Protein AF-A0A2W0BUC2-F1 (afdb_monomer_lite)

Secondary structure (DSSP, 8-state):
---EEEEEEE-S-HHHHHHHHHHHHHHSTTEEEEEEEE--GGGS-HHHHHHHTT--HHHHHHHHHS-HHHHHHHHHHHHHHHHHHHHHHTS-TTTT------HHHHHHHHHHHT-EEEE-SS-HHHHHHHHHHHH--SEEEEES----S-GGGSSSEEEEEEEEPPTTS-EEEEEEEEE-TT--PEEEEEEEEEEPPTT--HHHHHHHHHHHHHHHHHHHHHHHTTS-HHHHHHHHHHHHHHHHHHHHHHHHTSPPGGG--SS----S-HHHHHHHHHHHTSHHHHHHHHHHHHHTBPPEEEEEE-EE-SS--TTEE-HHHHHHHHHHHHHHSEE--HHHHHHHHHHT-B-S-EEEEEE-TTBGGGGTHHHHHHHHHT---EEEE-HHHHHHT---HHHHTTT--S-PBPPHHHHHHHHHTTPEEEE--SS---TTT-GGGHHHHHHHHHHHHHHHHSS---EEE-SS-SGGG--HHHHHHHHHH-SEEEE-S---B---TT----EEE-EEP-SSHHHHHHHHTTHHHHHHHHHHHHSPPP---S--TT----PPPP-------PPPP----

Structure (mmCIF, N/CA/C/O backbone):
data_AF-A0A2W0BUC2-F1
#
_entry.id   AF-A0A2W0BUC2-F1
#
loop_
_atom_site.group_PDB
_atom_site.id
_atom_site.type_symbol
_atom_site.label_atom_id
_atom_site.label_alt_id
_atom_site.label_comp_id
_atom_site.label_asym_id
_atom_site.label_entity_id
_atom_site.label_seq_id
_atom_site.pdbx_PDB_ins_code
_atom_site.Cartn_x
_atom_site.Cartn_y
_atom_site.Cartn_z
_atom_site.occupancy
_atom_site.B_iso_or_equiv
_atom_site.auth_seq_id
_atom_site.auth_comp_id
_atom_site.auth_asym_id
_atom_site.auth_atom_id
_atom_site.pdbx_PDB_model_num
ATOM 1 N N . MET A 1 1 ? -28.113 -18.182 14.075 1.00 63.25 1 MET A N 1
ATOM 2 C CA . MET A 1 1 ? -27.524 -17.528 15.265 1.00 63.25 1 MET A CA 1
ATOM 3 C C . MET A 1 1 ? -27.691 -16.026 15.109 1.00 63.25 1 MET A C 1
ATOM 5 O O . MET A 1 1 ? -27.584 -15.550 13.983 1.00 63.25 1 MET A O 1
ATOM 9 N N . LYS A 1 2 ? -28.033 -15.304 16.182 1.00 81.19 2 LYS A N 1
ATOM 10 C CA . LYS A 1 2 ? -28.128 -13.835 16.157 1.00 81.19 2 LYS A CA 1
ATOM 11 C C . LYS A 1 2 ? -26.718 -13.264 15.912 1.00 81.19 2 LYS A C 1
ATOM 13 O O . LYS A 1 2 ? -25.788 -13.782 16.527 1.00 81.19 2 LYS A O 1
ATOM 18 N N . PRO A 1 3 ? -26.535 -12.283 15.011 1.00 86.50 3 PRO A N 1
ATOM 19 C CA . PRO A 1 3 ? -25.219 -11.692 14.781 1.00 86.50 3 PRO A CA 1
ATOM 20 C C . PRO A 1 3 ? -24.749 -10.927 16.022 1.00 86.50 3 PRO A C 1
ATOM 22 O O . PRO A 1 3 ? -25.569 -10.296 16.688 1.00 86.50 3 PRO A O 1
ATOM 25 N N . PHE A 1 4 ? -23.444 -10.965 16.292 1.00 91.38 4 PHE A N 1
ATOM 26 C CA . PHE A 1 4 ? -22.796 -10.193 17.350 1.00 91.38 4 PHE A CA 1
ATOM 27 C C . PHE A 1 4 ? -22.732 -8.720 16.928 1.00 91.38 4 PHE A C 1
ATOM 29 O O . PHE A 1 4 ? -22.082 -8.376 15.935 1.00 91.38 4 PHE A O 1
ATOM 36 N N . GLN A 1 5 ? -23.476 -7.864 17.624 1.00 93.38 5 GLN A N 1
ATOM 37 C CA . GLN A 1 5 ? -23.718 -6.479 17.240 1.00 93.38 5 GLN A CA 1
ATOM 38 C C . GLN A 1 5 ? -22.691 -5.530 17.850 1.00 93.38 5 GLN A C 1
ATOM 40 O O . GLN A 1 5 ? -22.577 -5.421 19.069 1.00 93.38 5 GLN A O 1
ATOM 45 N N . ILE A 1 6 ? -21.996 -4.786 16.992 1.00 95.00 6 ILE A N 1
ATOM 46 C CA . ILE A 1 6 ? -20.966 -3.826 17.389 1.00 95.00 6 ILE A CA 1
ATOM 47 C C . ILE A 1 6 ? -21.430 -2.399 17.108 1.00 95.00 6 ILE A C 1
ATOM 49 O O . ILE A 1 6 ? -21.881 -2.089 16.003 1.00 95.00 6 ILE A O 1
ATOM 53 N N . LEU A 1 7 ? -21.256 -1.513 18.086 1.00 95.25 7 LEU A N 1
ATOM 54 C CA . LEU A 1 7 ? -21.370 -0.068 17.910 1.00 95.25 7 LEU A CA 1
ATOM 55 C C . LEU A 1 7 ? -19.976 0.566 17.908 1.00 95.25 7 LEU A C 1
ATOM 57 O O . LEU A 1 7 ? -19.200 0.366 18.841 1.00 95.25 7 LEU A O 1
ATOM 61 N N . LEU A 1 8 ? -19.675 1.381 16.897 1.00 94.81 8 LEU A N 1
ATOM 62 C CA . LEU A 1 8 ? -18.434 2.160 16.865 1.00 94.81 8 LEU A CA 1
ATOM 63 C C . LEU A 1 8 ? -18.676 3.580 17.375 1.00 94.81 8 LEU A C 1
ATOM 65 O O . LEU A 1 8 ? -19.535 4.288 16.849 1.00 94.81 8 LEU A O 1
ATOM 69 N N . LEU A 1 9 ? -17.886 4.018 18.352 1.00 93.38 9 LEU A N 1
ATOM 70 C CA . LEU A 1 9 ? -17.804 5.412 18.779 1.00 93.38 9 LEU A CA 1
ATOM 71 C C . LEU A 1 9 ? -16.492 5.989 18.248 1.00 93.38 9 LEU A C 1
ATOM 73 O O . LEU A 1 9 ? -15.419 5.555 18.657 1.00 93.38 9 LEU A O 1
ATOM 77 N N . SER A 1 10 ? -16.563 6.932 17.311 1.00 92.12 10 SER A N 1
ATOM 78 C CA . SER A 1 10 ? -15.391 7.406 16.575 1.00 92.12 10 SER A CA 1
ATOM 79 C C . SER A 1 10 ? -15.047 8.871 16.838 1.00 92.12 10 SER A C 1
ATOM 81 O O . SER A 1 10 ? -15.779 9.783 16.439 1.00 92.12 10 SER A O 1
ATOM 83 N N . GLY A 1 11 ? -13.880 9.064 17.455 1.00 90.44 11 GLY A N 1
ATOM 84 C CA . GLY A 1 11 ? -13.104 10.304 17.532 1.00 90.44 11 GLY A CA 1
ATOM 85 C C . GLY A 1 11 ? -11.943 10.327 16.528 1.00 90.44 11 GLY A C 1
ATOM 86 O O . GLY A 1 11 ? -10.906 10.940 16.780 1.00 90.44 11 GLY A O 1
ATOM 87 N N . VAL A 1 12 ? -12.078 9.634 15.389 1.00 91.44 12 VAL A N 1
ATOM 88 C CA . VAL A 1 12 ? -11.089 9.617 14.294 1.00 91.44 12 VAL A CA 1
ATOM 89 C C . VAL A 1 12 ? -11.722 10.023 12.963 1.00 91.44 12 VAL A C 1
ATOM 91 O O . VAL A 1 12 ? -12.934 10.223 12.868 1.00 91.44 12 VAL A O 1
ATOM 94 N N . ARG A 1 13 ? -10.911 10.185 11.908 1.00 91.94 13 ARG A N 1
ATOM 95 C CA . ARG A 1 13 ? -11.411 10.579 10.578 1.00 91.94 13 ARG A CA 1
ATOM 96 C C . ARG A 1 13 ? -12.435 9.566 10.013 1.00 91.94 13 ARG A C 1
ATOM 98 O O . ARG A 1 13 ? -12.219 8.360 10.156 1.00 91.94 13 ARG A O 1
ATOM 105 N N . PRO A 1 14 ? -13.491 10.014 9.296 1.00 90.94 14 PRO A N 1
ATOM 106 C CA . PRO A 1 14 ? -14.531 9.131 8.753 1.00 90.94 14 PRO A CA 1
ATOM 107 C C . PRO A 1 14 ? -14.020 7.986 7.869 1.00 90.94 14 PRO A C 1
ATOM 109 O O . PRO A 1 14 ? -14.604 6.903 7.889 1.00 90.94 14 PRO A O 1
ATOM 112 N N . SER A 1 15 ? -12.936 8.204 7.111 1.00 89.38 15 SER A N 1
ATOM 113 C CA . SER A 1 15 ? -12.320 7.170 6.265 1.00 89.38 15 SER A CA 1
ATOM 114 C C . SER A 1 15 ? -11.850 5.972 7.086 1.00 89.38 15 SER A C 1
ATOM 116 O O . SER A 1 15 ? -12.172 4.836 6.748 1.00 89.38 15 SER A O 1
ATOM 118 N N . ARG A 1 16 ? -11.164 6.219 8.206 1.00 92.88 16 ARG A N 1
ATOM 119 C CA . ARG A 1 16 ? -10.701 5.169 9.115 1.00 92.88 16 ARG A CA 1
ATOM 120 C C . ARG A 1 16 ? -11.865 4.447 9.780 1.00 92.88 16 ARG A C 1
ATOM 122 O O . ARG A 1 16 ? -11.894 3.222 9.755 1.00 92.88 16 ARG A O 1
ATOM 129 N N . THR A 1 17 ? -12.853 5.186 10.294 1.00 93.88 17 THR A N 1
ATOM 130 C CA . THR A 1 17 ? -14.059 4.597 10.902 1.00 93.88 17 THR A CA 1
ATOM 131 C C . THR A 1 17 ? -14.737 3.607 9.956 1.00 93.88 17 THR A C 1
ATOM 133 O O . THR A 1 17 ? -15.067 2.490 10.349 1.00 93.88 17 THR A O 1
ATOM 136 N N . HIS A 1 18 ? -14.910 4.003 8.692 1.00 91.81 18 HIS A N 1
ATOM 137 C CA . HIS A 1 18 ? -15.494 3.145 7.667 1.00 91.81 18 HIS A CA 1
ATOM 138 C C . HIS A 1 18 ? -14.653 1.894 7.402 1.00 91.81 18 HIS A C 1
ATOM 140 O O . HIS A 1 18 ? -15.202 0.797 7.335 1.00 91.81 18 HIS A O 1
ATOM 146 N N . ARG A 1 19 ? -13.328 2.042 7.266 1.00 91.56 19 ARG A N 1
ATOM 147 C CA . ARG A 1 19 ? -12.439 0.902 7.016 1.00 91.56 19 ARG A CA 1
ATOM 148 C C . ARG A 1 19 ? -12.485 -0.110 8.152 1.00 91.56 19 ARG A C 1
ATOM 150 O O . ARG A 1 19 ? -12.686 -1.284 7.874 1.00 91.56 19 ARG A O 1
ATOM 157 N N . VAL A 1 20 ? -12.376 0.333 9.405 1.00 94.38 20 VAL A N 1
ATOM 158 C CA . VAL A 1 20 ? -12.465 -0.561 10.572 1.00 94.38 20 VAL A CA 1
ATOM 159 C C . VAL A 1 20 ? -13.809 -1.289 10.598 1.00 94.38 20 VAL A C 1
ATOM 161 O O . VAL A 1 20 ? -13.837 -2.507 10.757 1.00 94.38 20 VAL A O 1
ATOM 164 N N . ALA A 1 21 ? -14.916 -0.574 10.364 1.00 94.31 21 ALA A N 1
ATOM 165 C CA . ALA A 1 21 ? -16.245 -1.179 10.292 1.00 94.31 21 ALA A CA 1
ATOM 166 C C . ALA A 1 21 ? -16.329 -2.266 9.208 1.00 94.31 21 ALA A C 1
ATOM 168 O O . ALA A 1 21 ? -16.798 -3.373 9.473 1.00 94.31 21 ALA A O 1
ATOM 169 N N . ASN A 1 22 ? -15.850 -1.969 7.997 1.00 92.31 22 ASN A N 1
ATOM 170 C CA . ASN A 1 22 ? -15.851 -2.921 6.889 1.00 92.31 22 ASN A CA 1
ATOM 171 C C . ASN A 1 22 ? -14.983 -4.140 7.187 1.00 92.31 22 ASN A C 1
ATOM 173 O O . ASN A 1 22 ? -15.438 -5.260 6.974 1.00 92.31 22 ASN A O 1
ATOM 177 N N . ARG A 1 23 ? -13.767 -3.931 7.703 1.00 93.25 23 ARG A N 1
ATOM 178 C CA . ARG A 1 23 ? -12.845 -5.013 8.060 1.00 93.25 23 ARG A CA 1
ATOM 179 C C . ARG A 1 23 ? -13.463 -5.937 9.102 1.00 93.25 23 ARG A C 1
ATOM 181 O O . ARG A 1 23 ? -13.494 -7.142 8.890 1.00 93.25 23 ARG A O 1
ATOM 188 N N . MET A 1 24 ? -14.071 -5.394 10.159 1.00 93.88 24 MET A N 1
ATOM 189 C CA . MET A 1 24 ? -14.787 -6.204 11.153 1.00 93.88 24 MET A CA 1
ATOM 190 C C . MET A 1 24 ? -15.906 -7.047 10.524 1.00 93.88 24 MET A C 1
ATOM 192 O O . MET A 1 24 ? -16.028 -8.223 10.845 1.00 93.88 24 MET A O 1
ATOM 196 N N . MET A 1 25 ? -16.705 -6.482 9.613 1.00 92.56 25 MET A N 1
ATOM 197 C CA . MET A 1 25 ? -17.805 -7.214 8.965 1.00 92.56 25 MET A CA 1
ATOM 198 C C . MET A 1 25 ? -17.338 -8.242 7.920 1.00 92.56 25 MET A C 1
ATOM 200 O O . MET A 1 25 ? -18.038 -9.224 7.686 1.00 92.56 25 MET A O 1
ATOM 204 N N . GLN A 1 26 ? -16.198 -8.013 7.263 1.00 91.69 26 GLN A N 1
ATOM 205 C CA . GLN A 1 26 ? -15.677 -8.883 6.201 1.00 91.69 26 GLN A CA 1
ATOM 206 C C . GLN A 1 26 ? -14.769 -9.992 6.740 1.00 91.69 26 GLN A C 1
ATOM 208 O O . GLN A 1 26 ? -14.834 -11.125 6.266 1.00 91.69 26 GLN A O 1
ATOM 213 N N . GLU A 1 27 ? -13.928 -9.674 7.723 1.00 92.50 27 GLU A N 1
ATOM 214 C CA . GLU A 1 27 ? -12.906 -10.582 8.250 1.00 92.50 27 GLU A CA 1
ATOM 215 C C . GLU A 1 27 ? -13.418 -11.406 9.440 1.00 92.50 27 GLU A C 1
ATOM 217 O O . GLU A 1 27 ? -12.954 -12.529 9.649 1.00 92.50 27 GLU A O 1
ATOM 222 N N . VAL A 1 28 ? -14.398 -10.902 10.204 1.00 93.69 28 VAL A N 1
ATOM 223 C CA . VAL A 1 28 ? -14.930 -11.598 11.386 1.00 93.69 28 VAL A CA 1
ATOM 224 C C . VAL A 1 28 ? -16.293 -12.219 11.097 1.00 93.69 28 VAL A C 1
ATOM 226 O O . VAL A 1 28 ? -17.288 -11.541 10.841 1.00 93.69 28 VAL A O 1
ATOM 229 N N . ARG A 1 29 ? -16.372 -13.550 11.189 1.00 90.94 29 ARG A N 1
ATOM 230 C CA . ARG A 1 29 ? -17.624 -14.285 10.960 1.00 90.94 29 ARG A CA 1
ATOM 231 C C . ARG A 1 29 ? -18.652 -13.986 12.050 1.00 90.94 29 ARG A C 1
ATOM 233 O O . ARG A 1 29 ? -18.352 -14.054 13.234 1.00 90.94 29 ARG A O 1
ATOM 240 N N . GLY A 1 30 ? -19.896 -13.739 11.640 1.00 90.69 30 GLY A N 1
ATOM 241 C CA . GLY A 1 30 ? -21.027 -13.570 12.559 1.00 90.69 30 GLY A CA 1
ATOM 242 C C . GLY A 1 30 ? -21.105 -12.204 13.246 1.00 90.69 30 GLY A C 1
ATOM 243 O O . GLY A 1 30 ? -22.006 -12.004 14.058 1.00 90.69 30 GLY A O 1
ATOM 244 N N . VAL A 1 31 ? -20.218 -11.266 12.908 1.00 93.38 31 VAL A N 1
ATOM 245 C CA . VAL A 1 31 ? -20.239 -9.888 13.409 1.00 93.38 31 VAL A CA 1
ATOM 246 C C . VAL A 1 31 ? -21.055 -8.988 12.486 1.00 93.38 31 VAL A C 1
ATOM 248 O O . VAL A 1 31 ? -21.004 -9.106 11.262 1.00 93.38 31 VAL A O 1
ATOM 251 N N . LYS A 1 32 ? -21.797 -8.052 13.079 1.00 94.12 32 LYS A N 1
ATOM 252 C CA . LYS A 1 32 ? -22.472 -6.967 12.369 1.00 94.12 32 LYS A CA 1
ATOM 253 C C . LYS A 1 32 ? -22.207 -5.651 13.088 1.00 94.12 32 LYS A C 1
ATOM 255 O O . LYS A 1 32 ? -22.493 -5.530 14.274 1.00 94.12 32 LYS A O 1
ATOM 260 N N . VAL A 1 33 ? -21.746 -4.633 12.366 1.00 94.88 33 VAL A N 1
ATOM 261 C CA . VAL A 1 33 ? -21.765 -3.263 12.895 1.00 94.88 33 VAL A CA 1
ATOM 262 C C . VAL A 1 33 ? -23.214 -2.773 12.841 1.00 94.88 33 VAL A C 1
ATOM 264 O O . VAL A 1 33 ? -23.806 -2.726 11.766 1.00 94.88 33 VAL A O 1
ATOM 267 N N . CYS A 1 34 ? -23.828 -2.486 13.989 1.00 94.12 34 CYS A N 1
ATOM 268 C CA . CYS A 1 34 ? -25.226 -2.042 14.068 1.00 94.12 34 CYS A CA 1
ATOM 269 C C . CYS A 1 34 ? -25.358 -0.516 14.006 1.00 94.12 34 CYS A C 1
ATOM 271 O O . CYS A 1 34 ? -26.370 -0.006 13.520 1.00 94.12 34 CYS A O 1
ATOM 273 N N . GLY A 1 35 ? -24.319 0.215 14.417 1.00 94.38 35 GLY A N 1
ATOM 274 C CA . GLY A 1 35 ? -24.289 1.663 14.305 1.00 94.38 35 GLY A CA 1
ATOM 275 C C . GLY A 1 35 ? -22.891 2.266 14.367 1.00 94.38 35 GLY A C 1
ATOM 276 O O . GLY A 1 35 ? -21.924 1.620 14.776 1.00 94.38 35 GLY A O 1
ATOM 277 N N . ILE A 1 36 ? -22.804 3.536 13.975 1.00 94.62 36 ILE A N 1
ATOM 278 C CA . ILE A 1 36 ? -21.601 4.361 14.079 1.00 94.62 36 ILE A CA 1
ATOM 279 C C . ILE A 1 36 ? -21.980 5.734 14.633 1.00 94.62 36 ILE A C 1
ATOM 281 O O . ILE A 1 36 ? -22.843 6.423 14.086 1.00 94.62 36 ILE A O 1
ATOM 285 N N . VAL A 1 37 ? -21.285 6.148 15.688 1.00 92.19 37 VAL A N 1
ATOM 286 C CA . VAL A 1 37 ? -21.271 7.520 16.194 1.00 92.19 37 VAL A CA 1
ATOM 287 C C . VAL A 1 37 ? -19.990 8.188 15.709 1.00 92.19 37 VAL A C 1
ATOM 289 O O . VAL A 1 37 ? -18.902 7.672 15.949 1.00 92.19 37 VAL A O 1
ATOM 292 N N . GLN A 1 38 ? -20.099 9.328 15.030 1.00 91.69 38 GLN A N 1
ATOM 293 C CA . GLN A 1 38 ? -18.946 10.014 14.438 1.00 91.69 38 GLN A CA 1
ATOM 294 C C . GLN A 1 38 ? -18.851 11.462 14.918 1.00 91.69 38 GLN A C 1
ATOM 296 O O . GLN A 1 38 ? -19.784 12.252 14.739 1.00 91.69 38 GLN A O 1
ATOM 301 N N . GLN A 1 39 ? -17.691 11.820 15.469 1.00 89.25 39 GLN A N 1
ATOM 302 C CA . GLN A 1 39 ? -17.363 13.199 15.815 1.00 89.25 39 GLN A CA 1
ATOM 303 C C . GLN A 1 39 ? -17.121 14.050 14.552 1.00 89.25 39 GLN A C 1
ATOM 305 O O . GLN A 1 39 ? -16.543 13.548 13.577 1.00 89.25 39 GLN A O 1
ATOM 310 N N . PRO A 1 40 ? -17.519 15.337 14.544 1.00 87.12 40 PRO A N 1
ATOM 311 C CA . PRO A 1 40 ? -17.194 16.265 13.465 1.00 87.12 40 PRO A CA 1
ATOM 312 C C . PRO A 1 40 ? -15.685 16.386 13.231 1.00 87.12 40 PRO A C 1
ATOM 314 O O . PRO A 1 40 ? -14.924 16.558 14.180 1.00 87.12 40 PRO A O 1
ATOM 317 N N . VAL A 1 41 ? -15.259 16.398 11.959 1.00 86.44 41 VAL A N 1
ATOM 318 C CA . VAL A 1 41 ? -13.833 16.481 11.574 1.00 86.44 41 VAL A CA 1
ATOM 319 C C . VAL A 1 41 ? -13.128 17.677 12.221 1.00 86.44 41 VAL A C 1
ATOM 321 O O . VAL A 1 41 ? -12.003 17.546 12.681 1.00 86.44 41 VAL A O 1
ATOM 324 N N . LEU A 1 42 ? -13.806 18.822 12.329 1.00 85.69 42 LEU A N 1
ATOM 325 C CA . LEU A 1 42 ? -13.254 20.046 12.924 1.00 85.69 42 LEU A CA 1
ATOM 326 C C . LEU A 1 42 ? -12.916 19.924 14.420 1.00 85.69 42 LEU A C 1
ATOM 328 O O . LEU A 1 42 ? -12.153 20.740 14.929 1.00 85.69 42 LEU A O 1
ATOM 332 N N . LEU A 1 43 ? -13.484 18.933 15.114 1.00 86.69 43 LEU A N 1
ATOM 333 C CA . LEU A 1 43 ? -13.240 18.670 16.534 1.00 86.69 43 LEU A CA 1
ATOM 334 C C . LEU A 1 43 ? -12.224 17.540 16.766 1.00 86.69 43 LEU A C 1
ATOM 336 O O . LEU A 1 43 ? -11.882 17.266 17.912 1.00 86.69 43 LEU A O 1
ATOM 340 N N . LEU A 1 44 ? -11.740 16.891 15.701 1.00 87.81 44 LEU A N 1
ATOM 341 C CA . LEU A 1 44 ? -10.730 15.835 15.795 1.00 87.81 44 LEU A CA 1
ATOM 342 C C . LEU A 1 44 ? -9.344 16.413 16.135 1.00 87.81 44 LEU A C 1
ATOM 344 O O . LEU A 1 44 ? -9.090 17.593 15.878 1.00 87.81 44 LEU A O 1
ATOM 348 N N . PRO A 1 45 ? -8.391 15.600 16.621 1.00 87.38 45 PRO A N 1
ATOM 349 C CA . PRO A 1 45 ? -6.995 16.019 16.753 1.00 87.38 45 PRO A CA 1
ATOM 350 C C . PRO A 1 45 ? -6.410 16.542 15.431 1.00 87.38 45 PRO A C 1
ATOM 352 O O . PRO A 1 45 ? -6.732 16.031 14.359 1.00 87.38 45 PRO A O 1
ATOM 355 N N . VAL A 1 46 ? -5.502 17.525 15.492 1.00 85.50 46 VAL A N 1
ATOM 356 C CA . VAL A 1 46 ? -4.948 18.211 14.301 1.00 85.50 46 VAL A CA 1
ATOM 357 C C . VAL A 1 46 ? -4.391 17.233 13.264 1.00 85.50 46 VAL A C 1
ATOM 359 O O . VAL A 1 46 ? -4.656 17.396 12.077 1.00 85.50 46 VAL A O 1
ATOM 362 N N . VAL A 1 47 ? -3.676 16.189 13.691 1.00 88.12 47 VAL A N 1
ATOM 363 C CA . VAL A 1 47 ? -3.128 15.170 12.779 1.00 88.12 47 VAL A CA 1
ATOM 364 C C . VAL A 1 47 ? -4.243 14.412 12.050 1.00 88.12 47 VAL A C 1
ATOM 366 O O . VAL A 1 47 ? -4.158 14.203 10.843 1.00 88.12 47 VAL A O 1
ATOM 369 N N . GLN A 1 48 ? -5.338 14.076 12.738 1.00 89.44 48 GLN A N 1
ATOM 370 C CA . GLN A 1 48 ? -6.506 13.438 12.122 1.00 89.44 48 GLN A CA 1
ATOM 371 C C . GLN A 1 48 ? -7.212 14.381 11.135 1.00 89.44 48 GLN A C 1
ATOM 373 O O . GLN A 1 48 ? -7.674 13.925 10.090 1.00 89.44 48 GLN A O 1
ATOM 378 N N . GLN A 1 49 ? -7.239 15.692 11.411 1.00 87.56 49 GLN A N 1
ATOM 379 C CA . GLN A 1 49 ? -7.730 16.698 10.457 1.00 87.56 49 GLN A CA 1
ATOM 380 C C . GLN A 1 49 ? -6.834 16.792 9.213 1.00 87.56 49 GLN A C 1
ATOM 382 O O . GLN A 1 49 ? -7.341 16.853 8.095 1.00 87.56 49 GLN A O 1
ATOM 387 N N . CYS A 1 50 ? -5.510 16.761 9.394 1.00 85.69 50 CYS A N 1
ATOM 388 C CA . CYS A 1 50 ? -4.529 16.775 8.305 1.00 85.69 50 CYS A CA 1
ATOM 389 C C . CYS A 1 50 ? -4.686 15.552 7.395 1.00 85.69 50 CYS A C 1
ATOM 391 O O . CYS A 1 50 ? -4.773 15.697 6.175 1.00 85.69 50 CYS A O 1
ATOM 393 N N . LEU A 1 51 ? -4.798 14.363 7.998 1.00 87.88 51 LEU A N 1
ATOM 394 C CA . LEU A 1 51 ? -5.041 13.106 7.293 1.00 87.88 51 LEU A CA 1
ATOM 395 C C . LEU A 1 51 ? -6.375 13.119 6.544 1.00 87.88 51 LEU A C 1
ATOM 397 O O . LEU A 1 51 ? -6.422 12.711 5.387 1.00 87.88 51 LEU A O 1
ATOM 401 N N . ALA A 1 52 ? -7.442 13.623 7.173 1.00 84.62 52 ALA A N 1
ATOM 402 C CA . ALA A 1 52 ? -8.751 13.747 6.535 1.00 84.62 52 ALA A CA 1
ATOM 403 C C . ALA A 1 52 ? -8.721 14.676 5.310 1.00 84.62 52 ALA A C 1
ATOM 405 O O . ALA A 1 52 ? -9.381 14.372 4.324 1.00 84.62 52 ALA A O 1
ATOM 406 N N . ALA A 1 53 ? -7.941 15.762 5.372 1.00 77.19 53 ALA A N 1
ATOM 407 C CA . ALA A 1 53 ? -7.826 16.769 4.314 1.00 77.19 53 ALA A CA 1
ATOM 408 C C . ALA A 1 53 ? -6.724 16.483 3.271 1.00 77.19 53 ALA A C 1
ATOM 410 O O . ALA A 1 53 ? -6.484 17.306 2.382 1.00 77.19 53 ALA A O 1
ATOM 411 N N . GLY A 1 54 ? -5.947 15.403 3.431 1.00 74.19 54 GLY A N 1
ATOM 412 C CA . GLY A 1 54 ? -4.795 15.127 2.567 1.00 74.19 54 GLY A CA 1
ATOM 413 C C . GLY A 1 54 ? -3.702 16.211 2.603 1.00 74.19 54 GLY A C 1
ATOM 414 O O . GLY A 1 54 ? -3.025 16.437 1.597 1.00 74.19 54 GLY A O 1
ATOM 415 N N . LEU A 1 55 ? -3.548 16.937 3.722 1.00 66.75 55 LEU A N 1
ATOM 416 C CA . LEU A 1 55 ? -2.583 18.040 3.879 1.00 66.75 55 LEU A CA 1
ATOM 417 C C . LEU A 1 55 ? -1.464 17.698 4.866 1.00 66.75 55 LEU A C 1
ATOM 419 O O . LEU A 1 55 ? -1.712 17.045 5.872 1.00 66.75 55 LEU A O 1
ATOM 423 N N . SER A 1 56 ? -0.251 18.212 4.627 1.00 60.22 56 SER A N 1
ATOM 424 C CA . SER A 1 56 ? 0.814 18.162 5.639 1.00 60.22 56 SER A CA 1
ATOM 425 C C . SER A 1 56 ? 0.471 19.049 6.835 1.00 60.22 56 SER A C 1
ATOM 427 O O . SER A 1 56 ? -0.235 20.058 6.704 1.00 60.22 56 SER A O 1
ATOM 429 N N . GLU A 1 57 ? 1.042 18.732 7.994 1.00 57.69 57 GLU A N 1
ATOM 430 C CA . GLU A 1 57 ? 0.808 19.486 9.226 1.00 57.69 57 GLU A CA 1
ATOM 431 C C . GLU A 1 57 ? 1.291 20.942 9.118 1.00 57.69 57 GLU A C 1
ATOM 433 O O . GLU A 1 57 ? 0.614 21.866 9.573 1.00 57.69 57 GLU A O 1
ATOM 438 N N . HIS A 1 58 ? 2.425 21.182 8.448 1.00 55.34 58 HIS A N 1
ATOM 439 C CA . HIS A 1 58 ? 2.933 22.534 8.205 1.00 55.34 58 HIS A CA 1
ATOM 440 C C . HIS A 1 58 ? 1.987 23.341 7.302 1.00 55.34 58 HIS A C 1
ATOM 442 O O . HIS A 1 58 ? 1.682 24.499 7.597 1.00 55.34 58 HIS A O 1
ATOM 448 N N . THR A 1 59 ? 1.479 22.742 6.218 1.00 56.91 59 THR A N 1
ATOM 449 C CA . THR A 1 59 ? 0.497 23.394 5.339 1.00 56.91 59 THR A CA 1
ATOM 450 C C . THR A 1 59 ? -0.808 23.666 6.084 1.00 56.91 59 THR A C 1
ATOM 452 O O . THR A 1 59 ? -1.392 24.739 5.921 1.00 56.91 59 THR A O 1
ATOM 455 N N . PHE A 1 60 ? -1.233 22.749 6.952 1.00 57.22 60 PHE A N 1
ATOM 456 C CA . PHE A 1 60 ? -2.436 22.901 7.759 1.00 57.22 60 PHE A CA 1
ATOM 457 C C . PHE A 1 60 ? -2.298 24.022 8.803 1.00 57.22 60 PHE A C 1
ATOM 459 O O . PHE A 1 60 ? -3.092 24.965 8.794 1.00 57.22 60 PHE A O 1
ATOM 466 N N . LYS A 1 61 ? -1.241 24.009 9.627 1.00 57.78 61 LYS A N 1
ATOM 467 C CA . LYS A 1 61 ? -0.958 25.051 10.635 1.00 57.78 61 LYS A CA 1
ATOM 468 C C . LYS A 1 61 ? -0.723 26.427 10.000 1.00 57.78 61 LYS A C 1
ATOM 470 O O . LYS A 1 61 ? -1.255 27.427 10.481 1.00 57.78 61 LYS A O 1
ATOM 475 N N . SER A 1 62 ? -0.003 26.497 8.877 1.00 56.53 62 SER A N 1
ATOM 476 C CA . SER A 1 62 ? 0.173 27.743 8.113 1.00 56.53 62 SER A CA 1
ATOM 477 C C . SER A 1 62 ? -1.162 28.281 7.578 1.00 56.53 62 SER A C 1
ATOM 479 O O . SER A 1 62 ? -1.423 29.487 7.630 1.00 56.53 62 SER A O 1
ATOM 481 N N . SER A 1 63 ? -2.066 27.396 7.139 1.00 54.12 63 SER A N 1
ATOM 482 C CA . SER A 1 63 ? -3.417 27.788 6.727 1.00 54.12 63 SER A CA 1
ATOM 483 C C . SER A 1 63 ? -4.276 28.290 7.893 1.00 54.12 63 SER A C 1
ATOM 485 O O . SER A 1 63 ? -5.087 29.182 7.684 1.00 54.12 63 SER A O 1
ATOM 487 N N . GLN A 1 64 ? -4.075 27.803 9.122 1.00 56.91 64 GLN A N 1
ATOM 488 C CA . GLN A 1 64 ? -4.811 28.271 10.304 1.00 56.91 64 GLN A CA 1
ATOM 489 C C . GLN A 1 64 ? -4.254 29.562 10.918 1.00 56.91 64 GLN A C 1
ATOM 491 O O . GLN A 1 64 ? -5.022 30.310 11.521 1.00 56.91 64 GLN A O 1
ATOM 496 N N . ASN A 1 65 ? -2.965 29.861 10.728 1.00 55.50 65 ASN A N 1
ATOM 497 C CA . ASN A 1 65 ? -2.298 31.036 11.308 1.00 55.50 65 ASN A CA 1
ATOM 498 C C . ASN A 1 65 ? -2.086 32.198 10.321 1.00 55.50 65 ASN A C 1
ATOM 500 O O . ASN A 1 65 ? -1.642 33.275 10.711 1.00 55.50 65 ASN A O 1
ATOM 504 N N . SER A 1 66 ? -2.387 32.019 9.034 1.00 56.78 66 SER A N 1
ATOM 505 C CA . SER A 1 66 ? -2.243 33.085 8.035 1.00 56.78 66 SER A CA 1
ATOM 506 C C . SER A 1 66 ? -3.414 34.070 8.071 1.00 56.78 66 SER A C 1
ATOM 508 O O . SER A 1 66 ? -4.538 33.706 8.425 1.00 56.78 66 SER A O 1
ATOM 510 N N . SER A 1 67 ? -3.177 35.328 7.681 1.00 69.25 67 SER A N 1
ATOM 511 C CA . SER A 1 67 ? -4.261 36.299 7.481 1.00 69.25 67 SER A CA 1
ATOM 512 C C . SER A 1 67 ? -5.260 35.784 6.435 1.00 69.25 67 SER A C 1
ATOM 514 O O . SER A 1 67 ? -4.875 35.044 5.524 1.00 69.25 67 SER A O 1
ATOM 516 N N . GLN A 1 68 ? -6.535 36.182 6.532 1.00 65.50 68 GLN A N 1
ATOM 517 C CA . GLN A 1 68 ? -7.580 35.762 5.580 1.00 65.50 68 GLN A CA 1
ATOM 518 C C . GLN A 1 68 ? -7.153 35.978 4.116 1.00 65.50 68 GLN A C 1
ATOM 520 O O . GLN A 1 68 ? -7.367 35.110 3.272 1.00 65.50 68 GLN A O 1
ATOM 525 N N . MET A 1 69 ? -6.452 37.081 3.832 1.00 67.88 69 MET A N 1
ATOM 526 C CA . MET A 1 69 ? -5.922 37.389 2.502 1.00 67.88 69 MET A CA 1
ATOM 527 C C . MET A 1 69 ? -4.856 36.388 2.029 1.00 67.88 69 MET A C 1
ATOM 529 O O . MET A 1 69 ? -4.918 35.920 0.895 1.00 67.88 69 MET A O 1
ATOM 533 N N . ARG A 1 70 ? -3.903 35.999 2.890 1.00 69.88 70 ARG A N 1
ATOM 534 C CA . ARG A 1 70 ? -2.883 34.993 2.541 1.00 69.88 70 ARG A CA 1
ATOM 535 C C . ARG A 1 70 ? -3.494 33.607 2.333 1.00 69.88 70 ARG A C 1
ATOM 537 O O . ARG A 1 70 ? -3.087 32.919 1.401 1.00 69.88 70 ARG A O 1
ATOM 544 N N . ARG A 1 71 ? -4.496 33.218 3.134 1.00 67.44 71 ARG A N 1
ATOM 545 C CA . ARG A 1 71 ? -5.256 31.971 2.910 1.00 67.44 71 ARG A CA 1
ATOM 546 C C . ARG A 1 71 ? -5.945 31.988 1.556 1.00 67.44 71 ARG A C 1
ATOM 548 O O . ARG A 1 71 ? -5.815 31.027 0.809 1.00 67.44 71 ARG A O 1
ATOM 555 N N . CYS A 1 72 ? -6.629 33.086 1.233 1.00 71.94 72 CYS A N 1
ATOM 556 C CA . CYS A 1 72 ? -7.321 33.245 -0.041 1.00 71.94 72 CYS A CA 1
ATOM 557 C C . CYS A 1 72 ? -6.346 33.128 -1.223 1.00 71.94 72 CYS A C 1
ATOM 559 O O . CYS A 1 72 ? -6.564 32.314 -2.115 1.00 71.94 72 CYS A O 1
ATOM 561 N N . LEU A 1 73 ? -5.212 33.837 -1.180 1.00 76.06 73 LEU A N 1
ATOM 562 C CA . LEU A 1 73 ? -4.168 33.744 -2.208 1.00 76.06 73 LEU A CA 1
ATOM 563 C C . LEU A 1 73 ? -3.595 32.328 -2.339 1.00 76.06 73 LEU A C 1
ATOM 565 O O . LEU A 1 73 ? -3.414 31.840 -3.450 1.00 76.06 73 LEU A O 1
ATOM 569 N N . HIS A 1 74 ? -3.338 31.644 -1.224 1.00 72.88 74 HIS A N 1
ATOM 570 C CA . HIS A 1 74 ? -2.821 30.278 -1.245 1.00 72.88 74 HIS A CA 1
ATOM 571 C C . HIS A 1 74 ? -3.845 29.277 -1.805 1.00 72.88 74 HIS A C 1
ATOM 573 O O . HIS A 1 74 ? -3.483 28.374 -2.557 1.00 72.88 74 HIS A O 1
ATOM 579 N N . LEU A 1 75 ? -5.130 29.439 -1.476 1.00 75.19 75 LEU A N 1
ATOM 580 C CA . LEU A 1 75 ? -6.216 28.631 -2.037 1.00 75.19 75 LEU A CA 1
ATOM 581 C C . LEU A 1 75 ? -6.375 28.879 -3.540 1.00 75.19 75 LEU A C 1
ATOM 583 O O . LEU A 1 75 ? -6.462 27.915 -4.297 1.00 75.19 75 LEU A O 1
ATOM 587 N N . LEU A 1 76 ? -6.334 30.141 -3.976 1.00 77.94 76 LEU A N 1
ATOM 588 C CA . LEU A 1 76 ? -6.357 30.513 -5.393 1.00 77.94 76 LEU A CA 1
ATOM 589 C C . LEU A 1 76 ? -5.157 29.934 -6.145 1.00 77.94 76 LEU A C 1
ATOM 591 O O . LEU A 1 76 ? -5.330 29.368 -7.220 1.00 77.94 76 LEU A O 1
ATOM 595 N N . PHE A 1 77 ? -3.956 30.008 -5.569 1.00 80.19 77 PHE A N 1
ATOM 596 C CA . PHE A 1 77 ? -2.756 29.423 -6.163 1.00 80.19 77 PHE A CA 1
ATOM 597 C C . PHE A 1 77 ? -2.857 27.898 -6.271 1.00 80.19 77 PHE A C 1
ATOM 599 O O . PHE A 1 77 ? -2.580 27.340 -7.329 1.00 80.19 77 PHE A O 1
ATOM 606 N N . ARG A 1 78 ? -3.311 27.206 -5.216 1.00 75.94 78 ARG A N 1
ATOM 607 C CA . ARG A 1 78 ? -3.543 25.751 -5.262 1.00 75.94 78 ARG A CA 1
ATOM 608 C C . ARG A 1 78 ? -4.582 25.378 -6.310 1.00 75.94 78 ARG A C 1
ATOM 610 O O . ARG A 1 78 ? -4.372 24.418 -7.045 1.00 75.94 78 ARG A O 1
ATOM 617 N N . TRP A 1 79 ? -5.678 26.128 -6.380 1.00 81.12 79 TRP A N 1
ATOM 618 C CA . TRP A 1 79 ? -6.716 25.938 -7.387 1.00 81.12 79 TRP A CA 1
ATOM 619 C C . TRP A 1 79 ? -6.154 26.122 -8.801 1.00 81.12 79 TRP A C 1
ATOM 621 O O . TRP A 1 79 ? -6.343 25.251 -9.648 1.00 81.12 79 TRP A O 1
ATOM 631 N N . PHE A 1 80 ? -5.384 27.189 -9.027 1.00 83.38 80 PHE A N 1
ATOM 632 C CA . PHE A 1 80 ? -4.732 27.470 -10.303 1.00 83.38 80 PHE A CA 1
ATOM 633 C C . PHE A 1 80 ? -3.749 26.363 -10.701 1.00 83.38 80 PHE A C 1
ATOM 635 O O . PHE A 1 80 ? -3.843 25.834 -11.805 1.00 83.38 80 PHE A O 1
ATOM 642 N N . MET A 1 81 ? -2.849 25.959 -9.799 1.00 81.62 81 MET A N 1
ATOM 643 C CA . MET A 1 81 ? -1.884 24.882 -10.053 1.00 81.62 81 MET A CA 1
ATOM 644 C C . MET A 1 81 ? -2.582 23.559 -10.353 1.00 81.62 81 MET A C 1
ATOM 646 O O . MET A 1 81 ? -2.197 22.842 -11.273 1.00 81.62 81 MET A O 1
ATOM 650 N N . HIS A 1 82 ? -3.640 23.248 -9.608 1.00 80.31 82 HIS A N 1
ATOM 651 C CA . HIS A 1 82 ? -4.427 22.051 -9.842 1.00 80.31 82 HIS A CA 1
ATOM 652 C C . HIS A 1 82 ? -5.094 22.074 -11.224 1.00 80.31 82 HIS A C 1
ATOM 654 O O . HIS A 1 82 ? -5.010 21.091 -11.957 1.00 80.31 82 HIS A O 1
ATOM 660 N N . TYR A 1 83 ? -5.701 23.200 -11.606 1.00 83.88 83 TYR A N 1
ATOM 661 C CA . TYR A 1 83 ? -6.305 23.379 -12.925 1.00 83.88 83 TYR A CA 1
ATOM 662 C C . TYR A 1 83 ? -5.269 23.295 -14.057 1.00 83.88 83 TYR A C 1
ATOM 664 O O . TYR A 1 83 ? -5.505 22.624 -15.062 1.00 83.88 83 TYR A O 1
ATOM 672 N N . MET A 1 84 ? -4.097 23.910 -13.876 1.00 86.25 84 MET A N 1
ATOM 673 C CA . MET A 1 84 ? -2.983 23.833 -14.824 1.00 86.25 84 MET A CA 1
ATOM 674 C C . MET A 1 84 ? -2.504 22.402 -15.040 1.00 86.25 84 MET A C 1
ATOM 676 O O . MET A 1 84 ? -2.348 21.992 -16.188 1.00 86.25 84 MET A O 1
ATOM 680 N N . LEU A 1 85 ? -2.337 21.617 -13.974 1.00 87.44 85 LEU A N 1
ATOM 681 C CA . LEU A 1 85 ? -1.952 20.210 -14.097 1.00 87.44 85 LEU A CA 1
ATOM 682 C C . LEU A 1 85 ? -2.983 19.407 -14.893 1.00 87.44 85 LEU A C 1
ATOM 684 O O . LEU A 1 85 ? -2.603 18.674 -15.797 1.00 87.44 85 LEU A O 1
ATOM 688 N N . TRP A 1 86 ? -4.281 19.591 -14.643 1.00 86.25 86 TRP A N 1
ATOM 689 C CA . TRP A 1 86 ? -5.325 18.928 -15.434 1.00 86.25 86 TRP A CA 1
ATOM 690 C C . TRP A 1 86 ? -5.300 19.316 -16.911 1.00 86.25 86 TRP A C 1
ATOM 692 O O . TRP A 1 86 ? -5.431 18.455 -17.786 1.00 86.25 86 TRP A O 1
ATOM 702 N N . TRP A 1 87 ? -5.095 20.603 -17.191 1.00 88.75 87 TRP A N 1
ATOM 703 C CA . TRP A 1 87 ? -4.964 21.098 -18.554 1.00 88.75 87 TRP A CA 1
ATOM 704 C C . TRP A 1 87 ? -3.753 20.478 -19.260 1.00 88.75 87 TRP A C 1
ATOM 706 O O . TRP A 1 87 ? -3.904 19.917 -20.345 1.00 88.75 87 TRP A O 1
ATOM 716 N N . VAL A 1 88 ? -2.579 20.483 -18.620 1.00 90.19 88 VAL A N 1
ATOM 717 C CA . VAL A 1 88 ? -1.367 19.843 -19.153 1.00 90.19 88 VAL A CA 1
ATOM 718 C C . VAL A 1 88 ? -1.583 18.348 -19.341 1.00 90.19 88 VAL A C 1
ATOM 720 O O . VAL A 1 88 ? -1.204 17.789 -20.367 1.00 90.19 88 VAL A O 1
ATOM 723 N N . HIS A 1 89 ? -2.234 17.686 -18.387 1.00 90.38 89 HIS A N 1
ATOM 724 C CA . HIS A 1 89 ? -2.560 16.266 -18.455 1.00 90.38 89 HIS A CA 1
ATOM 725 C C . HIS A 1 89 ? -3.546 15.942 -19.554 1.00 90.38 89 HIS A C 1
ATOM 727 O O . HIS A 1 89 ? -3.695 14.765 -19.841 1.00 90.38 89 HIS A O 1
ATOM 733 N N . GLY A 1 90 ? -4.219 16.923 -20.161 1.00 88.00 90 GLY A N 1
ATOM 734 C CA . GLY A 1 90 ? -5.262 16.708 -21.155 1.00 88.00 90 GLY A CA 1
ATOM 735 C C . GLY A 1 90 ? -6.494 15.998 -20.593 1.00 88.00 90 GLY A C 1
ATOM 736 O O . GLY A 1 90 ? -7.315 15.524 -21.372 1.00 88.00 90 GLY A O 1
ATOM 737 N N . ALA A 1 91 ? -6.660 15.906 -19.270 1.00 82.31 91 ALA A N 1
ATOM 738 C CA . ALA A 1 91 ? -7.741 15.185 -18.596 1.00 82.31 91 ALA A CA 1
ATOM 739 C C . ALA A 1 91 ? -8.686 16.173 -17.873 1.00 82.31 91 ALA A C 1
ATOM 741 O O . ALA A 1 91 ? -8.256 17.258 -17.491 1.00 82.31 91 ALA A O 1
ATOM 742 N N . PRO A 1 92 ? -9.995 15.881 -17.737 1.00 73.19 92 PRO A N 1
ATOM 743 C CA . PRO A 1 92 ? -10.920 16.818 -17.110 1.00 73.19 92 PRO A CA 1
ATOM 744 C C . PRO A 1 92 ? -10.730 16.802 -15.593 1.00 73.19 92 PRO A C 1
ATOM 746 O O . PRO A 1 92 ? -10.565 15.730 -15.015 1.00 73.19 92 PRO A O 1
ATOM 749 N N . SER A 1 93 ? -10.841 17.967 -14.948 1.00 69.38 93 SER A N 1
ATOM 750 C CA . SER A 1 93 ? -10.559 18.118 -13.513 1.00 69.38 93 SER A CA 1
ATOM 751 C C . SER A 1 93 ? -11.390 17.238 -12.584 1.00 69.38 93 SER A C 1
ATOM 753 O O . SER A 1 93 ? -10.970 16.941 -11.472 1.00 69.38 93 SER A O 1
ATOM 755 N N . SER A 1 94 ? -12.555 16.799 -13.053 1.00 64.81 94 SER A N 1
ATOM 756 C CA . SER A 1 94 ? -13.475 15.940 -12.316 1.00 64.81 94 SER A CA 1
ATOM 757 C C . SER A 1 94 ? -13.179 14.438 -12.445 1.00 64.81 94 SER A C 1
ATOM 759 O O . SER A 1 94 ? -13.874 13.633 -11.835 1.00 64.81 94 SER A O 1
ATOM 761 N N . TRP A 1 95 ? -12.212 14.017 -13.273 1.00 70.12 95 TRP A N 1
ATOM 762 C CA . TRP A 1 95 ? -12.044 12.595 -13.616 1.00 70.12 95 TRP A CA 1
ATOM 763 C C . TRP A 1 95 ? -11.634 11.729 -12.423 1.00 70.12 95 TRP A C 1
ATOM 765 O O . TRP A 1 95 ? -12.215 10.672 -12.195 1.00 70.12 95 TRP A O 1
ATOM 775 N N . ASN A 1 96 ? -10.656 12.205 -11.654 1.00 65.56 96 ASN A N 1
ATOM 776 C CA . ASN A 1 96 ? -10.191 11.563 -10.424 1.00 65.56 96 ASN A CA 1
ATOM 777 C C . ASN A 1 96 ? -10.729 12.277 -9.185 1.00 65.56 96 ASN A C 1
ATOM 779 O O . ASN A 1 96 ? -10.176 12.131 -8.098 1.00 65.56 96 ASN A O 1
ATOM 783 N N . ASP A 1 97 ? -11.823 13.024 -9.336 1.00 55.72 97 ASP A N 1
ATOM 784 C CA . ASP A 1 97 ? -12.509 13.716 -8.247 1.00 55.72 97 ASP A CA 1
ATOM 785 C C . ASP A 1 97 ? -13.324 12.705 -7.425 1.00 55.72 97 ASP A C 1
ATOM 787 O O . ASP A 1 97 ? -14.523 12.842 -7.173 1.00 55.72 97 ASP A O 1
ATOM 791 N N . LYS A 1 98 ? -12.644 11.629 -7.003 1.00 55.44 98 LYS A N 1
ATOM 792 C CA . LYS A 1 98 ? -13.018 10.887 -5.812 1.00 55.44 98 LYS A CA 1
ATOM 793 C C . LYS A 1 98 ? -12.892 11.902 -4.687 1.00 55.44 98 LYS A C 1
ATOM 795 O O . LYS A 1 98 ? -11.801 12.079 -4.147 1.00 55.44 98 LYS A O 1
ATOM 800 N N . LYS A 1 99 ? -14.004 12.586 -4.393 1.00 52.81 99 LYS A N 1
ATOM 801 C CA . LYS A 1 99 ? -14.145 13.417 -3.197 1.00 52.81 99 LYS A CA 1
ATOM 802 C C . LYS A 1 99 ? -13.513 12.666 -2.033 1.00 52.81 99 LYS A C 1
ATOM 804 O O . LYS A 1 99 ? -13.656 11.438 -1.951 1.00 52.81 99 LYS A O 1
ATOM 809 N N . GLU A 1 100 ? -12.800 13.393 -1.178 1.00 61.78 100 GLU A N 1
ATOM 810 C CA . GLU A 1 100 ? -12.304 12.839 0.078 1.00 61.78 100 GLU A CA 1
ATOM 811 C C . GLU A 1 100 ? -13.439 12.051 0.739 1.00 61.78 100 GLU A C 1
ATOM 813 O O . GLU A 1 100 ? -14.622 12.382 0.575 1.00 61.78 100 GLU A O 1
ATOM 818 N N . PHE A 1 101 ? -13.112 10.929 1.386 1.00 68.56 101 PHE A N 1
ATOM 819 C CA . PHE A 1 101 ? -14.140 10.127 2.039 1.00 68.56 101 PHE A CA 1
ATOM 820 C C . PHE A 1 101 ? -14.663 10.914 3.242 1.00 68.56 101 PHE A C 1
ATOM 822 O O . PHE A 1 101 ? -14.153 10.853 4.358 1.00 68.56 101 PHE A O 1
ATOM 829 N N . GLU A 1 102 ? -15.663 11.730 2.954 1.00 74.62 102 GLU A N 1
ATOM 830 C CA . GLU A 1 102 ? -16.277 12.660 3.875 1.00 74.62 102 GLU A CA 1
ATOM 831 C C . GLU A 1 102 ? -17.414 11.972 4.631 1.00 74.62 102 GLU A C 1
ATOM 833 O O . GLU A 1 102 ? -17.861 10.870 4.299 1.00 74.62 102 GLU A O 1
ATOM 838 N N . ARG A 1 103 ? -17.973 12.685 5.609 1.00 74.81 103 ARG A N 1
ATOM 839 C CA . ARG A 1 103 ? -19.186 12.295 6.340 1.00 74.81 103 ARG A CA 1
ATOM 840 C C . ARG A 1 103 ? -20.285 11.745 5.426 1.00 74.81 103 ARG A C 1
ATOM 842 O O . ARG A 1 103 ? -20.880 10.715 5.722 1.00 74.81 103 ARG A O 1
ATOM 849 N N . ALA A 1 104 ? -20.569 12.425 4.316 1.00 77.75 104 ALA A N 1
ATOM 850 C CA . ALA A 1 104 ? -21.612 11.991 3.392 1.00 77.75 104 ALA A CA 1
ATOM 851 C C . ALA A 1 104 ? -21.295 10.622 2.762 1.00 77.75 104 ALA A C 1
ATOM 853 O O . ALA A 1 104 ? -22.213 9.865 2.462 1.00 77.75 104 ALA A O 1
ATOM 854 N N . GLY A 1 105 ? -20.010 10.297 2.580 1.00 79.19 105 GLY A N 1
ATOM 855 C CA . GLY A 1 105 ? -19.552 8.961 2.201 1.00 79.19 105 GLY A CA 1
ATOM 856 C C . GLY A 1 105 ? -19.884 7.931 3.273 1.00 79.19 105 GLY A C 1
ATOM 857 O O . GLY A 1 105 ? -20.565 6.958 2.972 1.00 79.19 105 GLY A O 1
ATOM 858 N N . LEU A 1 106 ? -19.513 8.200 4.528 1.00 82.12 106 LEU A N 1
ATOM 859 C CA . LEU A 1 106 ? -19.786 7.306 5.658 1.00 82.12 106 LEU A CA 1
ATOM 860 C C . LEU A 1 106 ? -21.287 7.021 5.849 1.00 82.12 106 LEU A C 1
ATOM 862 O O . LEU A 1 106 ? -21.661 5.879 6.101 1.00 82.12 106 LEU A O 1
ATOM 866 N N . ILE A 1 107 ? -22.144 8.035 5.681 1.00 82.25 107 ILE A N 1
ATOM 867 C CA . ILE A 1 107 ? -23.609 7.888 5.752 1.00 82.25 107 ILE A CA 1
ATOM 868 C C . ILE A 1 107 ? -24.129 7.014 4.608 1.00 82.25 107 ILE A C 1
ATOM 870 O O . ILE A 1 107 ? -24.914 6.099 4.847 1.00 82.25 107 ILE A O 1
ATOM 874 N N . ARG A 1 108 ? -23.689 7.272 3.367 1.00 84.44 108 ARG A N 1
ATOM 875 C CA . ARG A 1 108 ? -24.098 6.469 2.202 1.00 84.44 108 ARG A CA 1
ATOM 876 C C . ARG A 1 108 ? -23.683 5.010 2.353 1.00 84.44 108 ARG A C 1
ATOM 878 O O . ARG A 1 108 ? -24.473 4.122 2.052 1.00 84.44 108 ARG A O 1
ATOM 885 N N . GLU A 1 109 ? -22.468 4.763 2.831 1.00 82.44 109 GLU A N 1
ATOM 886 C CA . GLU A 1 109 ? -21.989 3.404 3.082 1.00 82.44 109 GLU A CA 1
ATOM 887 C C . GLU A 1 109 ? -22.721 2.736 4.252 1.00 82.44 109 GLU A C 1
ATOM 889 O O . GLU A 1 109 ? -22.998 1.540 4.190 1.00 82.44 109 GLU A O 1
ATOM 894 N N . GLY A 1 110 ? -23.143 3.506 5.259 1.00 79.88 110 GLY A N 1
ATOM 895 C CA . GLY A 1 110 ? -24.004 3.009 6.334 1.00 79.88 110 GLY A CA 1
ATOM 896 C C . GLY A 1 110 ? -25.371 2.567 5.863 1.00 79.88 110 GLY A C 1
ATOM 897 O O . GLY A 1 110 ? -25.817 1.476 6.206 1.00 79.88 110 GLY A O 1
ATOM 898 N N . GLN A 1 111 ? -25.992 3.349 4.982 1.00 83.12 111 GLN A N 1
ATOM 899 C CA . GLN A 1 111 ? -27.252 2.968 4.346 1.00 83.12 111 GLN A CA 1
ATOM 900 C C . GLN A 1 111 ? -27.107 1.697 3.498 1.00 83.12 111 GLN A C 1
ATOM 902 O O . GLN A 1 111 ? -28.000 0.856 3.512 1.00 83.12 111 GLN A O 1
ATOM 907 N N . ARG A 1 112 ? -25.979 1.532 2.793 1.00 85.19 112 ARG A N 1
ATOM 908 C CA . ARG A 1 112 ? -25.686 0.327 1.995 1.00 85.19 112 ARG A CA 1
ATOM 909 C C . ARG A 1 112 ? -25.421 -0.906 2.858 1.00 85.19 112 ARG A C 1
ATOM 911 O O . ARG A 1 112 ? -25.890 -1.987 2.525 1.00 85.19 112 ARG A O 1
ATOM 918 N N . SER A 1 113 ? -24.683 -0.734 3.950 1.00 83.94 113 SER A N 1
ATOM 919 C CA . SER A 1 113 ? -24.252 -1.823 4.838 1.00 83.94 113 SER A CA 1
ATOM 920 C C . SER A 1 113 ? -25.272 -2.141 5.941 1.00 83.94 113 SER A C 1
ATOM 922 O O . SER A 1 113 ? -25.140 -3.140 6.644 1.00 83.94 113 SER A O 1
ATOM 924 N N . GLY A 1 114 ? -26.304 -1.306 6.098 1.00 82.94 114 GLY A N 1
ATOM 925 C CA . GLY A 1 114 ? -27.398 -1.509 7.046 1.00 82.94 114 GLY A CA 1
ATOM 926 C C . GLY A 1 114 ? -27.067 -1.159 8.500 1.00 82.94 114 GLY A C 1
ATOM 927 O O . GLY A 1 114 ? -27.688 -1.738 9.397 1.00 82.94 114 GLY A O 1
ATOM 928 N N . TYR A 1 115 ? -26.112 -0.250 8.739 1.00 88.12 115 TYR A N 1
ATOM 929 C CA . TYR A 1 115 ? -25.821 0.301 10.069 1.00 88.12 115 TYR A CA 1
ATOM 930 C C . TYR A 1 115 ? -26.394 1.710 10.233 1.00 88.12 115 TYR A C 1
ATOM 932 O O . TYR A 1 115 ? -26.396 2.517 9.300 1.00 88.12 115 TYR A O 1
ATOM 940 N N . GLN A 1 116 ? -26.877 2.016 11.436 1.00 90.38 116 GLN A N 1
ATOM 941 C CA . GLN A 1 116 ? -27.391 3.342 11.767 1.00 90.38 116 GLN A CA 1
ATOM 942 C C . GLN A 1 116 ? -26.249 4.347 11.981 1.00 90.38 116 GLN A C 1
ATOM 944 O O . GLN A 1 116 ? -25.145 3.982 12.384 1.00 90.38 116 GLN A O 1
ATOM 949 N N . PHE A 1 117 ? -26.499 5.633 11.739 1.00 90.00 117 PHE A N 1
ATOM 950 C CA . PHE A 1 117 ? -25.483 6.676 11.882 1.00 90.00 117 PHE A CA 1
ATOM 951 C C . PHE A 1 117 ? -25.973 7.806 12.783 1.00 90.00 117 PHE A C 1
ATOM 953 O O . PHE A 1 117 ? -27.030 8.385 12.530 1.00 90.00 117 PHE A O 1
ATOM 960 N N . LEU A 1 118 ? -25.160 8.170 13.774 1.00 88.00 118 LEU A N 1
ATOM 961 C CA . LEU A 1 118 ? -25.393 9.321 14.637 1.00 88.00 118 LEU A CA 1
ATOM 962 C C . LEU A 1 118 ? -24.235 10.314 14.519 1.00 88.00 118 LEU A C 1
ATOM 964 O O . LEU A 1 118 ? -23.072 9.981 14.751 1.00 88.00 118 LEU A O 1
ATOM 968 N N . GLN A 1 119 ? -24.574 11.568 14.226 1.00 81.62 119 GLN A N 1
ATOM 969 C CA . GLN A 1 119 ? -23.650 12.685 14.383 1.00 81.62 119 GLN A CA 1
ATOM 970 C C . GLN A 1 119 ? -23.912 13.402 15.701 1.00 81.62 119 GLN A C 1
ATOM 972 O O . GLN A 1 119 ? -25.060 13.671 16.059 1.00 81.62 119 GLN A O 1
ATOM 977 N N . VAL A 1 120 ? -22.831 13.758 16.386 1.00 77.06 120 VAL A N 1
ATOM 978 C CA . VAL A 1 120 ? -22.887 14.429 17.676 1.00 77.06 120 VAL A CA 1
ATOM 979 C C . VAL A 1 120 ? -22.160 15.768 17.587 1.00 77.06 120 VAL A C 1
ATOM 981 O O . VAL A 1 120 ? -20.935 15.824 17.593 1.00 77.06 120 VAL A O 1
ATOM 984 N N . ASP A 1 121 ? -22.936 16.848 17.480 1.00 69.00 121 ASP A N 1
ATOM 985 C CA . ASP A 1 121 ? -22.426 18.229 17.413 1.00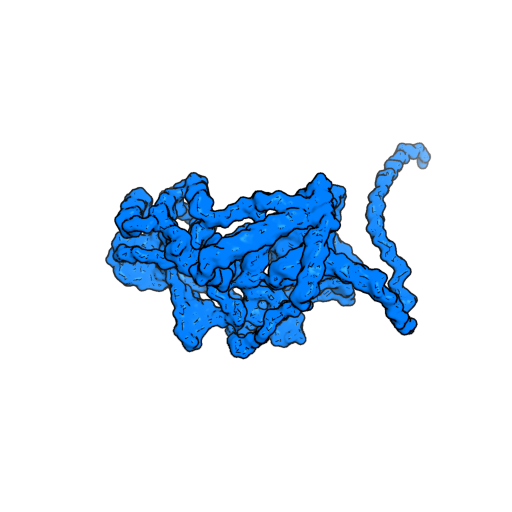 69.00 121 ASP A CA 1
ATOM 986 C C . ASP A 1 121 ? -22.455 18.930 18.788 1.00 69.00 121 ASP A C 1
ATOM 988 O O . ASP A 1 121 ? -21.628 19.791 19.075 1.00 69.00 121 ASP A O 1
ATOM 992 N N . SER A 1 122 ? -23.401 18.533 19.650 1.00 64.25 122 SER A N 1
ATOM 993 C CA . SER A 1 122 ? -23.630 19.022 21.019 1.00 64.25 122 SER A CA 1
ATOM 994 C C . SER A 1 122 ? -24.413 17.978 21.8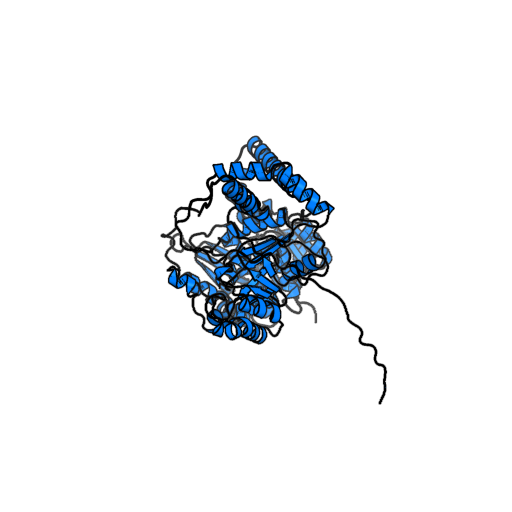35 1.00 64.25 122 SER A C 1
ATOM 996 O O . SER A 1 122 ? -25.075 17.117 21.242 1.00 64.25 122 SER A O 1
ATOM 998 N N . ASP A 1 123 ? -24.360 18.059 23.171 1.00 68.31 123 ASP A N 1
ATOM 999 C CA . ASP A 1 123 ? -25.008 17.128 24.120 1.00 68.31 123 ASP A CA 1
ATOM 1000 C C . ASP A 1 123 ? -24.618 15.658 23.909 1.00 68.31 123 ASP A C 1
ATOM 1002 O O . ASP A 1 123 ? -25.465 14.782 23.704 1.00 68.31 123 ASP A O 1
ATOM 1006 N N . TYR A 1 124 ? -23.302 15.408 23.950 1.00 73.88 124 TYR A N 1
ATOM 1007 C CA . TYR A 1 124 ? -22.688 14.117 23.630 1.00 73.88 124 TYR A CA 1
ATOM 1008 C C . TYR A 1 124 ? -23.322 12.941 24.373 1.00 73.88 124 TYR A C 1
ATOM 1010 O O . TYR A 1 124 ? -23.805 12.000 23.744 1.00 73.88 124 TYR A O 1
ATOM 1018 N N . ASP A 1 125 ? -23.374 13.014 25.700 1.00 76.56 125 ASP A N 1
ATOM 1019 C CA . ASP A 1 125 ? -23.751 11.861 26.513 1.00 76.56 125 ASP A CA 1
ATOM 1020 C C . ASP A 1 125 ? -25.215 11.448 26.316 1.00 76.56 125 ASP A C 1
ATOM 1022 O O . ASP A 1 125 ? -25.506 10.261 26.193 1.00 76.56 125 ASP A O 1
ATOM 1026 N N . LEU A 1 126 ? -26.155 12.400 26.246 1.00 82.19 126 LEU A N 1
ATOM 1027 C CA . LEU A 1 126 ? -27.584 12.074 26.168 1.00 82.19 126 LEU A CA 1
ATOM 1028 C C . LEU A 1 126 ? -27.949 11.429 24.825 1.00 82.19 126 LEU A C 1
ATOM 1030 O O . LEU A 1 126 ? -28.647 10.414 24.797 1.00 82.19 126 LEU A O 1
ATOM 1034 N N . LYS A 1 127 ? -27.463 11.993 23.711 1.00 85.50 127 LYS A N 1
ATOM 1035 C CA . LYS A 1 127 ? -27.740 11.462 22.366 1.00 85.50 127 LYS A CA 1
ATOM 1036 C C . LYS A 1 127 ? -27.137 10.074 22.184 1.00 85.50 127 LYS A C 1
ATOM 1038 O O . LYS A 1 127 ? -27.819 9.180 21.691 1.00 85.50 127 LYS A O 1
ATOM 1043 N N . ILE A 1 128 ? -25.896 9.882 22.632 1.00 86.00 128 ILE A N 1
ATOM 1044 C CA . ILE A 1 128 ? -25.215 8.587 22.550 1.00 86.00 128 ILE A CA 1
ATOM 1045 C C . ILE A 1 128 ? -25.922 7.555 23.433 1.00 86.00 128 ILE A C 1
ATOM 1047 O O . ILE A 1 128 ? -26.184 6.450 22.969 1.00 86.00 128 ILE A O 1
ATOM 1051 N N . ARG A 1 129 ? -26.322 7.909 24.664 1.00 84.88 129 ARG A N 1
ATOM 1052 C CA . ARG A 1 129 ? -27.068 7.003 25.559 1.00 84.88 129 ARG A CA 1
ATOM 1053 C C . ARG A 1 129 ? -28.430 6.600 24.995 1.00 84.88 129 ARG A C 1
ATOM 1055 O O . ARG A 1 129 ? -28.811 5.441 25.124 1.00 84.88 129 ARG A O 1
ATOM 1062 N N . ASN A 1 130 ? -29.153 7.512 24.348 1.00 87.06 130 ASN A N 1
ATOM 1063 C CA . ASN A 1 130 ? -30.415 7.168 23.687 1.00 87.06 130 ASN A CA 1
ATOM 1064 C C . ASN A 1 130 ? -30.192 6.224 22.498 1.00 87.06 130 ASN A C 1
ATOM 1066 O O . ASN A 1 130 ? -30.891 5.223 22.378 1.00 87.06 130 ASN A O 1
ATOM 1070 N N . PHE A 1 131 ? -29.172 6.492 21.684 1.00 89.94 131 PHE A N 1
ATOM 1071 C CA . PHE A 1 131 ? -28.812 5.651 20.543 1.00 89.94 131 PHE A CA 1
ATOM 1072 C C . PHE A 1 131 ? -28.350 4.249 20.965 1.00 89.94 131 PHE A C 1
ATOM 1074 O O . PHE A 1 131 ? -28.719 3.251 20.354 1.00 89.94 131 PHE A O 1
ATOM 1081 N N . LEU A 1 132 ? -27.603 4.157 22.067 1.00 87.44 132 LEU A N 1
ATOM 1082 C CA . LEU A 1 132 ? -27.209 2.895 22.691 1.00 87.44 132 LEU A CA 1
ATOM 1083 C C . LEU A 1 132 ? -28.412 2.058 23.128 1.00 87.44 132 LEU A C 1
ATOM 1085 O O . LEU A 1 132 ? -28.443 0.859 22.863 1.00 87.44 132 LEU A O 1
ATOM 1089 N N . ARG A 1 133 ? -29.402 2.684 23.777 1.00 87.00 133 ARG A N 1
ATOM 1090 C CA . ARG A 1 133 ? -30.638 2.004 24.196 1.00 87.00 133 ARG A CA 1
ATOM 1091 C C . ARG A 1 133 ? -31.449 1.505 23.004 1.00 87.00 133 ARG A C 1
ATOM 1093 O O . ARG A 1 133 ? -32.039 0.437 23.094 1.00 87.00 133 ARG A O 1
ATOM 1100 N N . GLU A 1 134 ? -31.475 2.268 21.913 1.00 90.38 134 GLU A N 1
ATOM 1101 C CA . GLU A 1 134 ? -32.178 1.888 20.686 1.00 90.38 134 GLU A CA 1
ATOM 1102 C C . GLU A 1 134 ? -31.521 0.683 20.000 1.00 90.38 134 GLU A C 1
ATOM 1104 O O . GLU A 1 134 ? -32.204 -0.269 19.625 1.00 90.38 134 GLU A O 1
ATOM 1109 N N . LEU A 1 135 ? -30.195 0.709 19.846 1.00 91.38 135 LEU A N 1
ATOM 1110 C CA . LEU A 1 135 ? -29.461 -0.324 19.114 1.00 91.38 135 LEU A CA 1
ATOM 1111 C C . LEU A 1 135 ? -29.190 -1.589 19.932 1.00 91.38 135 LEU A C 1
ATOM 1113 O O . LEU A 1 135 ? -29.071 -2.667 19.348 1.00 91.38 135 LEU A O 1
ATOM 1117 N N . ASN A 1 136 ? -29.068 -1.451 21.256 1.00 89.88 136 ASN A N 1
ATOM 1118 C CA . ASN A 1 136 ? -28.721 -2.518 22.196 1.00 89.88 136 ASN A CA 1
ATOM 1119 C C . ASN A 1 136 ? -27.534 -3.389 21.706 1.00 89.88 136 ASN A C 1
ATOM 1121 O O . ASN A 1 136 ? -27.727 -4.576 21.410 1.00 89.88 136 ASN A O 1
ATOM 1125 N N . PRO A 1 137 ? -26.333 -2.795 21.520 1.00 92.50 137 PRO A N 1
ATOM 1126 C CA . PRO A 1 137 ? -25.164 -3.508 21.004 1.00 92.50 137 PRO A CA 1
ATOM 1127 C C . PRO A 1 137 ? -24.592 -4.494 22.031 1.00 92.50 137 PRO A C 1
ATOM 1129 O O . PRO A 1 137 ? -24.659 -4.254 23.234 1.00 92.50 137 PRO A O 1
ATOM 1132 N N . ASP A 1 138 ? -23.967 -5.565 21.539 1.00 91.06 138 ASP A N 1
ATOM 1133 C CA . ASP A 1 138 ? -23.258 -6.550 22.365 1.00 91.06 138 ASP A CA 1
ATOM 1134 C C . ASP A 1 138 ? -21.850 -6.049 22.759 1.00 91.06 138 ASP A C 1
ATOM 1136 O O . ASP A 1 138 ? -21.336 -6.395 23.820 1.00 91.06 138 ASP A O 1
ATOM 1140 N N . LEU A 1 139 ? -21.234 -5.207 21.916 1.00 91.94 139 LEU A N 1
ATOM 1141 C CA . LEU A 1 139 ? -19.910 -4.611 22.125 1.00 91.94 139 LEU A CA 1
ATOM 1142 C C . LEU A 1 139 ? -19.865 -3.167 21.610 1.00 91.94 139 LEU A C 1
ATOM 1144 O O . LEU A 1 139 ? -20.368 -2.851 20.530 1.00 91.94 139 LEU A O 1
ATOM 1148 N N . ILE A 1 140 ? -19.177 -2.303 22.348 1.00 93.38 140 ILE A N 1
ATOM 1149 C CA . ILE A 1 140 ? -18.826 -0.948 21.929 1.00 93.38 140 ILE A CA 1
ATOM 1150 C C . ILE A 1 140 ? -17.325 -0.878 21.672 1.00 93.38 140 ILE A C 1
ATOM 1152 O O . ILE A 1 140 ? -16.528 -1.301 22.504 1.00 93.38 140 ILE A O 1
ATOM 1156 N N . VAL A 1 141 ? -16.922 -0.293 20.547 1.00 94.06 141 VAL A N 1
ATOM 1157 C CA . VAL A 1 141 ? -15.512 0.002 20.261 1.00 94.06 141 VAL A CA 1
ATOM 1158 C C . VAL A 1 141 ? -15.326 1.510 20.177 1.00 94.06 141 VAL A C 1
ATOM 1160 O O . VAL A 1 141 ? -15.924 2.172 19.328 1.00 94.06 141 VAL A O 1
ATOM 1163 N N . LEU A 1 142 ? -14.481 2.048 21.053 1.00 92.75 142 LEU A N 1
ATOM 1164 C CA . LEU A 1 142 ? -14.079 3.449 21.063 1.00 92.75 142 LEU A CA 1
ATOM 1165 C C . LEU A 1 142 ? -12.784 3.626 20.258 1.00 92.75 142 LEU A C 1
ATOM 1167 O O . LEU A 1 142 ? -11.711 3.172 20.666 1.00 92.75 142 LEU A O 1
ATOM 1171 N N . LEU A 1 143 ? -12.909 4.291 19.107 1.00 91.06 143 LEU A N 1
ATOM 1172 C CA . LEU A 1 143 ? -11.813 4.632 18.203 1.00 91.06 143 LEU A CA 1
ATOM 1173 C C . LEU A 1 143 ? -11.351 6.068 18.460 1.00 91.06 143 LEU A C 1
ATOM 1175 O O . LEU A 1 143 ? -12.065 7.018 18.136 1.00 91.06 143 LEU A O 1
ATOM 1179 N N . GLY A 1 144 ? -10.137 6.221 18.990 1.00 86.06 144 GLY A N 1
ATOM 1180 C CA . GLY A 1 144 ? -9.598 7.521 19.391 1.00 86.06 144 GLY A CA 1
ATOM 1181 C C . GLY A 1 144 ? -10.243 8.049 20.672 1.00 86.06 144 GLY A C 1
ATOM 1182 O O . GLY A 1 144 ? -10.891 7.309 21.412 1.00 86.06 144 GLY A O 1
ATOM 1183 N N . ASP A 1 145 ? -10.067 9.340 20.932 1.00 81.19 145 ASP A N 1
ATOM 1184 C CA . ASP A 1 145 ? -10.581 9.972 22.143 1.00 81.19 145 ASP A CA 1
ATOM 1185 C C . ASP A 1 145 ? -11.931 10.647 21.882 1.00 81.19 145 ASP A C 1
ATOM 1187 O O . ASP A 1 145 ? -12.075 11.462 20.970 1.00 81.19 145 ASP A O 1
ATOM 1191 N N . LEU A 1 146 ? -12.921 10.337 22.721 1.00 79.00 146 LEU A N 1
ATOM 1192 C CA . LEU A 1 146 ? -14.199 11.043 22.779 1.00 79.00 146 LEU A CA 1
ATOM 1193 C C . LEU A 1 146 ? -14.445 11.545 24.206 1.00 79.00 146 LEU A C 1
ATOM 1195 O O . LEU A 1 146 ? -14.171 10.812 25.159 1.00 79.00 146 LEU A O 1
ATOM 1199 N N . PRO A 1 147 ? -14.998 12.760 24.383 1.00 75.81 147 PRO A N 1
ATOM 1200 C CA . PRO A 1 147 ? -15.282 13.331 25.696 1.00 75.81 147 PRO A CA 1
ATOM 1201 C C . PRO A 1 147 ? -16.567 12.726 26.292 1.00 75.81 147 PRO A C 1
ATOM 1203 O O . PRO A 1 147 ? -17.560 13.424 26.486 1.00 75.81 147 PRO A O 1
ATOM 1206 N N . LEU A 1 148 ? -16.565 11.415 26.535 1.00 74.56 148 LEU A N 1
ATOM 1207 C CA . LEU A 1 148 ? -17.678 10.689 27.149 1.00 74.56 148 LEU A CA 1
ATOM 1208 C C . LEU A 1 148 ? -17.566 10.741 28.671 1.00 74.56 148 LEU A C 1
ATOM 1210 O O . LEU A 1 148 ? -16.500 10.471 29.229 1.00 74.56 148 LEU A O 1
ATOM 1214 N N . LYS A 1 149 ? -18.675 11.048 29.347 1.00 73.31 149 LYS A N 1
ATOM 1215 C CA . LYS A 1 149 ? -18.757 10.936 30.807 1.00 73.31 149 LYS A CA 1
ATOM 1216 C C . LYS A 1 149 ? -19.257 9.553 31.201 1.00 73.31 149 LYS A C 1
ATOM 1218 O O . LYS A 1 149 ? -20.222 9.056 30.618 1.00 73.31 149 LYS A O 1
ATOM 1223 N N . ASP A 1 150 ? -18.654 9.007 32.257 1.00 71.06 150 ASP A N 1
ATOM 1224 C CA . ASP A 1 150 ? -19.104 7.782 32.928 1.00 71.06 150 ASP A CA 1
ATOM 1225 C C . ASP A 1 150 ? -19.156 6.565 31.979 1.00 71.06 150 ASP A C 1
ATOM 1227 O O . ASP A 1 150 ? -20.221 6.097 31.564 1.00 71.06 150 ASP A O 1
ATOM 1231 N N . LEU A 1 151 ? -17.957 6.104 31.594 1.00 70.25 151 LEU A N 1
ATOM 1232 C CA . LEU A 1 151 ? -17.738 4.957 30.704 1.00 70.25 151 LEU A CA 1
ATOM 1233 C C . LEU A 1 151 ? -18.205 3.631 31.323 1.00 70.25 151 LEU A C 1
ATOM 1235 O O . LEU A 1 151 ? -18.589 2.737 30.577 1.00 70.25 151 LEU A O 1
ATOM 1239 N N . ALA A 1 152 ? -18.213 3.509 32.654 1.00 63.22 152 ALA A N 1
ATOM 1240 C CA . ALA A 1 152 ? -18.630 2.293 33.356 1.00 63.22 152 ALA A CA 1
ATOM 1241 C C . ALA A 1 152 ? -20.130 1.997 33.215 1.00 63.22 152 ALA A C 1
ATOM 1243 O O . ALA A 1 152 ? -20.554 0.845 33.293 1.00 63.22 152 ALA A O 1
ATOM 1244 N N . ALA A 1 153 ? -20.941 3.024 32.943 1.00 68.12 153 ALA A N 1
ATOM 1245 C CA . ALA A 1 153 ? -22.363 2.876 32.646 1.00 68.12 153 ALA A CA 1
ATOM 1246 C C . ALA A 1 153 ? -22.653 2.391 31.211 1.00 68.12 153 ALA A C 1
ATOM 1248 O O . ALA A 1 153 ? -23.823 2.264 30.833 1.00 68.12 153 ALA A O 1
ATOM 1249 N N . LEU A 1 154 ? -21.624 2.179 30.386 1.00 72.38 154 LEU A N 1
ATOM 1250 C CA . LEU A 1 154 ? -21.774 1.629 29.045 1.00 72.38 154 LEU A CA 1
ATOM 1251 C C . LEU A 1 154 ? -21.796 0.085 29.087 1.00 72.38 154 LEU A C 1
ATOM 1253 O O . LEU A 1 154 ? -21.289 -0.533 30.028 1.00 72.38 154 LEU A O 1
ATOM 1257 N N . PRO A 1 155 ? -22.403 -0.566 28.077 1.00 72.38 155 PRO A N 1
ATOM 1258 C CA . PRO A 1 155 ? -22.150 -1.973 27.782 1.00 72.38 155 PRO A CA 1
ATOM 1259 C C . PRO A 1 155 ? -20.651 -2.260 27.615 1.00 72.38 155 PRO A C 1
ATOM 1261 O O . PRO A 1 155 ? -19.832 -1.343 27.568 1.00 72.38 155 PRO A O 1
ATOM 1264 N N . LEU A 1 156 ? -20.314 -3.539 27.463 1.00 83.12 156 LEU A N 1
ATOM 1265 C CA . LEU A 1 156 ? -18.952 -4.019 27.226 1.00 83.12 156 LEU A CA 1
ATOM 1266 C C . LEU A 1 156 ? -18.213 -3.139 26.199 1.00 83.12 156 LEU A C 1
ATOM 1268 O O . LEU A 1 156 ? -18.676 -2.960 25.068 1.00 83.12 156 LEU A O 1
ATOM 1272 N N . LEU A 1 157 ? -17.081 -2.567 26.617 1.00 87.00 157 LEU A N 1
ATOM 1273 C CA . LEU A 1 157 ? -16.367 -1.516 25.894 1.00 87.00 157 LEU A CA 1
ATOM 1274 C C . LEU A 1 157 ? -14.913 -1.918 25.642 1.00 87.00 157 LEU A C 1
ATOM 1276 O O . LEU A 1 157 ? -14.173 -2.244 26.566 1.00 87.00 157 LEU A O 1
ATOM 1280 N N . ILE A 1 158 ? -14.482 -1.801 24.388 1.00 89.38 158 ILE A N 1
ATOM 1281 C CA . ILE A 1 158 ? -13.070 -1.793 24.014 1.00 89.38 158 ILE A CA 1
ATOM 1282 C C . ILE A 1 158 ? -12.639 -0.353 23.791 1.00 89.38 158 ILE A C 1
ATOM 1284 O O . ILE A 1 158 ? -13.220 0.365 22.973 1.00 89.38 158 ILE A O 1
ATOM 1288 N N . ARG A 1 159 ? -11.580 0.054 24.481 1.00 88.31 159 ARG A N 1
ATOM 1289 C CA . ARG A 1 159 ? -10.978 1.374 24.339 1.00 88.31 159 ARG A CA 1
ATOM 1290 C C . ARG A 1 159 ? -9.586 1.254 23.747 1.00 88.31 159 ARG A C 1
ATOM 1292 O O . ARG A 1 159 ? -8.731 0.561 24.291 1.00 88.31 159 ARG A O 1
ATOM 1299 N N . VAL A 1 160 ? -9.350 1.993 22.669 1.00 87.62 160 VAL A N 1
ATOM 1300 C CA . VAL A 1 160 ? -8.017 2.167 22.093 1.00 87.62 160 VAL A CA 1
ATOM 1301 C C . VAL A 1 160 ? -7.455 3.499 22.554 1.00 87.62 160 VAL A C 1
ATOM 1303 O O . VAL A 1 160 ? -8.045 4.542 22.290 1.00 87.62 160 VAL A O 1
ATOM 1306 N N . SER A 1 161 ? -6.306 3.476 23.225 1.00 84.00 161 SER A N 1
ATOM 1307 C CA . SER A 1 161 ? -5.608 4.692 23.636 1.00 84.00 161 SER A CA 1
ATOM 1308 C C . SER A 1 161 ? -4.195 4.735 23.073 1.00 84.00 161 SER A C 1
ATOM 1310 O O . SER A 1 161 ? -3.493 3.724 23.033 1.00 84.00 161 SER A O 1
ATOM 1312 N N . GLN A 1 162 ? -3.792 5.921 22.628 1.00 85.31 162 GLN A N 1
ATOM 1313 C CA . GLN A 1 162 ? -2.440 6.210 22.168 1.00 85.31 162 GLN A CA 1
ATOM 1314 C C . GLN A 1 162 ? -1.836 7.270 23.088 1.00 85.31 162 GLN A C 1
ATOM 1316 O O . GLN A 1 162 ? -2.481 8.273 23.392 1.00 85.31 162 GLN A O 1
ATOM 1321 N N . ARG A 1 163 ? -0.613 7.041 23.566 1.00 82.75 163 ARG A N 1
ATOM 1322 C CA . ARG A 1 163 ? 0.122 7.989 24.410 1.00 82.75 163 ARG A CA 1
ATOM 1323 C C . ARG A 1 163 ? 1.543 8.127 23.894 1.00 82.75 163 ARG A C 1
ATOM 1325 O O . ARG A 1 163 ? 2.202 7.125 23.626 1.00 82.75 163 ARG A O 1
ATOM 1332 N N . GLU A 1 164 ? 2.015 9.359 23.774 1.00 76.69 164 GLU A N 1
ATOM 1333 C CA . GLU A 1 164 ? 3.434 9.607 23.534 1.00 76.69 164 GLU A CA 1
ATOM 1334 C C . GLU A 1 164 ? 4.237 9.219 24.782 1.00 76.69 164 GLU A C 1
ATOM 1336 O O . GLU A 1 164 ? 3.817 9.469 25.917 1.00 76.69 164 GLU A O 1
ATOM 1341 N N . GLY A 1 165 ? 5.377 8.566 24.562 1.00 66.75 165 GLY A N 1
ATOM 1342 C CA . GLY A 1 165 ? 6.329 8.218 25.604 1.00 66.75 165 GLY A CA 1
ATOM 1343 C C . GLY A 1 165 ? 6.941 9.457 26.260 1.00 66.75 165 GLY A C 1
ATOM 1344 O O . GLY A 1 165 ? 6.752 10.600 25.838 1.00 66.75 165 GLY A O 1
ATOM 1345 N N . THR A 1 166 ? 7.690 9.241 27.339 1.00 64.75 166 THR A N 1
ATOM 1346 C CA . THR A 1 166 ? 8.375 10.346 28.025 1.00 64.75 166 THR A CA 1
ATOM 1347 C C . THR A 1 166 ? 9.431 10.989 27.120 1.00 64.75 166 THR A C 1
ATOM 1349 O O . THR A 1 166 ? 9.935 10.366 26.194 1.00 64.75 166 THR A O 1
ATOM 1352 N N . THR A 1 167 ? 9.880 12.208 27.430 1.00 60.59 167 THR A N 1
ATOM 1353 C CA . THR A 1 167 ? 10.959 12.871 26.665 1.00 60.59 167 THR A CA 1
ATOM 1354 C C . THR A 1 167 ? 12.258 12.054 26.575 1.00 60.59 167 THR A C 1
ATOM 1356 O O . THR A 1 167 ? 13.049 12.269 25.656 1.00 60.59 167 THR A O 1
ATOM 1359 N N . LYS A 1 168 ? 12.481 11.112 27.505 1.00 58.56 168 LYS A N 1
ATOM 1360 C CA . LYS A 1 168 ? 13.609 10.165 27.498 1.00 58.56 168 LYS A CA 1
ATOM 1361 C C . LYS A 1 168 ? 13.356 8.939 26.616 1.00 58.56 168 LYS A C 1
ATOM 1363 O O . LYS A 1 168 ? 14.292 8.408 26.030 1.00 58.56 168 LYS A O 1
ATOM 1368 N N . GLU A 1 169 ? 12.105 8.510 26.509 1.00 60.78 169 GLU A N 1
ATOM 1369 C CA . GLU A 1 169 ? 11.665 7.373 25.711 1.00 60.78 169 GLU A CA 1
ATOM 1370 C C . GLU A 1 169 ? 10.942 7.880 24.459 1.00 60.78 169 GLU A C 1
ATOM 1372 O O . GLU A 1 169 ? 9.728 8.068 24.461 1.00 60.78 169 GLU A O 1
ATOM 1377 N N . LYS A 1 170 ? 11.688 8.107 23.371 1.00 81.81 170 LYS A N 1
ATOM 1378 C CA . LYS A 1 170 ? 11.113 8.506 22.076 1.00 81.81 170 LYS A CA 1
ATOM 1379 C C . LYS A 1 170 ? 10.347 7.338 21.441 1.00 81.81 170 LYS A C 1
ATOM 1381 O O . LYS A 1 170 ? 10.838 6.698 20.515 1.00 81.81 170 LYS A O 1
ATOM 1386 N N . ASN A 1 171 ? 9.163 7.041 21.957 1.00 87.38 171 ASN A N 1
ATOM 1387 C CA . ASN A 1 171 ? 8.242 6.037 21.440 1.00 87.38 171 ASN A CA 1
ATOM 1388 C C . ASN A 1 171 ? 6.793 6.533 21.533 1.00 87.38 171 ASN A C 1
ATOM 1390 O O . ASN A 1 171 ? 6.500 7.511 22.218 1.00 87.38 171 ASN A O 1
ATOM 1394 N N . VAL A 1 172 ? 5.892 5.850 20.834 1.00 89.81 172 VAL A N 1
ATOM 1395 C CA . VAL A 1 172 ? 4.446 5.998 21.001 1.00 89.81 172 VAL A CA 1
ATOM 1396 C C . VAL A 1 172 ? 3.880 4.659 21.446 1.00 89.81 172 VAL A C 1
ATOM 1398 O O . VAL A 1 172 ? 4.157 3.620 20.845 1.00 89.81 172 VAL A O 1
ATOM 1401 N N . GLN A 1 173 ? 3.094 4.677 22.518 1.00 92.12 173 GLN A N 1
ATOM 1402 C CA . GLN A 1 173 ? 2.476 3.493 23.089 1.00 92.12 173 GLN A CA 1
ATOM 1403 C C . GLN A 1 173 ? 1.001 3.412 22.698 1.00 92.12 173 GLN A C 1
ATOM 1405 O O . GLN A 1 173 ? 0.238 4.359 22.883 1.00 92.12 173 GLN A O 1
ATOM 1410 N N . LEU A 1 174 ? 0.606 2.247 22.201 1.00 93.44 174 LEU A N 1
ATOM 1411 C CA . LEU A 1 174 ? -0.768 1.808 22.016 1.00 93.44 174 LEU A CA 1
ATOM 1412 C C . LEU A 1 174 ? -1.159 0.914 23.190 1.00 93.44 174 LEU A C 1
ATOM 1414 O O . LEU A 1 174 ? -0.433 -0.026 23.517 1.00 93.44 174 LEU A O 1
ATOM 1418 N N . ALA A 1 175 ? -2.318 1.161 23.786 1.00 92.12 175 ALA A N 1
ATOM 1419 C CA . ALA A 1 175 ? -2.940 0.247 24.735 1.00 92.12 175 ALA A CA 1
ATOM 1420 C C . ALA A 1 175 ? -4.394 0.008 24.329 1.00 92.12 175 ALA A C 1
ATOM 1422 O O . ALA A 1 175 ? -5.131 0.966 24.069 1.00 92.12 175 ALA A O 1
ATOM 1423 N N . ILE A 1 176 ? -4.786 -1.267 24.269 1.00 93.50 176 ILE A N 1
ATOM 1424 C CA . ILE A 1 176 ? -6.169 -1.675 24.040 1.00 93.50 176 ILE A CA 1
ATOM 1425 C C . ILE A 1 176 ? -6.694 -2.336 25.304 1.00 93.50 176 ILE A C 1
ATOM 1427 O O . ILE A 1 176 ? -6.171 -3.346 25.782 1.00 93.50 176 ILE A O 1
ATOM 1431 N N . GLU A 1 177 ? -7.736 -1.723 25.835 1.00 90.56 177 GLU A N 1
ATOM 1432 C CA . GLU A 1 177 ? -8.314 -2.008 27.133 1.00 90.56 177 GLU A CA 1
ATOM 1433 C C . GLU A 1 177 ? -9.747 -2.514 26.984 1.00 90.56 177 GLU A C 1
ATOM 1435 O O . GLU A 1 177 ? -10.488 -2.070 26.106 1.00 90.56 177 GLU A O 1
ATOM 1440 N N . TYR A 1 178 ? -10.119 -3.432 27.865 1.00 86.56 178 TYR A N 1
ATOM 1441 C CA . TYR A 1 178 ? -11.436 -4.036 27.983 1.00 86.56 178 TYR A CA 1
ATOM 1442 C C . TYR A 1 178 ? -12.097 -3.565 29.274 1.00 86.56 178 TYR A C 1
ATOM 1444 O O . TYR A 1 178 ? -11.515 -3.705 30.350 1.00 86.56 178 TYR A O 1
ATOM 1452 N N . LEU A 1 179 ? -13.297 -3.001 29.168 1.00 86.38 179 LEU A N 1
ATOM 1453 C CA . LEU A 1 179 ? -14.092 -2.547 30.302 1.00 86.38 179 LEU A CA 1
ATOM 1454 C C . LEU A 1 179 ? -15.409 -3.327 30.331 1.00 86.38 179 LEU A C 1
ATOM 1456 O O . LEU A 1 179 ? -16.187 -3.296 29.371 1.00 86.38 179 LEU A O 1
ATOM 1460 N N . GLU A 1 180 ? -15.650 -4.025 31.439 1.00 79.75 180 GLU A N 1
ATOM 1461 C CA . GLU A 1 180 ? -16.917 -4.712 31.688 1.00 79.75 180 GLU A CA 1
ATOM 1462 C C . GLU A 1 180 ? -17.997 -3.734 32.139 1.00 79.75 180 GLU A C 1
ATOM 1464 O O . GLU A 1 180 ? -17.726 -2.735 32.807 1.00 79.75 180 GLU A O 1
ATOM 1469 N N . SER A 1 181 ? -19.245 -4.045 31.793 1.00 73.69 181 SER A N 1
ATOM 1470 C CA . SER A 1 181 ? -20.377 -3.207 32.176 1.00 73.69 181 SER A CA 1
ATOM 1471 C C . SER A 1 181 ? -20.513 -3.143 33.700 1.00 73.69 181 SER A C 1
ATOM 1473 O O . SER A 1 181 ? -20.553 -4.176 34.367 1.00 73.69 181 SER A O 1
ATOM 1475 N N . GLY A 1 182 ? -20.588 -1.929 34.251 1.00 68.00 182 GLY A N 1
ATOM 1476 C CA . GLY A 1 182 ? -20.709 -1.698 35.692 1.00 68.00 182 GLY A CA 1
ATOM 1477 C C . GLY A 1 182 ? -19.400 -1.794 36.485 1.00 68.00 182 GLY A C 1
ATOM 1478 O O . GLY A 1 182 ? -19.449 -1.695 37.710 1.00 68.00 182 GLY A O 1
ATOM 1479 N N . SER A 1 183 ? -18.248 -1.960 35.824 1.00 69.44 183 SER A N 1
ATOM 1480 C CA . SER A 1 183 ? -16.925 -1.931 36.457 1.00 69.44 183 SER A CA 1
ATOM 1481 C C . SER A 1 183 ? -16.135 -0.694 36.026 1.00 69.44 183 SER A C 1
ATOM 1483 O O . SER A 1 183 ? -15.988 -0.421 34.837 1.00 69.44 183 SER A O 1
ATOM 1485 N N . ASP A 1 184 ? -15.561 0.025 36.994 1.00 65.19 184 ASP A N 1
ATOM 1486 C CA . ASP A 1 184 ? -14.570 1.083 36.736 1.00 65.19 184 ASP A CA 1
ATOM 1487 C C . ASP A 1 184 ? -13.159 0.517 36.470 1.00 65.19 184 ASP A C 1
ATOM 1489 O O . ASP A 1 184 ? -12.240 1.258 36.110 1.00 65.19 184 ASP A O 1
ATOM 1493 N N . GLN A 1 185 ? -12.951 -0.794 36.658 1.00 69.94 185 GLN A N 1
ATOM 1494 C CA . GLN A 1 185 ? -11.661 -1.433 36.409 1.00 69.94 185 GLN A CA 1
ATOM 1495 C C . GLN A 1 185 ? -11.513 -1.827 34.939 1.00 69.94 185 GLN A C 1
ATOM 1497 O O . GLN A 1 185 ? -12.259 -2.646 34.407 1.00 69.94 185 GLN A O 1
ATOM 1502 N N . SER A 1 186 ? -10.489 -1.254 34.312 1.00 78.88 186 SER A N 1
ATOM 1503 C CA . SER A 1 186 ? -10.044 -1.580 32.962 1.00 78.88 186 SER A CA 1
ATOM 1504 C C . SER A 1 186 ? -9.069 -2.761 32.986 1.00 78.88 186 SER A C 1
ATOM 1506 O O . SER A 1 186 ? -8.094 -2.756 33.743 1.00 78.88 186 SER A O 1
ATOM 1508 N N . CYS A 1 187 ? -9.314 -3.772 32.152 1.00 83.00 187 CYS A N 1
ATOM 1509 C CA . CYS A 1 187 ? -8.414 -4.901 31.945 1.00 83.00 187 CYS A CA 1
ATOM 1510 C C . CYS A 1 187 ? -7.618 -4.702 30.643 1.00 83.00 187 CYS A C 1
ATOM 1512 O O . CYS A 1 187 ? -8.218 -4.624 29.568 1.00 83.00 187 CYS A O 1
ATOM 1514 N N . PRO A 1 188 ? -6.276 -4.653 30.676 1.00 88.00 188 PRO A N 1
ATOM 1515 C CA . PRO A 1 188 ? -5.490 -4.539 29.453 1.00 88.00 188 PRO A CA 1
ATOM 1516 C C . PRO A 1 188 ? -5.587 -5.838 28.642 1.00 88.00 188 PRO A C 1
ATOM 1518 O O . PRO A 1 188 ? -5.249 -6.910 29.141 1.00 88.00 188 PRO A O 1
ATOM 1521 N N . ILE A 1 189 ? -6.015 -5.754 27.378 1.00 90.56 189 ILE A N 1
ATOM 1522 C CA . ILE A 1 189 ? -5.959 -6.900 26.458 1.00 90.56 189 ILE A CA 1
ATOM 1523 C C . ILE A 1 189 ? -4.550 -7.011 25.880 1.00 90.56 189 ILE A C 1
ATOM 1525 O O . ILE A 1 189 ? -3.943 -8.082 25.886 1.00 90.56 189 ILE A O 1
ATOM 1529 N N . THR A 1 190 ? -4.033 -5.908 25.343 1.00 94.00 190 THR A N 1
ATOM 1530 C CA . THR A 1 190 ? -2.709 -5.863 24.721 1.00 94.00 190 THR A CA 1
ATOM 1531 C C . THR A 1 190 ? -2.161 -4.440 24.708 1.00 94.00 190 THR A C 1
ATOM 1533 O O . THR A 1 190 ? -2.901 -3.457 24.823 1.00 94.00 190 THR A O 1
ATOM 1536 N N . SER A 1 191 ? -0.847 -4.331 24.554 1.00 93.50 191 SER A N 1
ATOM 1537 C CA . SER A 1 191 ? -0.161 -3.062 24.368 1.00 93.50 191 SER A CA 1
ATOM 1538 C C . SER A 1 191 ? 0.986 -3.221 23.385 1.00 93.50 191 SER A C 1
ATOM 1540 O O . SER A 1 191 ? 1.679 -4.236 23.408 1.00 93.50 191 SER A O 1
ATOM 1542 N N . PHE A 1 192 ? 1.227 -2.188 22.590 1.00 93.69 192 PHE A N 1
ATOM 1543 C CA . PHE A 1 192 ? 2.302 -2.147 21.611 1.00 93.69 192 PHE A CA 1
ATOM 1544 C C . PHE A 1 192 ? 3.080 -0.840 21.759 1.00 93.69 192 PHE A C 1
ATOM 1546 O O . PHE A 1 192 ? 2.488 0.212 21.994 1.00 93.69 192 PHE A O 1
ATOM 1553 N N . LYS A 1 193 ? 4.407 -0.891 21.638 1.00 92.88 193 LYS A N 1
ATOM 1554 C CA . LYS A 1 193 ? 5.272 0.293 21.701 1.00 92.88 193 LYS A CA 1
ATOM 1555 C C . LYS A 1 193 ? 6.005 0.446 20.378 1.00 92.88 193 LYS A C 1
ATOM 1557 O O . LYS A 1 193 ? 6.789 -0.424 20.018 1.00 92.88 193 LYS A O 1
ATOM 1562 N N . LEU A 1 194 ? 5.782 1.563 19.693 1.00 92.12 194 LEU A N 1
ATOM 1563 C CA . LEU A 1 194 ? 6.469 1.905 18.454 1.00 92.12 194 LEU A CA 1
ATOM 1564 C C . LEU A 1 194 ? 7.597 2.909 18.746 1.00 92.12 194 LEU A C 1
ATOM 1566 O O . LEU A 1 194 ? 7.295 4.043 19.127 1.00 92.12 194 LEU A O 1
ATOM 1570 N N . PRO A 1 195 ? 8.882 2.546 18.597 1.00 90.81 195 PRO A N 1
ATOM 1571 C CA . PRO A 1 195 ? 9.976 3.500 18.728 1.00 90.81 195 PRO A CA 1
ATOM 1572 C C . PRO A 1 195 ? 9.973 4.491 17.560 1.00 90.81 195 PRO A C 1
ATOM 1574 O O . PRO A 1 195 ? 9.699 4.125 16.417 1.00 90.81 195 PRO A O 1
ATOM 1577 N N . MET A 1 196 ? 10.303 5.747 17.858 1.00 87.00 196 MET A N 1
ATOM 1578 C CA . MET A 1 196 ? 10.428 6.808 16.859 1.00 87.00 196 MET A CA 1
ATOM 1579 C C . MET A 1 196 ? 11.680 6.605 16.004 1.00 87.00 196 MET A C 1
ATOM 1581 O O . MET A 1 196 ? 12.773 6.380 16.527 1.00 87.00 196 MET A O 1
ATOM 1585 N N . GLN A 1 197 ? 11.530 6.760 14.695 1.00 88.25 197 GLN A N 1
ATOM 1586 C CA . GLN A 1 197 ? 12.591 6.612 13.701 1.00 88.25 197 GLN A CA 1
ATOM 1587 C C . GLN A 1 197 ? 13.109 7.978 13.219 1.00 88.25 197 GLN A C 1
ATOM 1589 O O . GLN A 1 197 ? 12.585 9.036 13.571 1.00 88.25 197 GLN A O 1
ATOM 1594 N N . ALA A 1 198 ? 14.181 7.978 12.423 1.00 85.81 198 ALA A N 1
ATOM 1595 C CA . ALA A 1 198 ? 14.893 9.199 12.037 1.00 85.81 198 ALA A CA 1
ATOM 1596 C C . ALA A 1 198 ? 14.052 10.172 11.191 1.00 85.81 198 ALA A C 1
ATOM 1598 O O . ALA A 1 198 ? 14.235 11.388 11.308 1.00 85.81 198 ALA A O 1
ATOM 1599 N N . TYR A 1 199 ? 13.164 9.642 10.348 1.00 87.56 199 TYR A N 1
ATOM 1600 C CA . TYR A 1 199 ? 12.278 10.399 9.459 1.00 87.56 199 TYR A CA 1
ATOM 1601 C C . TYR A 1 199 ? 10.814 10.371 9.898 1.00 87.56 199 TYR A C 1
ATOM 1603 O O . TYR A 1 199 ? 9.951 10.813 9.139 1.00 87.56 199 TYR A O 1
ATOM 1611 N N . ASP A 1 200 ? 10.532 9.869 11.103 1.00 89.06 200 ASP A N 1
ATOM 1612 C CA . ASP A 1 200 ? 9.171 9.849 11.617 1.00 89.06 200 ASP A CA 1
ATOM 1613 C C . ASP A 1 200 ? 8.632 11.265 11.803 1.00 89.06 200 ASP A C 1
ATOM 1615 O O . ASP A 1 200 ? 9.290 12.159 12.344 1.00 89.06 200 ASP A O 1
ATOM 1619 N N . THR A 1 201 ? 7.385 11.439 11.388 1.00 89.44 201 THR A N 1
ATOM 1620 C CA . THR A 1 201 ? 6.609 12.662 11.572 1.00 89.44 201 THR A CA 1
ATOM 1621 C C . THR A 1 201 ? 5.279 12.325 12.235 1.00 89.44 201 THR A C 1
ATOM 1623 O O . THR A 1 201 ? 4.862 11.164 12.202 1.00 89.44 201 THR A O 1
ATOM 1626 N N . PRO A 1 202 ? 4.557 13.302 12.810 1.00 89.38 202 PRO A N 1
ATOM 1627 C CA . PRO A 1 202 ? 3.260 13.031 13.429 1.00 89.38 202 PRO A CA 1
ATOM 1628 C C . PRO A 1 202 ? 2.264 12.347 12.480 1.00 89.38 202 PRO A C 1
ATOM 1630 O O . PRO A 1 202 ? 1.516 11.471 12.905 1.00 89.38 202 PRO A O 1
ATOM 1633 N N . ILE A 1 203 ? 2.290 12.689 11.185 1.00 90.06 203 ILE A N 1
ATOM 1634 C CA . ILE A 1 203 ? 1.460 12.049 10.153 1.00 90.06 203 ILE A CA 1
ATOM 1635 C C . ILE A 1 203 ? 1.897 10.599 9.915 1.00 90.06 203 ILE A C 1
ATOM 1637 O O . ILE A 1 203 ? 1.054 9.702 9.950 1.00 90.06 203 ILE A O 1
ATOM 1641 N N . GLY A 1 204 ? 3.196 10.355 9.700 1.00 93.12 204 GLY A N 1
ATOM 1642 C CA . GLY A 1 204 ? 3.724 9.005 9.470 1.00 93.12 204 GLY A CA 1
ATOM 1643 C C . GLY A 1 204 ? 3.474 8.069 10.656 1.00 93.12 204 GLY A C 1
ATOM 1644 O O . GLY A 1 204 ? 2.995 6.949 10.478 1.00 93.12 204 GLY A O 1
ATOM 1645 N N . VAL A 1 205 ? 3.705 8.556 11.876 1.00 93.38 205 VAL A N 1
ATOM 1646 C CA . VAL A 1 205 ? 3.449 7.809 13.114 1.00 93.38 205 VAL A CA 1
ATOM 1647 C C . VAL A 1 205 ? 1.960 7.524 13.283 1.00 93.38 205 VAL A C 1
ATOM 1649 O O . VAL A 1 205 ? 1.602 6.381 13.553 1.00 93.38 205 VAL A O 1
ATOM 1652 N N . ALA A 1 206 ? 1.082 8.509 13.066 1.00 93.38 206 ALA A N 1
ATOM 1653 C CA . ALA A 1 206 ? -0.360 8.295 13.163 1.00 93.38 206 ALA A CA 1
ATOM 1654 C C . ALA A 1 206 ? -0.857 7.240 12.164 1.00 93.38 206 ALA A C 1
ATOM 1656 O O . ALA A 1 206 ? -1.640 6.380 12.545 1.00 93.38 206 ALA A O 1
ATOM 1657 N N . LEU A 1 207 ? -0.373 7.244 10.918 1.00 95.69 207 LEU A N 1
ATOM 1658 C CA . LEU A 1 207 ? -0.726 6.219 9.928 1.00 95.69 207 LEU A CA 1
ATOM 1659 C C . LEU A 1 207 ? -0.315 4.812 10.388 1.00 95.69 207 LEU A C 1
ATOM 1661 O O . LEU A 1 207 ? -1.132 3.892 10.339 1.00 95.69 207 LEU A O 1
ATOM 1665 N N . LYS A 1 208 ? 0.922 4.645 10.877 1.00 96.88 208 LYS A N 1
ATOM 1666 C CA . LYS A 1 208 ? 1.429 3.351 11.370 1.00 96.88 208 LYS A CA 1
ATOM 1667 C C . LYS A 1 208 ? 0.676 2.875 12.616 1.00 96.88 208 LYS A C 1
ATOM 1669 O O . LYS A 1 208 ? 0.290 1.713 12.699 1.00 96.88 208 LYS A O 1
ATOM 1674 N N . MET A 1 209 ? 0.432 3.771 13.570 1.00 95.38 209 MET A N 1
ATOM 1675 C CA . MET A 1 209 ? -0.292 3.455 14.805 1.00 95.38 209 MET A CA 1
ATOM 1676 C C . MET A 1 209 ? -1.770 3.157 14.549 1.00 95.38 209 MET A C 1
ATOM 1678 O O . MET A 1 209 ? -2.340 2.293 15.213 1.00 95.38 209 MET A O 1
ATOM 1682 N N . ASP A 1 210 ? -2.384 3.841 13.582 1.00 95.12 210 ASP A N 1
ATOM 1683 C CA . ASP A 1 210 ? -3.752 3.575 13.148 1.00 95.12 210 ASP A CA 1
ATOM 1684 C C . ASP A 1 210 ? -3.864 2.179 12.526 1.00 95.12 210 ASP A C 1
ATOM 1686 O O . ASP A 1 210 ? -4.727 1.414 12.946 1.00 95.12 210 ASP A O 1
ATOM 1690 N N . LEU A 1 211 ? -2.954 1.818 11.613 1.00 96.62 211 LEU A N 1
ATOM 1691 C CA . LEU A 1 211 ? -2.888 0.480 11.013 1.00 96.62 211 LEU A CA 1
ATOM 1692 C C . LEU A 1 211 ? -2.781 -0.621 12.079 1.00 96.62 211 LEU A C 1
ATOM 1694 O O . LEU A 1 211 ? -3.567 -1.566 12.082 1.00 96.62 211 LEU A O 1
ATOM 1698 N N . ILE A 1 212 ? -1.813 -0.491 12.993 1.00 96.81 212 ILE A N 1
ATOM 1699 C CA . ILE A 1 212 ? -1.557 -1.494 14.036 1.00 96.81 212 ILE A CA 1
ATOM 1700 C C . ILE A 1 212 ? -2.763 -1.617 14.973 1.00 96.81 212 ILE A C 1
ATOM 1702 O O . ILE A 1 212 ? -3.170 -2.725 15.318 1.00 96.81 212 ILE A O 1
ATOM 1706 N N . ALA A 1 213 ? -3.365 -0.492 15.366 1.00 96.00 213 ALA A N 1
ATOM 1707 C CA . ALA A 1 213 ? -4.567 -0.502 16.190 1.00 96.00 213 ALA A CA 1
ATOM 1708 C C . ALA A 1 213 ? -5.749 -1.176 15.484 1.00 96.00 213 ALA A C 1
ATOM 1710 O O . ALA A 1 213 ? -6.458 -1.958 16.114 1.00 96.00 213 ALA A O 1
ATOM 1711 N N . ASP A 1 214 ? -5.947 -0.901 14.195 1.00 95.69 214 ASP A N 1
ATOM 1712 C CA . ASP A 1 214 ? -7.041 -1.469 13.407 1.00 95.69 214 ASP A CA 1
ATOM 1713 C C . ASP A 1 214 ? -6.883 -2.998 13.269 1.00 95.69 214 ASP A C 1
ATOM 1715 O O . ASP A 1 214 ? -7.847 -3.735 13.482 1.00 95.69 214 ASP A O 1
ATOM 1719 N N . ASP A 1 215 ? -5.664 -3.493 13.025 1.00 96.19 215 ASP A N 1
ATOM 1720 C CA . ASP A 1 215 ? -5.372 -4.933 12.999 1.00 96.19 215 ASP A CA 1
ATOM 1721 C C . ASP A 1 215 ? -5.649 -5.614 14.340 1.00 96.19 215 ASP A C 1
ATOM 1723 O O . ASP A 1 215 ? -6.346 -6.632 14.394 1.00 96.19 215 ASP A O 1
ATOM 1727 N N . LEU A 1 216 ? -5.127 -5.050 15.434 1.00 96.25 216 LEU A N 1
ATOM 1728 C CA . LEU A 1 216 ? -5.330 -5.607 16.768 1.00 96.25 216 LEU A CA 1
ATOM 1729 C C . LEU A 1 216 ? -6.815 -5.612 17.138 1.00 96.25 216 LEU A C 1
ATOM 1731 O O . LEU A 1 216 ? -7.293 -6.593 17.698 1.00 96.25 216 LEU A O 1
ATOM 1735 N N . LEU A 1 217 ? -7.571 -4.572 16.776 1.00 95.62 217 LEU A N 1
ATOM 1736 C CA . LEU A 1 217 ? -9.018 -4.532 16.985 1.00 95.62 217 LEU A CA 1
ATOM 1737 C C . LEU A 1 217 ? -9.750 -5.654 16.250 1.00 95.62 217 LEU A C 1
ATOM 1739 O O . LEU A 1 217 ? -10.611 -6.298 16.848 1.00 95.62 217 LEU A O 1
ATOM 1743 N N . VAL A 1 218 ? -9.415 -5.916 14.984 1.00 95.12 218 VAL A N 1
ATOM 1744 C CA . VAL A 1 218 ? -10.020 -7.022 14.226 1.00 95.12 218 VAL A CA 1
ATOM 1745 C C . VAL A 1 218 ? -9.694 -8.365 14.884 1.00 95.12 218 VAL A C 1
ATOM 1747 O O . VAL A 1 218 ? -10.596 -9.183 15.066 1.00 95.12 218 VAL A O 1
ATOM 1750 N N . GLN A 1 219 ? -8.447 -8.576 15.323 1.00 95.56 219 GLN A N 1
ATOM 1751 C CA . GLN A 1 219 ? -8.059 -9.797 16.043 1.00 95.56 219 GLN A CA 1
ATOM 1752 C C . GLN A 1 219 ? -8.783 -9.940 17.390 1.00 95.56 219 GLN A C 1
ATOM 1754 O O . GLN A 1 219 ? -9.214 -11.036 17.750 1.00 95.56 219 GLN A O 1
ATOM 1759 N N . ILE A 1 220 ? -8.955 -8.845 18.133 1.00 94.88 220 ILE A N 1
ATOM 1760 C CA . ILE A 1 220 ? -9.667 -8.837 19.415 1.00 94.88 220 ILE A CA 1
ATOM 1761 C C . ILE A 1 220 ? -11.139 -9.183 19.207 1.00 94.88 220 ILE A C 1
ATOM 1763 O O . ILE A 1 220 ? -11.651 -10.084 19.867 1.00 94.88 220 ILE A O 1
ATOM 1767 N N . VAL A 1 221 ? -11.808 -8.518 18.263 1.00 93.56 221 VAL A N 1
ATOM 1768 C CA . VAL A 1 221 ? -13.215 -8.787 17.943 1.00 93.56 221 VAL A CA 1
ATOM 1769 C C . VAL A 1 221 ? -13.397 -10.230 17.474 1.00 93.56 221 VAL A C 1
ATOM 1771 O O . VAL A 1 221 ? -14.321 -10.900 17.930 1.00 93.56 221 VAL A O 1
ATOM 1774 N N . ALA A 1 222 ? -12.494 -10.750 16.638 1.00 93.06 222 ALA A N 1
ATOM 1775 C CA . ALA A 1 222 ? -12.539 -12.142 16.198 1.00 93.06 222 ALA A CA 1
ATOM 1776 C C . ALA A 1 222 ? -12.516 -13.135 17.367 1.00 93.06 222 ALA A C 1
ATOM 1778 O O . ALA A 1 222 ? -13.281 -14.097 17.370 1.00 93.06 222 ALA A O 1
ATOM 1779 N N . ASN A 1 223 ? -11.678 -12.889 18.374 1.00 91.75 223 ASN A N 1
ATOM 1780 C CA . ASN A 1 223 ? -11.508 -13.808 19.495 1.00 91.75 223 ASN A CA 1
ATOM 1781 C C . ASN A 1 223 ? -12.569 -13.630 20.594 1.00 91.75 223 ASN A C 1
ATOM 1783 O O . ASN A 1 223 ? -13.063 -14.633 21.106 1.00 91.75 223 ASN A O 1
ATOM 1787 N N . LEU A 1 224 ? -12.998 -12.400 20.901 1.00 87.50 224 LEU A N 1
ATOM 1788 C CA . LEU A 1 224 ? -14.005 -12.138 21.942 1.00 87.50 224 LEU A CA 1
ATOM 1789 C C . LEU A 1 224 ? -15.378 -12.737 21.631 1.00 87.50 224 LEU A C 1
ATOM 1791 O O . LEU A 1 224 ? -16.119 -13.066 22.550 1.00 87.50 224 LEU A O 1
ATOM 1795 N N . THR A 1 225 ? -15.724 -12.919 20.353 1.00 79.81 225 THR A N 1
ATOM 1796 C CA . THR A 1 225 ? -17.006 -13.546 19.978 1.00 79.81 225 THR A CA 1
ATOM 1797 C C . THR A 1 225 ? -17.146 -14.988 20.474 1.00 79.81 225 THR A C 1
ATOM 1799 O O . THR A 1 225 ? -18.265 -15.488 20.567 1.00 79.81 225 THR A O 1
ATOM 1802 N N . CYS A 1 226 ? -16.030 -15.664 20.774 1.00 78.44 226 CYS A N 1
ATOM 1803 C CA . CYS A 1 226 ? -16.006 -17.092 21.092 1.00 78.44 226 CYS A CA 1
ATOM 1804 C C . CYS A 1 226 ? -15.157 -17.450 22.326 1.00 78.44 226 CYS A C 1
ATOM 1806 O O . CYS A 1 226 ? -15.087 -18.629 22.671 1.00 78.44 226 CYS A O 1
ATOM 1808 N N . ARG A 1 227 ? -14.465 -16.489 22.956 1.00 81.81 227 ARG A N 1
ATOM 1809 C CA . ARG A 1 227 ? -13.455 -16.740 23.999 1.00 81.81 227 ARG A CA 1
ATOM 1810 C C . ARG A 1 227 ? -13.531 -15.725 25.135 1.00 81.81 227 ARG A C 1
ATOM 1812 O O . ARG A 1 227 ? -14.071 -14.633 24.979 1.00 81.81 227 ARG A O 1
ATOM 1819 N N . SER A 1 228 ? -12.921 -16.063 26.269 1.00 86.06 228 SER A N 1
ATOM 1820 C CA . SER A 1 228 ? -12.738 -15.124 27.382 1.00 86.06 228 SER A CA 1
ATOM 1821 C C . SER A 1 228 ? -11.759 -13.988 27.033 1.00 86.06 228 SER A C 1
ATOM 1823 O O . SER A 1 228 ? -10.952 -14.095 26.101 1.00 86.06 228 SER A O 1
ATOM 1825 N N . ALA A 1 229 ? -11.768 -12.903 27.816 1.00 84.75 229 ALA A N 1
ATOM 1826 C CA . ALA A 1 229 ? -10.823 -11.792 27.650 1.00 84.75 229 ALA A CA 1
ATOM 1827 C C . ALA A 1 229 ? -9.351 -12.232 27.815 1.00 84.75 229 ALA A C 1
ATOM 1829 O O . ALA A 1 229 ? -8.478 -11.785 27.070 1.00 84.75 229 ALA A O 1
ATOM 1830 N N . ALA A 1 230 ? -9.073 -13.161 28.736 1.00 87.50 230 ALA A N 1
ATOM 1831 C CA . ALA A 1 230 ? -7.725 -13.685 28.968 1.00 87.50 230 ALA A CA 1
ATOM 1832 C C . ALA A 1 230 ? -7.213 -14.537 27.792 1.00 87.50 230 ALA A C 1
ATOM 1834 O O . ALA A 1 230 ? -6.058 -14.418 27.382 1.00 87.50 230 ALA A O 1
ATOM 1835 N N . GLU A 1 231 ? -8.070 -15.382 27.215 1.00 90.56 231 GLU A N 1
ATOM 1836 C CA . GLU A 1 231 ? -7.729 -16.162 26.018 1.00 90.56 231 GLU A CA 1
ATOM 1837 C C . GLU A 1 231 ? -7.570 -15.266 24.791 1.00 90.56 231 GLU A C 1
ATOM 1839 O O . GLU A 1 231 ? -6.629 -15.445 24.023 1.00 90.56 231 GLU A O 1
ATOM 1844 N N . THR A 1 232 ? -8.438 -14.262 24.646 1.00 92.50 232 THR A N 1
ATOM 1845 C CA . THR A 1 232 ? -8.326 -13.227 23.609 1.00 92.50 232 THR A CA 1
ATOM 1846 C C . THR A 1 232 ? -6.974 -12.528 23.687 1.00 92.50 232 THR A C 1
ATOM 1848 O O . THR A 1 232 ? -6.280 -12.434 22.679 1.00 92.50 232 THR A O 1
ATOM 1851 N N . SER A 1 233 ? -6.560 -12.088 24.880 1.00 93.81 233 SER A N 1
ATOM 1852 C CA . SER A 1 233 ? -5.248 -11.469 25.089 1.00 93.81 233 SER A CA 1
ATOM 1853 C C . SER A 1 233 ? -4.109 -12.383 24.624 1.00 93.81 233 SER A C 1
ATOM 1855 O O . SER A 1 233 ? -3.212 -11.938 23.907 1.00 93.81 233 SER A O 1
ATOM 1857 N N . ARG A 1 234 ? -4.157 -13.678 24.958 1.00 94.88 234 ARG A N 1
ATOM 1858 C CA . ARG A 1 234 ? -3.131 -14.651 24.551 1.00 94.88 234 ARG A CA 1
ATOM 1859 C C . ARG A 1 234 ? -3.019 -14.779 23.029 1.00 94.88 234 ARG A C 1
ATOM 1861 O O . ARG A 1 234 ? -1.914 -14.697 22.502 1.00 94.88 234 ARG A O 1
ATOM 1868 N N . GLU A 1 235 ? -4.143 -14.940 22.333 1.00 95.44 235 GLU A N 1
ATOM 1869 C CA . GLU A 1 235 ? -4.174 -15.089 20.869 1.00 95.44 235 GLU A CA 1
ATOM 1870 C C . GLU A 1 235 ? -3.742 -13.817 20.140 1.00 95.44 235 GLU A C 1
ATOM 1872 O O . GLU A 1 235 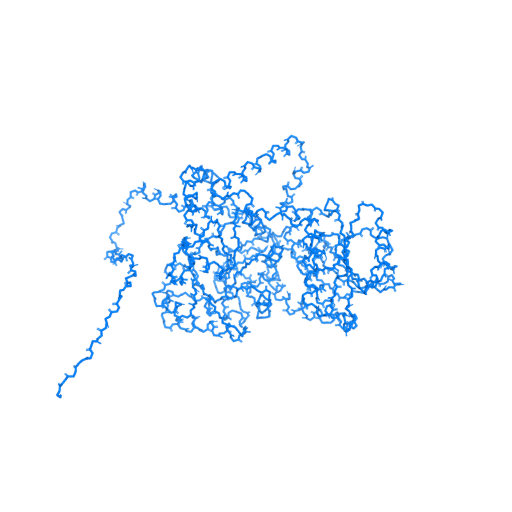? -2.969 -13.870 19.186 1.00 95.44 235 GLU A O 1
ATOM 1877 N N . VAL A 1 236 ? -4.203 -12.657 20.610 1.00 95.81 236 VAL A N 1
ATOM 1878 C CA . VAL A 1 236 ? -3.848 -11.359 20.023 1.00 95.81 236 VAL A CA 1
ATOM 1879 C C . VAL A 1 236 ? -2.354 -11.090 20.188 1.00 95.81 236 VAL A C 1
ATOM 1881 O O . VAL A 1 236 ? -1.702 -10.659 19.239 1.00 95.81 236 VAL A O 1
ATOM 1884 N N . ASN A 1 237 ? -1.782 -11.403 21.354 1.00 96.00 237 ASN A N 1
ATOM 1885 C CA . ASN A 1 237 ? -0.342 -11.278 21.568 1.00 96.00 237 ASN A CA 1
ATOM 1886 C C . ASN A 1 237 ? 0.454 -12.299 20.734 1.00 96.00 237 ASN A C 1
ATOM 1888 O O . ASN A 1 237 ? 1.505 -11.942 20.211 1.00 96.00 237 ASN A O 1
ATOM 1892 N N . ALA A 1 238 ? -0.044 -13.525 20.534 1.00 96.50 238 ALA A N 1
ATOM 1893 C CA . ALA A 1 238 ? 0.583 -14.495 19.628 1.00 96.50 238 ALA A CA 1
ATOM 1894 C C . ALA A 1 238 ? 0.569 -14.012 18.166 1.00 96.50 238 ALA A C 1
ATOM 1896 O O . ALA A 1 238 ? 1.578 -14.104 17.466 1.00 96.50 238 ALA A O 1
ATOM 1897 N N . TRP A 1 239 ? -0.548 -13.434 17.713 1.00 96.44 239 TRP A N 1
ATOM 1898 C CA . TRP A 1 239 ? -0.641 -12.804 16.396 1.00 96.44 239 TRP A CA 1
ATOM 1899 C C . TRP A 1 239 ? 0.336 -11.631 16.264 1.00 96.44 239 TRP A C 1
ATOM 1901 O O . TRP A 1 239 ? 1.052 -11.541 15.268 1.00 96.44 239 TRP A O 1
ATOM 1911 N N . MET A 1 240 ? 0.407 -10.769 17.282 1.00 96.00 240 MET A N 1
ATOM 1912 C CA . MET A 1 240 ? 1.322 -9.628 17.320 1.00 96.00 240 MET A CA 1
ATOM 1913 C C . MET A 1 240 ? 2.780 -10.082 17.231 1.00 96.00 240 MET A C 1
ATOM 1915 O O . MET A 1 240 ? 3.535 -9.515 16.446 1.00 96.00 240 MET A O 1
ATOM 1919 N N . GLN A 1 241 ? 3.158 -11.131 17.967 1.00 95.56 241 GLN A N 1
ATOM 1920 C CA . GLN A 1 241 ? 4.503 -11.701 17.896 1.00 95.56 241 GLN A CA 1
ATOM 1921 C C . GLN A 1 241 ? 4.834 -12.200 16.486 1.00 95.56 241 GLN A C 1
ATOM 1923 O O . GLN A 1 241 ? 5.874 -11.865 15.935 1.00 95.56 241 GLN A O 1
ATOM 1928 N N . ARG A 1 242 ? 3.919 -12.936 15.854 1.00 96.88 242 ARG A N 1
ATOM 1929 C CA . ARG A 1 242 ? 4.136 -13.472 14.504 1.00 96.88 242 ARG A CA 1
ATOM 1930 C C . ARG A 1 242 ? 4.219 -12.387 13.424 1.00 96.88 242 ARG A C 1
ATOM 1932 O O . ARG A 1 242 ? 5.034 -12.488 12.515 1.00 96.88 242 ARG A O 1
ATOM 1939 N N . MET A 1 243 ? 3.361 -11.367 13.493 1.00 97.12 243 MET A N 1
ATOM 1940 C CA . MET A 1 243 ? 3.195 -10.400 12.398 1.00 97.12 243 MET A CA 1
ATOM 1941 C C . MET A 1 243 ? 4.002 -9.112 12.578 1.00 97.12 243 MET A C 1
ATOM 1943 O O . MET A 1 243 ? 4.423 -8.524 11.581 1.00 97.12 243 MET A O 1
ATOM 1947 N N . LEU A 1 244 ? 4.197 -8.648 13.817 1.00 96.06 244 LEU A N 1
ATOM 1948 C CA . LEU A 1 244 ? 4.819 -7.353 14.113 1.00 96.06 244 LEU A CA 1
ATOM 1949 C C . LEU A 1 244 ? 6.229 -7.471 14.702 1.00 96.06 244 LEU A C 1
ATOM 1951 O O . LEU A 1 244 ? 7.019 -6.558 14.469 1.00 96.06 244 LEU A O 1
ATOM 1955 N N . SER A 1 245 ? 6.599 -8.561 15.386 1.00 93.94 245 SER A N 1
ATOM 1956 C CA . SER A 1 245 ? 7.978 -8.710 15.892 1.00 93.94 245 SER A CA 1
ATOM 1957 C C . SER A 1 245 ? 9.049 -8.678 14.795 1.00 93.94 245 SER A C 1
ATOM 1959 O O . SER A 1 245 ? 10.014 -7.944 14.994 1.00 93.94 245 SER A O 1
ATOM 1961 N N . PRO A 1 246 ? 8.865 -9.287 13.600 1.00 94.56 246 PRO A N 1
ATOM 1962 C CA . PRO A 1 246 ? 9.851 -9.162 12.519 1.00 94.56 246 PRO A CA 1
ATOM 1963 C C . PRO A 1 246 ? 10.094 -7.711 12.084 1.00 94.56 246 PRO A C 1
ATOM 1965 O O . PRO A 1 246 ? 11.187 -7.338 11.664 1.00 94.56 246 PRO A O 1
ATOM 1968 N N . TYR A 1 247 ? 9.072 -6.855 12.179 1.00 93.69 247 TYR A N 1
ATOM 1969 C CA . TYR A 1 247 ? 9.227 -5.421 11.942 1.00 93.69 247 TYR A CA 1
ATOM 1970 C C . TYR A 1 247 ? 9.971 -4.735 13.095 1.00 93.69 247 TYR A C 1
ATOM 1972 O O . TYR A 1 247 ? 10.816 -3.881 12.854 1.00 93.69 247 TYR A O 1
ATOM 1980 N N . MET A 1 248 ? 9.698 -5.119 14.342 1.00 91.75 248 MET A N 1
ATOM 1981 C CA . MET A 1 248 ? 10.353 -4.545 15.521 1.00 91.75 248 MET A CA 1
ATOM 1982 C C . MET A 1 248 ? 11.843 -4.882 15.600 1.00 91.75 248 MET A C 1
ATOM 1984 O O . MET A 1 248 ? 12.643 -3.998 15.901 1.00 91.75 248 MET A O 1
ATOM 1988 N N . GLU A 1 249 ? 12.228 -6.107 15.250 1.00 88.88 249 GLU A N 1
ATOM 1989 C CA . GLU A 1 249 ? 13.626 -6.557 15.194 1.00 88.88 249 GLU A CA 1
ATOM 1990 C C . GLU A 1 249 ? 14.472 -5.675 14.260 1.00 88.88 249 GLU A C 1
ATOM 1992 O O . GLU A 1 249 ? 15.613 -5.324 14.574 1.00 88.88 249 GLU A O 1
ATOM 1997 N N . GLN A 1 250 ? 13.894 -5.206 13.149 1.00 87.56 250 GLN A N 1
ATOM 1998 C CA . GLN A 1 250 ? 14.554 -4.270 12.228 1.00 87.56 250 GLN A CA 1
ATOM 1999 C C . GLN A 1 250 ? 14.855 -2.907 12.875 1.00 87.56 250 GLN A C 1
ATOM 2001 O O . GLN A 1 250 ? 15.793 -2.213 12.467 1.00 87.56 250 GLN A O 1
ATOM 2006 N N . LEU A 1 251 ? 14.070 -2.497 13.875 1.00 86.00 251 LEU A N 1
ATOM 2007 C CA . LEU A 1 251 ? 14.226 -1.210 14.555 1.00 86.00 251 LEU A CA 1
ATOM 2008 C C . LEU A 1 251 ? 15.291 -1.260 15.653 1.00 86.00 251 LEU A C 1
ATOM 2010 O O . LEU A 1 251 ? 15.942 -0.248 15.898 1.00 86.00 251 LEU A O 1
ATOM 2014 N N . GLU A 1 252 ? 15.512 -2.420 16.273 1.00 73.69 252 GLU A N 1
ATOM 2015 C CA . GLU A 1 252 ? 16.564 -2.613 17.285 1.00 73.69 252 GLU A CA 1
ATOM 2016 C C . GLU A 1 252 ? 17.973 -2.462 16.696 1.00 73.69 252 GLU A C 1
ATOM 2018 O O . GLU A 1 252 ? 18.881 -1.951 17.349 1.00 73.69 252 GLU A O 1
ATOM 2023 N N . HIS A 1 253 ? 18.136 -2.840 15.428 1.00 65.44 253 HIS A N 1
ATOM 2024 C CA . HIS A 1 253 ? 19.394 -2.748 14.688 1.00 65.44 253 HIS A CA 1
ATOM 2025 C C . HIS A 1 253 ? 19.623 -1.369 14.041 1.00 65.44 253 HIS A C 1
ATOM 2027 O O . HIS A 1 253 ? 20.645 -1.153 13.383 1.00 65.44 253 HIS A O 1
ATOM 2033 N N . ALA A 1 254 ? 18.684 -0.428 14.194 1.00 60.28 254 ALA A N 1
ATOM 2034 C CA . ALA A 1 254 ? 18.772 0.887 13.574 1.00 60.28 254 ALA A CA 1
ATOM 2035 C C . ALA A 1 254 ? 19.786 1.792 14.309 1.00 60.28 254 ALA A C 1
ATOM 2037 O O . ALA A 1 254 ? 19.768 1.870 15.541 1.00 60.28 254 ALA A O 1
ATOM 2038 N N . PRO A 1 255 ? 20.656 2.530 13.589 1.00 55.00 255 PRO A N 1
ATOM 2039 C CA . PRO A 1 255 ? 21.538 3.506 14.219 1.00 55.00 255 PRO A CA 1
ATOM 2040 C C . PRO A 1 255 ? 20.724 4.578 14.958 1.00 55.00 255 PRO A C 1
ATOM 2042 O O . PRO A 1 255 ? 19.620 4.945 14.550 1.00 55.00 255 PRO A O 1
ATOM 2045 N N . SER A 1 256 ? 21.278 5.093 16.059 1.00 51.06 256 SER A N 1
ATOM 2046 C CA . SER A 1 256 ? 20.593 6.063 16.916 1.00 51.06 256 SER A CA 1
ATOM 2047 C C . SER A 1 256 ? 20.141 7.310 16.137 1.00 51.06 256 SER A C 1
ATOM 2049 O O . SER A 1 256 ? 20.813 7.778 15.215 1.00 51.06 256 SER A O 1
ATOM 2051 N N . ILE A 1 257 ? 19.015 7.902 16.566 1.00 52.75 257 ILE A N 1
ATOM 2052 C CA . ILE A 1 257 ? 18.362 9.103 15.988 1.00 52.75 257 ILE A CA 1
ATOM 2053 C C . ILE A 1 257 ? 19.341 10.281 15.754 1.00 52.75 257 ILE A C 1
ATOM 2055 O O . ILE A 1 257 ? 19.056 11.187 14.975 1.00 52.75 257 ILE A O 1
ATOM 2059 N N . GLN A 1 258 ? 20.510 10.279 16.401 1.00 45.91 258 GLN A N 1
ATOM 2060 C CA . GLN A 1 258 ? 21.549 11.302 16.259 1.00 45.91 258 GLN A CA 1
ATOM 2061 C C . GLN A 1 258 ? 22.262 11.312 14.894 1.00 45.91 258 GLN A C 1
ATOM 2063 O O . GLN A 1 258 ? 22.944 12.289 14.597 1.00 45.91 258 GLN A O 1
ATOM 2068 N N . GLN A 1 259 ? 22.088 10.297 14.043 1.00 45.72 259 GLN A N 1
ATOM 2069 C CA . GLN A 1 259 ? 22.691 10.241 12.703 1.00 45.72 259 GLN A CA 1
ATOM 2070 C C . GLN A 1 259 ? 21.716 10.647 11.585 1.00 45.72 259 GLN A C 1
ATOM 2072 O O . GLN A 1 259 ? 21.663 10.006 10.538 1.00 45.72 259 GLN A O 1
ATOM 2077 N N . GLN A 1 260 ? 20.922 11.708 11.774 1.00 45.53 260 GLN A N 1
ATOM 2078 C CA . GLN A 1 260 ? 20.148 12.267 10.661 1.00 45.53 260 GLN A CA 1
ATOM 2079 C C . GLN A 1 260 ? 21.108 12.769 9.568 1.00 45.53 260 GLN A C 1
ATOM 2081 O O . GLN A 1 260 ? 21.877 13.699 9.828 1.00 45.53 260 GLN A O 1
ATOM 2086 N N . PRO A 1 261 ? 21.066 12.250 8.325 1.00 44.41 261 PRO A N 1
ATOM 2087 C CA . PRO A 1 261 ? 21.655 12.984 7.221 1.00 44.41 261 PRO A CA 1
ATOM 2088 C C . PRO A 1 261 ? 20.857 14.284 7.057 1.00 44.41 261 PRO A C 1
ATOM 2090 O O . PRO A 1 261 ? 19.662 14.279 6.769 1.00 44.41 261 PRO A O 1
ATOM 2093 N N . THR A 1 262 ? 21.531 15.411 7.260 1.00 41.25 262 THR A N 1
ATOM 2094 C CA . THR A 1 262 ? 20.975 16.775 7.306 1.00 41.25 262 THR A CA 1
ATOM 2095 C C . THR A 1 262 ? 20.520 17.317 5.952 1.00 41.25 262 THR A C 1
ATOM 2097 O O . THR A 1 262 ? 20.280 18.514 5.805 1.00 41.25 262 THR A O 1
ATOM 2100 N N . THR A 1 263 ? 20.384 16.469 4.935 1.00 39.38 263 THR A N 1
ATOM 2101 C CA . THR A 1 263 ? 19.965 16.913 3.610 1.00 39.38 263 THR A CA 1
ATOM 2102 C C . THR A 1 263 ? 18.939 15.948 3.028 1.00 39.38 263 THR A C 1
ATOM 2104 O O . THR A 1 263 ? 19.250 14.770 2.839 1.00 39.38 263 THR A O 1
ATOM 2107 N N . PRO A 1 264 ? 17.711 16.404 2.698 1.00 45.44 264 PRO A N 1
ATOM 2108 C CA . PRO A 1 264 ? 16.909 15.657 1.744 1.00 45.44 264 PRO A CA 1
ATOM 2109 C C . PRO A 1 264 ? 17.758 15.515 0.483 1.00 45.44 264 PRO A C 1
ATOM 2111 O O . PRO A 1 264 ? 18.362 16.498 0.039 1.00 45.44 264 PRO A O 1
ATOM 2114 N N . ARG A 1 265 ? 17.825 14.312 -0.095 1.00 50.88 265 ARG A N 1
ATOM 2115 C CA . ARG A 1 265 ? 18.440 14.112 -1.410 1.00 50.88 265 ARG A CA 1
ATOM 2116 C C . ARG A 1 265 ? 17.629 14.884 -2.459 1.00 50.88 265 ARG A C 1
ATOM 2118 O O . ARG A 1 265 ? 16.770 14.334 -3.136 1.00 50.88 265 ARG A O 1
ATOM 2125 N N . ARG A 1 266 ? 17.862 16.193 -2.571 1.00 53.97 266 ARG A N 1
ATOM 2126 C CA . ARG A 1 266 ? 17.405 17.006 -3.697 1.00 53.97 266 ARG A CA 1
ATOM 2127 C C . ARG A 1 266 ? 18.314 16.667 -4.860 1.00 53.97 266 ARG A C 1
ATOM 2129 O O . ARG A 1 266 ? 19.475 17.068 -4.879 1.00 53.97 266 ARG A O 1
ATOM 2136 N N . HIS A 1 267 ? 17.798 15.897 -5.807 1.00 64.69 267 HIS A N 1
ATOM 2137 C CA . HIS A 1 267 ? 18.592 15.429 -6.935 1.00 64.69 267 HIS A CA 1
ATOM 2138 C C . HIS A 1 267 ? 18.715 16.486 -8.045 1.00 64.69 267 HIS A C 1
ATOM 2140 O O . HIS A 1 267 ? 19.605 16.378 -8.891 1.00 64.69 267 HIS A O 1
ATOM 2146 N N . ARG A 1 268 ? 17.891 17.548 -8.032 1.00 74.75 268 ARG A N 1
ATOM 2147 C CA . ARG A 1 268 ? 17.930 18.632 -9.029 1.00 74.75 268 ARG A CA 1
ATOM 2148 C C . ARG A 1 268 ? 17.868 20.021 -8.386 1.00 74.75 268 ARG A C 1
ATOM 2150 O O . ARG A 1 268 ? 17.235 20.234 -7.355 1.00 74.75 268 ARG A O 1
ATOM 2157 N N . SER A 1 269 ? 18.553 20.994 -8.993 1.00 83.56 269 SER A N 1
ATOM 2158 C CA . SER A 1 269 ? 18.524 22.384 -8.524 1.00 83.56 269 SER A CA 1
ATOM 2159 C C . SER A 1 269 ? 17.172 23.032 -8.829 1.00 83.56 269 SER A C 1
ATOM 2161 O O . SER A 1 269 ? 16.600 22.818 -9.896 1.00 83.56 269 SER A O 1
ATOM 2163 N N . VAL A 1 270 ? 16.683 23.884 -7.922 1.00 85.62 270 VAL A N 1
ATOM 2164 C CA . VAL A 1 270 ? 15.360 24.532 -8.043 1.00 85.62 270 VAL A CA 1
ATOM 2165 C C . VAL A 1 270 ? 15.201 25.272 -9.371 1.00 85.62 270 VAL A C 1
ATOM 2167 O O . VAL A 1 270 ? 14.175 25.143 -10.026 1.00 85.62 270 VAL A O 1
ATOM 2170 N N . TRP A 1 271 ? 16.228 25.996 -9.821 1.00 86.50 271 TRP A N 1
ATOM 2171 C CA . TRP A 1 271 ? 16.162 26.713 -11.096 1.00 86.50 271 TRP A CA 1
ATOM 2172 C C . TRP A 1 271 ? 16.029 25.767 -12.304 1.00 86.50 271 TRP A C 1
ATOM 2174 O O . TRP A 1 271 ? 15.326 26.107 -13.254 1.00 86.50 271 TRP A O 1
ATOM 2184 N N . LYS A 1 272 ? 16.650 24.573 -12.263 1.00 85.81 272 LYS A N 1
ATOM 2185 C CA . LYS A 1 272 ? 16.484 23.555 -13.315 1.00 85.81 272 LYS A CA 1
ATOM 2186 C C . LYS A 1 272 ? 15.047 23.059 -13.324 1.00 85.81 272 LYS A C 1
ATOM 2188 O O . LYS A 1 272 ? 14.441 23.035 -14.384 1.00 85.81 272 LYS A O 1
ATOM 2193 N N . LEU A 1 273 ? 14.478 22.772 -12.152 1.00 88.00 273 LEU A N 1
ATOM 2194 C CA . LEU A 1 273 ? 13.075 22.368 -12.036 1.00 88.00 273 LEU A CA 1
ATOM 2195 C C . LEU A 1 273 ? 12.122 23.447 -12.558 1.00 88.00 273 LEU A C 1
ATOM 2197 O O . LEU A 1 273 ? 11.179 23.126 -13.277 1.00 88.00 273 LEU A O 1
ATOM 2201 N N . CYS A 1 274 ? 12.385 24.728 -12.280 1.00 88.69 274 CYS A N 1
ATOM 2202 C CA . CYS A 1 274 ? 11.619 25.832 -12.863 1.00 88.69 274 CYS A CA 1
ATOM 2203 C C . CYS A 1 274 ? 11.677 25.812 -14.397 1.00 88.69 274 CYS A C 1
ATOM 2205 O O . CYS A 1 274 ? 10.636 25.877 -15.045 1.00 88.69 274 CYS A O 1
ATOM 2207 N N . LEU A 1 275 ? 12.872 25.676 -14.981 1.00 88.00 275 LEU A N 1
ATOM 2208 C CA . LEU A 1 275 ? 13.053 25.617 -16.434 1.00 88.00 275 LEU A CA 1
ATOM 2209 C C . LEU A 1 275 ? 12.357 24.393 -17.054 1.00 88.00 275 LEU A C 1
ATOM 2211 O O . LEU A 1 275 ? 11.670 24.512 -18.063 1.00 88.00 275 LEU A O 1
ATOM 2215 N N . GLU A 1 276 ? 12.461 23.229 -16.419 1.00 89.31 276 GLU A N 1
ATOM 2216 C CA . GLU A 1 276 ? 11.789 21.993 -16.838 1.00 89.31 276 GLU A CA 1
ATOM 2217 C C . GLU A 1 276 ? 10.258 22.107 -16.728 1.00 89.31 276 GLU A C 1
ATOM 2219 O O . GLU A 1 276 ? 9.524 21.603 -17.577 1.00 89.31 276 GLU A O 1
ATOM 2224 N N . THR A 1 277 ? 9.758 22.869 -15.756 1.00 88.56 277 THR A N 1
ATOM 2225 C CA . THR A 1 277 ? 8.323 23.167 -15.618 1.00 88.56 277 THR A CA 1
ATOM 2226 C C . THR A 1 277 ? 7.805 24.047 -16.752 1.00 88.56 277 THR A C 1
ATOM 2228 O O . THR A 1 277 ? 6.680 23.854 -17.205 1.00 88.56 277 THR A O 1
ATOM 2231 N N . ILE A 1 278 ? 8.618 24.972 -17.275 1.00 88.62 278 ILE A N 1
ATOM 2232 C CA . ILE A 1 278 ? 8.241 25.765 -18.457 1.00 88.62 278 ILE A CA 1
ATOM 2233 C C . ILE A 1 278 ? 7.995 24.840 -19.657 1.00 88.62 278 ILE A C 1
ATOM 2235 O O . ILE A 1 278 ? 7.018 25.026 -20.383 1.00 88.62 278 ILE A O 1
ATOM 2239 N N . PHE A 1 279 ? 8.821 23.801 -19.834 1.00 87.44 279 PHE A N 1
ATOM 2240 C CA . PHE A 1 279 ? 8.578 22.787 -20.863 1.00 87.44 279 PHE A CA 1
ATOM 2241 C C . PHE A 1 279 ? 7.283 22.020 -20.611 1.00 87.44 279 PHE A C 1
ATOM 2243 O O . PHE A 1 279 ? 6.494 21.869 -21.543 1.00 87.44 279 PHE A O 1
ATOM 2250 N N . LEU A 1 280 ? 7.030 21.582 -19.374 1.00 88.94 280 LEU A N 1
ATOM 2251 C CA . LEU A 1 280 ? 5.791 20.886 -19.013 1.00 88.94 280 LEU A CA 1
ATOM 2252 C C . LEU A 1 280 ? 4.539 21.712 -19.357 1.00 88.94 280 LEU A C 1
ATOM 2254 O O . LEU A 1 280 ? 3.573 21.180 -19.898 1.00 88.94 280 LEU A O 1
ATOM 2258 N N . CYS A 1 281 ? 4.580 23.018 -19.095 1.00 87.19 281 CYS A N 1
ATOM 2259 C CA . CYS A 1 281 ? 3.485 23.947 -19.375 1.00 87.19 281 CYS A CA 1
ATOM 2260 C C . CYS A 1 281 ? 3.417 24.410 -20.841 1.00 87.19 281 CYS A C 1
ATOM 2262 O O . CYS A 1 281 ? 2.554 25.217 -21.189 1.00 87.19 281 CYS A O 1
ATOM 2264 N N . SER A 1 282 ? 4.310 23.937 -21.715 1.00 88.81 282 SER A N 1
ATOM 2265 C CA . SER A 1 282 ? 4.313 24.341 -23.121 1.00 88.81 282 SER A CA 1
ATOM 2266 C C . SER A 1 282 ? 3.106 23.772 -23.891 1.00 88.81 282 SER A C 1
ATOM 2268 O O . SER A 1 282 ? 2.632 22.668 -23.588 1.00 88.81 282 SER A O 1
ATOM 2270 N N . PRO A 1 283 ? 2.645 24.453 -24.963 1.00 90.12 283 PRO A N 1
ATOM 2271 C CA . PRO A 1 283 ? 1.577 23.945 -25.828 1.00 90.12 283 PRO A CA 1
ATOM 2272 C C . PRO A 1 283 ? 1.862 22.554 -26.407 1.00 90.12 283 PRO A C 1
ATOM 2274 O O . PRO A 1 283 ? 0.932 21.810 -26.710 1.00 90.12 283 PRO A O 1
ATOM 2277 N N . TRP A 1 284 ? 3.141 22.182 -26.530 1.00 90.88 284 TRP A N 1
ATOM 2278 C CA . TRP A 1 284 ? 3.558 20.864 -26.995 1.00 90.88 284 TRP A CA 1
ATOM 2279 C C . TRP A 1 284 ? 3.085 19.737 -26.069 1.00 90.88 284 TRP A C 1
ATOM 2281 O O . TRP A 1 284 ? 2.470 18.782 -26.541 1.00 90.88 284 TRP A O 1
ATOM 2291 N N . PHE A 1 285 ? 3.334 19.832 -24.757 1.00 91.56 285 PHE A N 1
ATOM 2292 C CA . PHE A 1 285 ? 2.954 18.777 -23.808 1.00 91.56 285 PHE A CA 1
ATOM 2293 C C . PHE A 1 285 ? 1.442 18.679 -23.639 1.00 91.56 285 PHE A C 1
ATOM 2295 O O . PHE A 1 285 ? 0.898 17.572 -23.674 1.00 91.56 285 PHE A O 1
ATOM 2302 N N . ALA A 1 286 ? 0.762 19.824 -23.548 1.00 91.25 286 ALA A N 1
ATOM 2303 C CA . ALA A 1 286 ? -0.693 19.859 -23.541 1.00 91.25 286 ALA A CA 1
ATOM 2304 C C . ALA A 1 286 ? -1.253 19.226 -24.827 1.00 91.25 286 ALA A C 1
ATOM 2306 O O . ALA A 1 286 ? -2.011 18.261 -24.757 1.00 91.25 286 ALA A O 1
ATOM 2307 N N . GLY A 1 287 ? -0.808 19.667 -26.009 1.00 94.25 287 GLY A N 1
ATOM 2308 C CA . GLY A 1 287 ? -1.229 19.110 -27.298 1.00 94.25 287 GLY A CA 1
ATOM 2309 C C . GLY A 1 287 ? -0.970 17.604 -27.420 1.00 94.25 287 GLY A C 1
ATOM 2310 O O . GLY A 1 287 ? -1.862 16.856 -27.828 1.00 94.25 287 GLY A O 1
ATOM 2311 N N . ARG A 1 288 ? 0.206 17.130 -26.983 1.00 94.38 288 ARG A N 1
ATOM 2312 C CA . ARG A 1 288 ? 0.560 15.701 -26.905 1.00 94.38 288 ARG A CA 1
ATOM 2313 C C . ARG A 1 288 ? -0.437 14.928 -26.048 1.00 94.38 288 ARG A C 1
ATOM 2315 O O . ARG A 1 288 ? -0.908 13.870 -26.462 1.00 94.38 288 ARG A O 1
ATOM 2322 N N . ASN A 1 289 ? -0.744 15.427 -24.856 1.00 94.38 289 ASN A N 1
ATOM 2323 C CA . ASN A 1 289 ? -1.615 14.740 -23.912 1.00 94.38 289 ASN A CA 1
ATOM 2324 C C . ASN A 1 289 ? -3.082 14.776 -24.376 1.00 94.38 289 ASN A C 1
ATOM 2326 O O . ASN A 1 289 ? -3.727 13.731 -24.424 1.00 94.38 289 ASN A O 1
ATOM 2330 N N . PHE A 1 290 ? -3.586 15.908 -24.875 1.00 93.75 290 PHE A N 1
ATOM 2331 C CA . PHE A 1 290 ? -4.903 15.973 -25.522 1.00 93.75 290 PHE A CA 1
ATOM 2332 C C . PHE A 1 290 ? -5.009 15.009 -26.713 1.00 93.75 290 PHE A C 1
ATOM 2334 O O . PHE A 1 290 ? -6.005 14.294 -26.845 1.00 93.75 290 PHE A O 1
ATOM 2341 N N . TYR A 1 291 ? -3.969 14.907 -27.543 1.00 94.56 291 TYR A N 1
ATOM 2342 C CA . TYR A 1 291 ? -3.912 13.915 -28.615 1.00 94.56 291 TYR A CA 1
ATOM 2343 C C . TYR A 1 291 ? -3.963 12.476 -28.072 1.00 94.56 291 TYR A C 1
ATOM 2345 O O . TYR A 1 291 ? -4.770 11.671 -28.552 1.00 94.56 291 TYR A O 1
ATOM 2353 N N . ARG A 1 292 ? -3.162 12.155 -27.039 1.00 94.12 292 ARG A N 1
ATOM 2354 C CA . ARG A 1 292 ? -3.198 10.857 -26.337 1.00 94.12 292 ARG A CA 1
ATOM 2355 C C . ARG A 1 292 ? -4.615 10.554 -25.839 1.00 94.12 292 ARG A C 1
ATOM 2357 O O . ARG A 1 292 ? -5.106 9.453 -26.077 1.00 94.12 292 ARG A O 1
ATOM 2364 N N . ARG A 1 293 ? -5.325 11.528 -25.260 1.00 92.38 293 ARG A N 1
ATOM 2365 C CA . ARG A 1 293 ? -6.721 11.367 -24.818 1.00 92.38 293 ARG A CA 1
ATOM 2366 C C . ARG A 1 293 ? -7.668 11.040 -25.953 1.00 92.38 293 ARG A C 1
ATOM 2368 O O . ARG A 1 293 ? -8.376 10.034 -25.892 1.00 92.38 293 ARG A O 1
ATOM 2375 N N . LEU A 1 294 ? -7.693 11.893 -26.976 1.00 93.12 294 LEU A N 1
ATOM 2376 C CA . LEU A 1 294 ? -8.633 11.790 -28.092 1.00 93.12 294 LEU A CA 1
ATOM 2377 C C . LEU A 1 294 ? -8.455 10.471 -28.848 1.00 93.12 294 LEU A C 1
ATOM 2379 O O . LEU A 1 294 ? -9.433 9.858 -29.275 1.00 93.12 294 LEU A O 1
ATOM 2383 N N . ARG A 1 295 ? -7.212 9.990 -28.957 1.00 93.31 295 ARG A N 1
ATOM 2384 C CA . ARG A 1 295 ? -6.889 8.706 -29.591 1.00 93.31 295 ARG A CA 1
ATOM 2385 C C . ARG A 1 295 ? -6.954 7.505 -28.647 1.00 93.31 295 ARG A C 1
ATOM 2387 O O . ARG A 1 295 ? -6.862 6.383 -29.130 1.00 93.31 295 ARG A O 1
ATOM 2394 N N . GLY A 1 296 ? -7.127 7.706 -27.339 1.00 93.12 296 GLY A N 1
ATOM 2395 C CA . GLY A 1 296 ? -7.062 6.629 -26.349 1.00 93.12 296 GLY A CA 1
ATOM 2396 C C . GLY A 1 296 ? -5.690 5.950 -26.301 1.00 93.12 296 GLY A C 1
ATOM 2397 O O . GLY A 1 296 ? -5.618 4.731 -26.218 1.00 93.12 296 GLY A O 1
ATOM 2398 N N . ARG A 1 297 ? -4.615 6.734 -26.404 1.00 92.50 297 ARG A N 1
ATOM 2399 C CA . ARG A 1 297 ? -3.217 6.287 -26.460 1.00 92.50 297 ARG A CA 1
ATOM 2400 C C . ARG A 1 297 ? -2.359 6.870 -25.335 1.00 92.50 297 ARG A C 1
ATOM 2402 O O . ARG A 1 297 ? -1.172 7.119 -25.545 1.00 92.50 297 ARG A O 1
ATOM 2409 N N . TYR A 1 298 ? -2.933 7.142 -24.163 1.00 94.81 298 TYR A N 1
ATOM 2410 C CA . TYR A 1 298 ? -2.072 7.396 -23.005 1.00 94.81 298 TYR A CA 1
ATOM 2411 C C . TYR A 1 298 ? -1.229 6.164 -22.708 1.00 94.81 298 TYR A C 1
ATOM 2413 O O . TYR A 1 298 ? -1.732 5.050 -22.850 1.00 94.81 298 TYR A O 1
ATOM 2421 N N . PRO A 1 299 ? 0.033 6.342 -22.300 1.00 94.88 299 PRO A N 1
ATOM 2422 C CA . PRO A 1 299 ? 0.783 5.234 -21.759 1.00 94.88 299 PRO A CA 1
ATOM 2423 C C . PRO A 1 299 ? 0.254 4.854 -20.374 1.00 94.88 299 PRO A C 1
ATOM 2425 O O . PRO A 1 299 ? -0.264 5.703 -19.643 1.00 94.88 299 PRO A O 1
ATOM 2428 N N . VAL A 1 300 ? 0.438 3.590 -20.008 1.00 96.00 300 VAL A N 1
ATOM 2429 C CA . VAL A 1 300 ? 0.391 3.156 -18.614 1.00 96.00 300 VAL A CA 1
ATOM 2430 C C . VAL A 1 300 ? 1.798 3.283 -18.041 1.00 96.00 300 VAL A C 1
ATOM 2432 O O . VAL A 1 300 ? 2.760 2.719 -18.569 1.00 96.00 300 VAL A O 1
ATOM 2435 N N . LEU A 1 301 ? 1.935 4.072 -16.985 1.00 96.88 301 LEU A N 1
ATOM 2436 C CA . LEU A 1 301 ? 3.203 4.264 -16.290 1.00 96.88 301 LEU A CA 1
ATOM 2437 C C . LEU A 1 301 ? 3.332 3.202 -15.193 1.00 96.88 301 LEU A C 1
ATOM 2439 O O . LEU A 1 301 ? 2.351 2.867 -14.541 1.00 96.88 301 LEU A O 1
ATOM 2443 N N . VAL A 1 302 ? 4.524 2.659 -14.977 1.00 97.56 302 VAL A N 1
ATOM 2444 C CA . VAL A 1 302 ? 4.764 1.713 -13.879 1.00 97.56 302 VAL A CA 1
ATOM 2445 C C . VAL A 1 302 ? 5.890 2.279 -13.030 1.00 97.56 302 VAL A C 1
ATOM 2447 O O . VAL A 1 302 ? 6.966 2.549 -13.558 1.00 97.56 302 VAL A O 1
ATOM 2450 N N . LEU A 1 303 ? 5.628 2.530 -11.752 1.00 97.38 303 LEU A N 1
ATOM 2451 C CA . LEU A 1 303 ? 6.601 3.096 -10.820 1.00 97.38 303 LEU A CA 1
ATOM 2452 C C . LEU A 1 303 ? 7.346 1.979 -10.091 1.00 97.38 303 LEU A C 1
ATOM 2454 O O . LEU A 1 303 ? 6.713 1.050 -9.591 1.00 97.38 303 LEU A O 1
ATOM 2458 N N . ALA A 1 304 ? 8.676 2.074 -10.063 1.00 95.38 304 ALA A N 1
ATOM 2459 C CA . ALA A 1 304 ? 9.542 1.164 -9.321 1.00 95.38 304 ALA A CA 1
ATOM 2460 C C . ALA A 1 304 ? 10.004 1.814 -8.008 1.00 95.38 304 ALA A C 1
ATOM 2462 O O . ALA A 1 304 ? 10.828 2.735 -8.004 1.00 95.38 304 ALA A O 1
ATOM 2463 N N . HIS A 1 305 ? 9.474 1.300 -6.906 1.00 96.62 305 HIS A N 1
ATOM 2464 C CA . HIS A 1 305 ? 9.892 1.559 -5.533 1.00 96.62 305 HIS A CA 1
ATOM 2465 C C . HIS A 1 305 ? 10.603 0.316 -4.976 1.00 96.62 305 HIS A C 1
ATOM 2467 O O . HIS A 1 305 ? 10.643 -0.724 -5.625 1.00 96.62 305 HIS A O 1
ATOM 2473 N N . HIS A 1 306 ? 11.171 0.419 -3.775 1.00 95.44 306 HIS A N 1
ATOM 2474 C CA . HIS A 1 306 ? 11.792 -0.724 -3.085 1.00 95.44 306 HIS A CA 1
ATOM 2475 C C . HIS A 1 306 ? 11.201 -0.859 -1.684 1.00 95.44 306 HIS A C 1
ATOM 2477 O O . HIS A 1 306 ? 10.511 -1.827 -1.371 1.00 95.44 306 HIS A O 1
ATOM 2483 N N . LEU A 1 307 ? 11.363 0.184 -0.867 1.00 94.75 307 LEU A N 1
ATOM 2484 C CA . LEU A 1 307 ? 10.829 0.207 0.488 1.00 94.75 307 LEU A CA 1
ATOM 2485 C C . LEU A 1 307 ? 10.342 1.581 0.931 1.00 94.75 307 LEU A C 1
ATOM 2487 O O . LEU A 1 307 ? 10.903 2.619 0.564 1.00 94.75 307 LEU A O 1
ATOM 2491 N N . ILE A 1 308 ? 9.316 1.558 1.776 1.00 96.50 308 ILE A N 1
ATOM 2492 C CA . ILE A 1 308 ? 8.908 2.703 2.582 1.00 96.50 308 ILE A CA 1
ATOM 2493 C C . ILE A 1 308 ? 9.516 2.522 3.971 1.00 96.50 308 ILE A C 1
ATOM 2495 O O . ILE A 1 308 ? 9.255 1.523 4.633 1.00 96.50 308 ILE A O 1
ATOM 2499 N N . SER A 1 309 ? 10.348 3.467 4.396 1.00 93.00 309 SER A N 1
ATOM 2500 C CA . SER A 1 309 ? 11.116 3.382 5.638 1.00 93.00 309 SER A CA 1
ATOM 2501 C C . SER A 1 309 ? 11.302 4.768 6.238 1.00 93.00 309 SER A C 1
ATOM 2503 O O . SER A 1 309 ? 11.701 5.704 5.540 1.00 93.00 309 SER A O 1
ATOM 2505 N N . ASP A 1 310 ? 11.048 4.900 7.542 1.00 92.50 310 ASP A N 1
ATOM 2506 C CA . ASP A 1 310 ? 11.401 6.112 8.289 1.00 92.50 310 ASP A CA 1
ATOM 2507 C C . ASP A 1 310 ? 12.807 6.010 8.916 1.00 92.50 310 ASP A C 1
ATOM 2509 O O . ASP A 1 310 ? 13.243 6.899 9.656 1.00 92.50 310 ASP A O 1
ATOM 2513 N N . ARG A 1 311 ? 13.558 4.954 8.576 1.00 89.81 311 ARG A N 1
ATOM 2514 C CA . ARG A 1 311 ? 14.992 4.823 8.840 1.00 89.81 311 ARG A CA 1
ATOM 2515 C C . ARG A 1 311 ? 15.801 5.295 7.622 1.00 89.81 311 ARG A C 1
ATOM 2517 O O . ARG A 1 311 ? 15.312 5.277 6.491 1.00 89.81 311 ARG A O 1
ATOM 2524 N N . PRO A 1 312 ? 17.063 5.717 7.810 1.00 86.19 312 PRO A N 1
ATOM 2525 C CA . PRO A 1 312 ? 17.926 6.062 6.688 1.00 86.19 312 PRO A CA 1
ATOM 2526 C C . PRO A 1 312 ? 18.193 4.849 5.783 1.00 86.19 312 PRO A C 1
ATOM 2528 O O . PRO A 1 312 ? 18.956 3.955 6.139 1.00 86.19 312 PRO A O 1
ATOM 2531 N N . HIS A 1 313 ? 17.613 4.853 4.582 1.00 88.50 313 HIS A N 1
ATOM 2532 C CA . HIS A 1 313 ? 17.883 3.866 3.537 1.00 88.50 313 HIS A CA 1
ATOM 2533 C C . HIS A 1 313 ? 18.108 4.563 2.194 1.00 88.50 313 HIS A C 1
ATOM 2535 O O . HIS A 1 313 ? 17.365 5.467 1.813 1.00 88.50 313 HIS A O 1
ATOM 2541 N N . TYR A 1 314 ? 19.122 4.152 1.429 1.00 87.19 314 TYR A N 1
ATOM 2542 C CA . TYR A 1 314 ? 19.481 4.833 0.176 1.00 87.19 314 TYR A CA 1
ATOM 2543 C C . TYR A 1 314 ? 18.467 4.621 -0.960 1.00 87.19 314 TYR A C 1
ATOM 2545 O O . TYR A 1 314 ? 18.547 5.332 -1.963 1.00 87.19 314 TYR A O 1
ATOM 2553 N N . MET A 1 315 ? 17.551 3.668 -0.804 1.00 90.38 315 MET A N 1
ATOM 2554 C CA . MET A 1 315 ? 16.431 3.375 -1.716 1.00 90.38 315 MET A CA 1
ATOM 2555 C C . MET A 1 315 ? 15.070 3.679 -1.078 1.00 90.38 315 MET A C 1
ATOM 2557 O O . MET A 1 315 ? 14.038 3.454 -1.705 1.00 90.38 315 MET A O 1
ATOM 2561 N N . GLY A 1 316 ? 15.075 4.132 0.180 1.00 91.06 316 GLY A N 1
ATOM 2562 C CA . GLY A 1 316 ? 13.876 4.297 0.988 1.00 91.06 316 GLY A CA 1
ATOM 2563 C C . GLY A 1 316 ? 13.204 5.646 0.793 1.00 91.06 316 GLY A C 1
ATOM 2564 O O . GLY A 1 316 ? 13.840 6.655 0.473 1.00 91.06 316 GLY A O 1
ATOM 2565 N N . VAL A 1 317 ? 11.901 5.650 1.036 1.00 92.12 317 VAL A N 1
ATOM 2566 C CA . VAL A 1 317 ? 11.053 6.842 1.081 1.00 92.12 317 VAL A CA 1
ATOM 2567 C C . VAL A 1 317 ? 10.332 6.828 2.421 1.00 92.12 317 VAL A C 1
ATOM 2569 O O . VAL A 1 317 ? 9.821 5.788 2.818 1.00 92.12 317 VAL A O 1
ATOM 2572 N N . SER A 1 318 ? 10.282 7.957 3.127 1.00 94.00 318 SER A N 1
ATOM 2573 C CA . SER A 1 318 ? 9.559 8.012 4.402 1.00 94.00 318 SER A CA 1
ATOM 2574 C C . SER A 1 318 ? 8.055 7.823 4.212 1.00 94.00 318 SER A C 1
ATOM 2576 O O . SER A 1 318 ? 7.501 8.129 3.150 1.00 94.00 318 SER A O 1
ATOM 2578 N N . THR A 1 319 ? 7.383 7.369 5.266 1.00 95.62 319 THR A N 1
ATOM 2579 C CA . THR A 1 319 ? 5.945 7.078 5.268 1.00 95.62 319 THR A CA 1
ATOM 2580 C C . THR A 1 319 ? 5.126 8.305 4.861 1.00 95.62 319 THR A C 1
ATOM 2582 O O . THR A 1 319 ? 4.243 8.206 4.010 1.00 95.62 319 THR A O 1
ATOM 2585 N N . GLU A 1 320 ? 5.447 9.492 5.391 1.00 91.69 320 GLU A N 1
ATOM 2586 C CA . GLU A 1 320 ? 4.748 10.730 5.007 1.00 91.69 320 GLU A CA 1
ATOM 2587 C C . GLU A 1 320 ? 5.045 11.152 3.559 1.00 91.69 320 GLU A C 1
ATOM 2589 O O . GLU A 1 320 ? 4.144 11.615 2.860 1.00 91.69 320 GLU A O 1
ATOM 2594 N N . ASN A 1 321 ? 6.274 10.971 3.063 1.00 91.69 321 ASN A N 1
ATOM 2595 C CA . ASN A 1 321 ? 6.591 11.312 1.673 1.00 91.69 321 ASN A CA 1
ATOM 2596 C C . ASN A 1 321 ? 5.847 10.400 0.692 1.00 91.69 321 ASN A C 1
ATOM 2598 O O . ASN A 1 321 ? 5.313 10.885 -0.306 1.00 91.69 321 ASN A O 1
ATOM 2602 N N . PHE A 1 322 ? 5.745 9.105 0.998 1.00 95.19 322 PHE A N 1
ATOM 2603 C CA . PHE A 1 322 ? 4.931 8.181 0.213 1.00 95.19 322 PHE A CA 1
ATOM 2604 C C . PHE A 1 322 ? 3.434 8.513 0.312 1.00 95.19 322 PHE A C 1
ATOM 2606 O O . PHE A 1 322 ? 2.719 8.505 -0.687 1.00 95.19 322 PHE A O 1
ATOM 2613 N N . TRP A 1 323 ? 2.949 8.910 1.491 1.00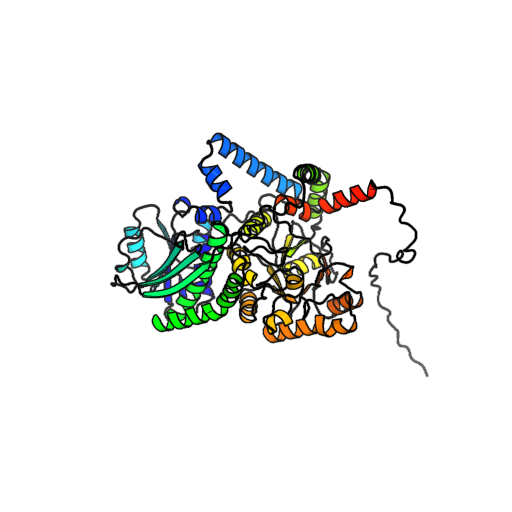 94.06 323 TRP A N 1
ATOM 2614 C CA . TRP A 1 323 ? 1.585 9.418 1.648 1.00 94.06 323 TRP A CA 1
ATOM 2615 C C . TRP A 1 323 ? 1.319 10.658 0.775 1.00 94.06 323 TRP A C 1
ATOM 2617 O O . TRP A 1 323 ? 0.294 10.729 0.094 1.00 94.06 323 TRP A O 1
ATOM 2627 N N . HIS A 1 324 ? 2.260 11.604 0.713 1.00 89.00 324 HIS A N 1
ATOM 2628 C CA . HIS A 1 324 ? 2.183 12.766 -0.176 1.00 89.00 324 HIS A CA 1
ATOM 2629 C C . HIS A 1 324 ? 2.210 12.402 -1.659 1.00 89.00 324 HIS A C 1
ATOM 2631 O O . HIS A 1 324 ? 1.449 12.985 -2.438 1.00 89.00 324 HIS A O 1
ATOM 2637 N N . GLU A 1 325 ? 3.052 11.444 -2.046 1.00 92.62 325 GLU A N 1
ATOM 2638 C CA . GLU A 1 325 ? 3.044 10.870 -3.387 1.00 92.62 325 GLU A CA 1
ATOM 2639 C C . GLU A 1 325 ? 1.648 10.338 -3.718 1.00 92.62 325 GLU A C 1
ATOM 2641 O O . GLU A 1 325 ? 1.053 10.769 -4.703 1.00 92.62 325 GLU A O 1
ATOM 2646 N N . VAL A 1 326 ? 1.080 9.461 -2.887 1.00 92.69 326 VAL A N 1
ATOM 2647 C CA . VAL A 1 326 ? -0.224 8.845 -3.164 1.00 92.69 326 VAL A CA 1
ATOM 2648 C C . VAL A 1 326 ? -1.345 9.888 -3.200 1.00 92.69 326 VAL A C 1
ATOM 2650 O O . VAL A 1 326 ? -2.198 9.820 -4.087 1.00 92.69 326 VAL A O 1
ATOM 2653 N N . CYS A 1 327 ? -1.324 10.894 -2.319 1.00 88.62 327 CYS A N 1
ATOM 2654 C CA . CYS A 1 327 ? -2.228 12.049 -2.382 1.00 88.62 327 CYS A CA 1
ATOM 2655 C C . CYS A 1 327 ? -2.164 12.753 -3.746 1.00 88.62 327 CYS A C 1
ATOM 2657 O O . CYS A 1 327 ? -3.198 13.053 -4.350 1.00 88.62 327 CYS A O 1
ATOM 2659 N N . PHE A 1 328 ? -0.954 13.008 -4.250 1.00 88.75 328 PHE A N 1
ATOM 2660 C CA . PHE A 1 328 ? -0.745 13.633 -5.552 1.00 88.75 328 PHE A CA 1
ATOM 2661 C C . PHE A 1 328 ? -1.213 12.726 -6.700 1.00 88.75 328 PHE A C 1
ATOM 2663 O O . PHE A 1 328 ? -1.999 13.156 -7.549 1.00 88.75 328 PHE A O 1
ATOM 2670 N N . LEU A 1 329 ? -0.793 11.459 -6.699 1.00 91.56 329 LEU A N 1
ATOM 2671 C CA . LEU A 1 329 ? -1.128 10.491 -7.740 1.00 91.56 329 LEU A CA 1
ATOM 2672 C C . LEU A 1 329 ? -2.634 10.261 -7.819 1.00 91.56 329 LEU A C 1
ATOM 2674 O O . LEU A 1 329 ? -3.198 10.371 -8.899 1.00 91.56 329 LEU A O 1
ATOM 2678 N N . ARG A 1 330 ? -3.322 10.044 -6.693 1.00 87.88 330 ARG A N 1
ATOM 2679 C CA . ARG A 1 330 ? -4.783 9.858 -6.671 1.00 87.88 330 ARG A CA 1
ATOM 2680 C C . ARG A 1 330 ? -5.551 11.046 -7.227 1.00 87.88 330 ARG A C 1
ATOM 2682 O O . ARG A 1 330 ? -6.659 10.867 -7.719 1.00 87.88 330 ARG A O 1
ATOM 2689 N N . ARG A 1 331 ? -4.990 12.248 -7.116 1.00 85.25 331 ARG A N 1
ATOM 2690 C CA . ARG A 1 331 ? -5.624 13.481 -7.579 1.00 85.25 331 ARG A CA 1
ATOM 2691 C C . ARG A 1 331 ? -5.471 13.689 -9.087 1.00 85.25 331 ARG A C 1
ATOM 2693 O O . ARG A 1 331 ? -6.298 14.378 -9.673 1.00 85.25 331 ARG A O 1
ATOM 2700 N N . HIS A 1 332 ? -4.456 13.095 -9.713 1.00 87.81 332 HIS A N 1
ATOM 2701 C CA . HIS A 1 332 ? -4.061 13.412 -11.091 1.00 87.81 332 HIS A CA 1
ATOM 2702 C C . HIS A 1 332 ? -3.945 12.197 -12.031 1.00 87.81 332 HIS A C 1
ATOM 2704 O O . HIS A 1 332 ? -4.063 12.340 -13.244 1.00 87.81 332 HIS A O 1
ATOM 2710 N N . TYR A 1 333 ? -3.820 10.990 -11.487 1.00 92.12 333 TYR A N 1
ATOM 2711 C CA . TYR A 1 333 ? -3.639 9.737 -12.213 1.00 92.12 333 TYR A CA 1
ATOM 2712 C C . TYR A 1 333 ? -4.639 8.679 -11.742 1.00 92.12 333 TYR A C 1
ATOM 2714 O O . TYR A 1 333 ? -5.062 8.640 -10.587 1.00 92.12 333 TYR A O 1
ATOM 2722 N N . GLN A 1 334 ? -5.023 7.793 -12.656 1.00 93.19 334 GLN A N 1
ATOM 2723 C CA . GLN A 1 334 ? -5.745 6.577 -12.317 1.00 93.19 334 GLN A CA 1
ATOM 2724 C C . GLN A 1 334 ? -4.739 5.530 -11.823 1.00 93.19 334 GLN A C 1
ATOM 2726 O O . GLN A 1 334 ? -3.949 5.017 -12.613 1.00 93.19 334 GLN A O 1
ATOM 2731 N N . ILE A 1 335 ? -4.770 5.215 -10.528 1.00 95.00 335 ILE A N 1
ATOM 2732 C CA . ILE A 1 335 ? -3.951 4.145 -9.941 1.00 95.00 335 ILE A CA 1
ATOM 2733 C C . ILE A 1 335 ? -4.678 2.811 -10.145 1.00 95.00 335 ILE A C 1
ATOM 2735 O O . ILE A 1 335 ? -5.839 2.679 -9.748 1.00 95.00 335 ILE A O 1
ATOM 2739 N N . VAL A 1 336 ? -4.015 1.845 -10.778 1.00 96.00 336 VAL A N 1
ATOM 2740 C CA . VAL A 1 336 ? -4.559 0.516 -11.097 1.00 96.00 336 VAL A CA 1
ATOM 2741 C C . VAL A 1 336 ? -3.605 -0.593 -10.651 1.00 96.00 336 VAL A C 1
ATOM 2743 O O . VAL A 1 336 ? -2.406 -0.363 -10.515 1.00 96.00 336 VAL A O 1
ATOM 2746 N N . ALA A 1 337 ? -4.141 -1.798 -10.436 1.00 97.00 337 ALA A N 1
ATOM 2747 C CA . ALA A 1 337 ? -3.326 -2.996 -10.237 1.00 97.00 337 ALA A CA 1
ATOM 2748 C C . ALA A 1 337 ? -2.496 -3.296 -11.495 1.00 97.00 337 ALA A C 1
ATOM 2750 O O . ALA A 1 337 ? -2.879 -2.900 -12.603 1.00 97.00 337 ALA A O 1
ATOM 2751 N N . LEU A 1 338 ? -1.382 -4.012 -11.351 1.00 96.62 338 LEU A N 1
ATOM 2752 C CA . LEU A 1 338 ? -0.498 -4.321 -12.471 1.00 96.62 338 LEU A CA 1
ATOM 2753 C C . LEU A 1 338 ? -1.177 -5.258 -13.481 1.00 96.62 338 LEU A C 1
ATOM 2755 O O . LEU A 1 338 ? -1.003 -5.088 -14.689 1.00 96.62 338 LEU A O 1
ATOM 2759 N N . SER A 1 339 ? -2.043 -6.171 -13.032 1.00 95.38 339 SER A N 1
ATOM 2760 C CA . SER A 1 339 ? -2.899 -6.943 -13.951 1.00 95.38 339 SER A CA 1
ATOM 2761 C C . SER A 1 339 ? -3.868 -6.082 -14.748 1.00 95.38 339 SER A C 1
ATOM 2763 O O . SER A 1 339 ? -3.965 -6.236 -15.965 1.00 95.38 339 SER A O 1
ATOM 2765 N N . THR A 1 340 ? -4.526 -5.116 -14.110 1.00 95.50 340 THR A N 1
ATOM 2766 C CA . THR A 1 340 ? -5.380 -4.156 -14.819 1.00 95.50 340 THR A CA 1
ATOM 2767 C C . THR A 1 340 ? -4.563 -3.303 -15.793 1.00 95.50 340 THR A C 1
ATOM 2769 O O . THR A 1 340 ? -5.026 -3.022 -16.897 1.00 95.50 340 THR A O 1
ATOM 2772 N N . ALA A 1 341 ? -3.333 -2.920 -15.438 1.00 95.06 341 ALA A N 1
ATOM 2773 C CA . ALA A 1 341 ? -2.415 -2.256 -16.361 1.00 95.06 341 ALA A CA 1
ATOM 2774 C C . ALA A 1 341 ? -2.127 -3.124 -17.601 1.00 95.06 341 ALA A C 1
ATOM 2776 O O . ALA A 1 341 ? -2.241 -2.625 -18.723 1.00 95.06 341 ALA A O 1
ATOM 2777 N N . ALA A 1 342 ? -1.829 -4.417 -17.424 1.00 93.62 342 ALA A N 1
ATOM 2778 C CA . ALA A 1 342 ? -1.612 -5.358 -18.528 1.00 93.62 342 ALA A CA 1
ATOM 2779 C C . ALA A 1 342 ? -2.848 -5.463 -19.442 1.00 93.62 342 ALA A C 1
ATOM 2781 O O . ALA A 1 342 ? -2.749 -5.364 -20.669 1.00 93.62 342 ALA A O 1
ATOM 2782 N N . GLU A 1 343 ? -4.036 -5.593 -18.849 1.00 93.06 343 GLU A N 1
ATOM 2783 C CA . GLU A 1 343 ? -5.307 -5.661 -19.575 1.00 93.06 343 GLU A CA 1
ATOM 2784 C C . GLU A 1 343 ? -5.592 -4.386 -20.375 1.00 93.06 343 GLU A C 1
ATOM 2786 O O . GLU A 1 343 ? -5.974 -4.455 -21.549 1.00 93.06 343 GLU A O 1
ATOM 2791 N N . LEU A 1 344 ? -5.367 -3.217 -19.770 1.00 93.06 344 LEU A N 1
ATOM 2792 C CA . LEU A 1 344 ? -5.541 -1.918 -20.414 1.00 93.06 344 LEU A CA 1
ATOM 2793 C C . LEU A 1 344 ? -4.622 -1.762 -21.628 1.00 93.06 344 LEU A C 1
ATOM 2795 O O . LEU A 1 344 ? -5.080 -1.310 -22.683 1.00 93.06 344 LEU A O 1
ATOM 2799 N N . LEU A 1 345 ? -3.360 -2.178 -21.519 1.00 93.12 345 LEU A N 1
ATOM 2800 C CA . LEU A 1 345 ? -2.420 -2.146 -22.639 1.00 93.12 345 LEU A CA 1
ATOM 2801 C C . LEU A 1 345 ? -2.875 -3.056 -23.783 1.00 93.12 345 LEU A C 1
ATOM 2803 O O . LEU A 1 345 ? -2.982 -2.594 -24.923 1.00 93.12 345 LEU A O 1
ATOM 2807 N N . ARG A 1 346 ? -3.246 -4.302 -23.465 1.00 90.75 346 ARG A N 1
ATOM 2808 C CA . ARG A 1 346 ? -3.727 -5.299 -24.437 1.00 90.75 346 ARG A CA 1
ATOM 2809 C C . ARG A 1 346 ? -5.024 -4.879 -25.130 1.00 90.75 346 ARG A C 1
ATOM 2811 O O . ARG A 1 346 ? -5.220 -5.159 -26.316 1.00 90.75 346 ARG A O 1
ATOM 2818 N N . SER A 1 347 ? -5.902 -4.164 -24.421 1.00 90.75 347 SER A N 1
ATOM 2819 C CA . SER A 1 347 ? -7.139 -3.611 -24.990 1.00 90.75 347 SER A CA 1
ATOM 2820 C C . SER A 1 347 ? -6.876 -2.601 -26.118 1.00 90.75 347 SER A C 1
ATOM 2822 O O . SER A 1 347 ? -7.748 -2.346 -26.953 1.00 90.75 347 SER A O 1
ATOM 2824 N N . GLY A 1 348 ? -5.672 -2.017 -26.157 1.00 89.94 348 GLY A N 1
ATOM 2825 C CA . GLY A 1 348 ? -5.290 -1.006 -27.133 1.00 89.94 348 GLY A CA 1
ATOM 2826 C C . GLY A 1 348 ? -5.900 0.373 -26.872 1.00 89.94 348 GLY A C 1
ATOM 2827 O O . GLY A 1 348 ? -5.825 1.228 -27.758 1.00 89.94 348 GLY A O 1
ATOM 2828 N N . ARG A 1 349 ? -6.513 0.614 -25.699 1.00 91.44 349 ARG A N 1
ATOM 2829 C CA . ARG A 1 349 ? -7.178 1.889 -25.405 1.00 91.44 349 ARG A CA 1
ATOM 2830 C C . ARG A 1 349 ? -7.027 2.354 -23.954 1.00 91.44 349 ARG A C 1
ATOM 2832 O O . ARG A 1 349 ? -7.692 1.851 -23.059 1.00 91.44 349 ARG A O 1
ATOM 2839 N N . VAL A 1 350 ? -6.281 3.442 -23.757 1.00 93.69 350 VAL A N 1
ATOM 2840 C CA . VAL A 1 350 ? -6.130 4.143 -22.470 1.00 93.69 350 VAL A CA 1
ATOM 2841 C C . VAL A 1 350 ? -6.368 5.636 -22.682 1.00 93.69 350 VAL A C 1
ATOM 2843 O O . VAL A 1 350 ? -5.654 6.303 -23.431 1.00 93.69 350 VAL A O 1
ATOM 2846 N N . LYS A 1 351 ? -7.426 6.176 -22.073 1.00 91.25 351 LYS A N 1
ATOM 2847 C CA . LYS A 1 351 ? -7.885 7.558 -22.321 1.00 91.25 351 LYS A CA 1
ATOM 2848 C C . LYS A 1 351 ? -7.381 8.581 -21.314 1.00 91.25 351 LYS A C 1
ATOM 2850 O O . LYS A 1 351 ? -7.585 9.770 -21.539 1.00 91.25 351 LYS A O 1
ATOM 2855 N N . VAL A 1 352 ? -6.787 8.132 -20.219 1.00 91.25 352 VAL A N 1
ATOM 2856 C CA . VAL A 1 352 ? -6.445 8.976 -19.076 1.00 91.25 352 VAL A CA 1
ATOM 2857 C C . VAL A 1 352 ? -5.066 8.610 -18.542 1.00 91.25 352 VAL A C 1
ATOM 2859 O O . VAL A 1 352 ? -4.646 7.462 -18.722 1.00 91.25 352 VAL A O 1
ATOM 2862 N N . PRO A 1 353 ? -4.358 9.552 -17.895 1.00 93.75 353 PRO A N 1
ATOM 2863 C CA . PRO A 1 353 ? -3.116 9.244 -17.200 1.00 93.75 353 PRO A CA 1
ATOM 2864 C C . PRO A 1 353 ? -3.348 8.098 -16.212 1.00 93.75 353 PRO A C 1
ATOM 2866 O O . PRO A 1 353 ? -4.175 8.213 -15.311 1.00 93.75 353 PRO A O 1
ATOM 2869 N N . THR A 1 354 ? -2.663 6.978 -16.423 1.00 95.12 354 THR A N 1
ATOM 2870 C CA . THR A 1 354 ? -2.866 5.731 -15.675 1.00 95.12 354 THR A CA 1
ATOM 2871 C C . THR A 1 354 ? -1.519 5.214 -15.205 1.00 95.12 354 THR A C 1
ATOM 2873 O O . THR A 1 354 ? -0.548 5.279 -15.965 1.00 95.12 354 THR A O 1
ATOM 2876 N N . LEU A 1 355 ? -1.451 4.700 -13.979 1.00 96.75 355 LEU A N 1
ATOM 2877 C CA . LEU A 1 355 ? -0.229 4.120 -13.441 1.00 96.75 355 LEU A CA 1
ATOM 2878 C C . LEU A 1 355 ? -0.466 2.908 -12.539 1.00 96.75 355 LEU A C 1
ATOM 2880 O O . LEU A 1 355 ? -1.538 2.771 -11.951 1.00 96.75 355 LEU A O 1
ATOM 2884 N N . ALA A 1 356 ? 0.568 2.082 -12.404 1.00 97.69 356 ALA A N 1
ATOM 2885 C CA . ALA A 1 356 ? 0.694 1.032 -11.397 1.00 97.69 356 ALA A CA 1
ATOM 2886 C C . ALA A 1 356 ? 1.915 1.308 -10.499 1.00 97.69 356 ALA A C 1
ATOM 2888 O O . ALA A 1 356 ? 2.919 1.854 -10.967 1.00 97.69 356 ALA A O 1
ATOM 2889 N N . ILE A 1 357 ? 1.824 0.939 -9.220 1.00 98.19 357 ILE A N 1
ATOM 2890 C CA . ILE A 1 357 ? 2.874 1.146 -8.211 1.00 98.19 357 ILE A CA 1
ATOM 2891 C C . ILE A 1 357 ? 3.446 -0.220 -7.827 1.00 98.19 357 ILE A C 1
ATOM 2893 O O . ILE A 1 357 ? 2.691 -1.121 -7.458 1.00 98.19 357 ILE A O 1
ATOM 2897 N N . THR A 1 358 ? 4.765 -0.377 -7.926 1.00 98.38 358 THR A N 1
ATOM 2898 C CA . THR A 1 358 ? 5.452 -1.653 -7.689 1.00 98.38 358 THR A CA 1
ATOM 2899 C C . THR A 1 358 ? 6.607 -1.482 -6.713 1.00 98.38 358 THR A C 1
ATOM 2901 O O . THR A 1 358 ? 7.271 -0.449 -6.745 1.00 98.38 358 THR A O 1
ATOM 2904 N N . PHE A 1 359 ? 6.844 -2.483 -5.869 1.00 98.50 359 PHE A N 1
ATOM 2905 C CA . PHE A 1 359 ? 7.928 -2.513 -4.890 1.00 98.50 359 PHE A CA 1
ATOM 2906 C C . PHE A 1 359 ? 8.780 -3.756 -5.100 1.00 98.50 359 PHE A C 1
ATOM 2908 O O . PHE A 1 359 ? 8.237 -4.858 -5.128 1.00 98.50 359 PHE A O 1
ATOM 2915 N N . ASP A 1 360 ? 10.086 -3.564 -5.230 1.00 98.06 360 ASP A N 1
ATOM 2916 C CA . ASP A 1 360 ? 11.052 -4.640 -5.446 1.00 98.06 360 ASP A CA 1
ATOM 2917 C C . ASP A 1 360 ? 11.634 -5.184 -4.128 1.00 98.06 360 ASP A C 1
ATOM 2919 O O . ASP A 1 360 ? 11.420 -4.633 -3.043 1.00 98.06 360 ASP A O 1
ATOM 2923 N N . ASP A 1 361 ? 12.372 -6.286 -4.254 1.00 98.00 361 ASP A N 1
ATOM 2924 C CA . ASP A 1 361 ? 13.117 -7.035 -3.231 1.00 98.00 361 ASP A CA 1
ATOM 2925 C C . ASP A 1 361 ? 12.271 -7.796 -2.202 1.00 98.00 361 ASP A C 1
ATOM 2927 O O . ASP A 1 361 ? 12.537 -8.971 -1.938 1.00 98.00 361 ASP A O 1
ATOM 2931 N N . GLY A 1 362 ? 11.230 -7.164 -1.655 1.00 97.38 362 GLY A N 1
ATOM 2932 C CA . GLY A 1 362 ? 10.393 -7.735 -0.597 1.00 97.38 362 GLY A CA 1
ATOM 2933 C C . GLY A 1 362 ? 10.811 -7.315 0.814 1.00 97.38 362 GLY A C 1
ATOM 2934 O O . GLY A 1 362 ? 10.779 -8.133 1.726 1.00 97.38 362 GLY A O 1
ATOM 2935 N N . TYR A 1 363 ? 11.197 -6.049 1.012 1.00 97.94 363 TYR A N 1
ATOM 2936 C CA . TYR A 1 363 ? 11.594 -5.498 2.318 1.00 97.94 363 TYR A CA 1
ATOM 2937 C C . TYR A 1 363 ? 10.516 -5.600 3.406 1.00 97.94 363 TYR A C 1
ATOM 2939 O O . TYR A 1 363 ? 9.364 -5.216 3.196 1.00 97.94 363 TYR A O 1
ATOM 2947 N N . GLY A 1 364 ? 10.921 -6.008 4.611 1.00 96.94 364 GLY A N 1
ATOM 2948 C CA . GLY A 1 364 ? 10.052 -6.222 5.768 1.00 96.94 364 GLY A CA 1
ATOM 2949 C C . GLY A 1 364 ? 9.362 -4.957 6.288 1.00 96.94 364 GLY A C 1
ATOM 2950 O O . GLY A 1 364 ? 8.207 -5.019 6.710 1.00 96.94 364 GLY A O 1
ATOM 2951 N N . GLU A 1 365 ? 10.005 -3.787 6.195 1.00 94.25 365 GLU A N 1
ATOM 2952 C CA . GLU A 1 365 ? 9.396 -2.495 6.572 1.00 94.25 365 GLU A CA 1
ATOM 2953 C C . GLU A 1 365 ? 8.109 -2.187 5.801 1.00 94.25 365 GLU A C 1
ATOM 2955 O O . GLU A 1 365 ? 7.205 -1.527 6.325 1.00 94.25 365 GLU A O 1
ATOM 2960 N N . ASN A 1 366 ? 7.968 -2.728 4.587 1.00 97.75 366 ASN A N 1
ATOM 2961 C CA . ASN A 1 366 ? 6.754 -2.557 3.803 1.00 97.75 366 ASN A CA 1
ATOM 2962 C C . ASN A 1 366 ? 5.521 -3.151 4.508 1.00 97.75 366 ASN A C 1
ATOM 2964 O O . ASN A 1 366 ? 4.409 -2.679 4.271 1.00 97.75 366 ASN A O 1
ATOM 2968 N N . PHE A 1 367 ? 5.678 -4.118 5.421 1.00 98.12 367 PHE A N 1
ATOM 2969 C CA . PHE A 1 367 ? 4.544 -4.668 6.166 1.00 98.12 367 PHE A CA 1
ATOM 2970 C C . PHE A 1 367 ? 3.835 -3.631 7.047 1.00 98.12 367 PHE A C 1
ATOM 2972 O O . PHE A 1 367 ? 2.630 -3.741 7.258 1.00 98.12 367 PHE A O 1
ATOM 2979 N N . VAL A 1 368 ? 4.544 -2.614 7.545 1.00 97.88 368 VAL A N 1
ATOM 2980 C CA . VAL A 1 368 ? 3.946 -1.557 8.374 1.00 97.88 368 VAL A CA 1
ATOM 2981 C C . VAL A 1 368 ? 3.882 -0.241 7.607 1.00 97.88 368 VAL A C 1
ATOM 2983 O O . VAL A 1 368 ? 2.798 0.311 7.436 1.00 97.88 368 VAL A O 1
ATOM 2986 N N . ASN A 1 369 ? 5.008 0.260 7.104 1.00 98.06 369 ASN A N 1
ATOM 2987 C CA . ASN A 1 369 ? 5.103 1.618 6.569 1.00 98.06 369 ASN A CA 1
ATOM 2988 C C . ASN A 1 369 ? 4.342 1.773 5.245 1.00 98.06 369 ASN A C 1
ATOM 2990 O O . ASN A 1 369 ? 3.501 2.664 5.107 1.00 98.06 369 ASN A O 1
ATOM 2994 N N . LEU A 1 370 ? 4.594 0.881 4.280 1.00 98.19 370 LEU A N 1
ATOM 2995 C CA . LEU A 1 370 ? 3.866 0.866 3.007 1.00 98.19 370 LEU A CA 1
ATOM 2996 C C . LEU A 1 370 ? 2.384 0.562 3.243 1.00 98.19 370 LEU A C 1
ATOM 2998 O O . LEU A 1 370 ? 1.517 1.274 2.730 1.00 98.19 370 LEU A O 1
ATOM 3002 N N . ARG A 1 371 ? 2.085 -0.455 4.059 1.00 97.94 371 ARG A N 1
ATOM 3003 C CA . ARG A 1 371 ? 0.709 -0.866 4.357 1.00 97.94 371 ARG A CA 1
ATOM 3004 C C . ARG A 1 371 ? -0.129 0.237 4.979 1.00 97.94 371 ARG A C 1
ATOM 3006 O O . ARG A 1 371 ? -1.271 0.422 4.568 1.00 97.94 371 ARG A O 1
ATOM 3013 N N . ALA A 1 372 ? 0.456 1.029 5.874 1.00 97.81 372 ALA A N 1
ATOM 3014 C CA . ALA A 1 372 ? -0.233 2.137 6.520 1.00 97.81 372 ALA A CA 1
ATOM 3015 C C . ALA A 1 372 ? -0.778 3.155 5.505 1.00 97.81 372 ALA A C 1
ATOM 3017 O O . ALA A 1 372 ? -1.871 3.688 5.684 1.00 97.81 372 ALA A O 1
ATOM 3018 N N . VAL A 1 373 ? -0.055 3.393 4.407 1.00 96.88 373 VAL A N 1
ATOM 3019 C CA . VAL A 1 373 ? -0.495 4.291 3.329 1.00 96.88 373 VAL A CA 1
ATOM 3020 C C . VAL A 1 373 ? -1.385 3.566 2.315 1.00 96.88 373 VAL A C 1
ATOM 3022 O O . VAL A 1 373 ? -2.401 4.115 1.882 1.00 96.88 373 VAL A O 1
ATOM 3025 N N . ALA A 1 374 ? -1.030 2.337 1.931 1.00 95.81 374 ALA A N 1
ATOM 3026 C CA . ALA A 1 374 ? -1.777 1.568 0.940 1.00 95.81 374 ALA A CA 1
ATOM 3027 C C . ALA A 1 374 ? -3.213 1.277 1.407 1.00 95.81 374 ALA A C 1
ATOM 3029 O O . ALA A 1 374 ? -4.160 1.528 0.657 1.00 95.81 374 ALA A O 1
ATOM 3030 N N . GLU A 1 375 ? -3.385 0.844 2.662 1.00 93.00 375 GLU A N 1
ATOM 3031 C CA . GLU A 1 375 ? -4.698 0.616 3.276 1.00 93.00 375 GLU A CA 1
ATOM 3032 C C . GLU A 1 375 ? -5.446 1.927 3.549 1.00 93.00 375 GLU A C 1
ATOM 3034 O O . GLU A 1 375 ? -6.664 1.974 3.364 1.00 93.00 375 GLU A O 1
ATOM 3039 N N . GLU A 1 376 ? -4.750 3.019 3.913 1.00 91.44 376 GLU A N 1
ATOM 3040 C CA . GLU A 1 376 ? -5.394 4.329 4.114 1.00 91.44 376 GLU A CA 1
ATOM 3041 C C . GLU A 1 376 ? -6.198 4.738 2.881 1.00 91.44 376 GLU A C 1
ATOM 3043 O O . GLU A 1 376 ? -7.346 5.185 2.981 1.00 91.44 376 GLU A O 1
ATOM 3048 N N . PHE A 1 377 ? -5.592 4.556 1.710 1.00 89.50 377 PHE A N 1
ATOM 3049 C CA . PHE A 1 377 ? -6.167 4.975 0.446 1.00 89.50 377 PHE A CA 1
ATOM 3050 C C . PHE A 1 377 ? -6.869 3.859 -0.332 1.00 89.50 377 PHE A C 1
ATOM 3052 O O . PHE A 1 377 ? -7.527 4.178 -1.327 1.00 89.50 377 PHE A O 1
ATOM 3059 N N . GLY A 1 378 ? -6.745 2.596 0.081 1.00 91.00 378 GLY A N 1
ATOM 3060 C CA . GLY A 1 378 ? -7.223 1.442 -0.682 1.00 91.00 378 GLY A CA 1
ATOM 3061 C C . GLY A 1 378 ? -6.629 1.402 -2.092 1.00 91.00 378 GLY A C 1
ATOM 3062 O O . GLY A 1 378 ? -7.363 1.212 -3.065 1.00 91.00 378 GLY A O 1
ATOM 3063 N N . ILE A 1 379 ? -5.331 1.700 -2.222 1.00 93.00 379 ILE A N 1
ATOM 3064 C CA . ILE A 1 379 ? -4.643 1.692 -3.519 1.00 93.00 379 ILE A CA 1
ATOM 3065 C C . ILE A 1 379 ? -4.070 0.305 -3.822 1.00 93.00 379 ILE A C 1
ATOM 3067 O O . ILE A 1 379 ? -3.523 -0.335 -2.926 1.00 93.00 379 ILE A O 1
ATOM 3071 N N . PRO A 1 380 ? -4.157 -0.160 -5.079 1.00 96.50 380 PRO A N 1
ATOM 3072 C CA . PRO A 1 380 ? -3.494 -1.389 -5.477 1.00 96.50 380 PRO A CA 1
ATOM 3073 C C . PRO A 1 380 ? -1.979 -1.173 -5.575 1.00 96.50 380 PRO A C 1
ATOM 3075 O O . PRO A 1 380 ? -1.519 -0.141 -6.073 1.00 96.50 380 PRO A O 1
ATOM 3078 N N . ILE A 1 381 ? -1.223 -2.173 -5.131 1.00 97.62 381 ILE A N 1
ATOM 3079 C CA . ILE A 1 381 ? 0.235 -2.252 -5.248 1.00 97.62 381 ILE A CA 1
ATOM 3080 C C . ILE A 1 381 ? 0.646 -3.658 -5.705 1.00 97.62 381 ILE A C 1
ATOM 3082 O O . ILE A 1 381 ? -0.131 -4.611 -5.581 1.00 97.62 381 ILE A O 1
ATOM 3086 N N . THR A 1 382 ? 1.877 -3.787 -6.192 1.00 98.56 382 THR A N 1
ATOM 3087 C CA . THR A 1 382 ? 2.515 -5.078 -6.486 1.00 98.56 382 THR A CA 1
ATOM 3088 C C . THR A 1 382 ? 3.826 -5.194 -5.716 1.00 98.56 382 THR A C 1
ATOM 3090 O O . THR A 1 382 ? 4.612 -4.247 -5.720 1.00 98.56 382 THR A O 1
ATOM 3093 N N . LEU A 1 383 ? 4.070 -6.342 -5.082 1.00 98.75 383 LEU A N 1
ATOM 3094 C CA . LEU A 1 383 ? 5.327 -6.667 -4.402 1.00 98.75 383 LEU A CA 1
ATOM 3095 C C . LEU A 1 383 ? 6.081 -7.729 -5.208 1.00 98.75 383 LEU A C 1
ATOM 3097 O O . LEU A 1 383 ? 5.557 -8.822 -5.411 1.00 98.75 383 LEU A O 1
ATOM 3101 N N . PHE A 1 384 ? 7.296 -7.426 -5.655 1.00 98.81 384 PHE A N 1
ATOM 3102 C CA . PHE A 1 384 ? 8.218 -8.388 -6.250 1.00 98.81 384 PHE A CA 1
ATOM 3103 C C . PHE A 1 384 ? 9.174 -8.902 -5.173 1.00 98.81 384 PHE A C 1
ATOM 3105 O O . PHE A 1 384 ? 9.864 -8.113 -4.533 1.00 98.81 384 PHE A O 1
ATOM 3112 N N . VAL A 1 385 ? 9.194 -10.217 -4.951 1.00 98.75 385 VAL A N 1
ATOM 3113 C CA . VAL A 1 385 ? 9.875 -10.839 -3.806 1.00 98.75 385 VAL A CA 1
ATOM 3114 C C . VAL A 1 385 ? 11.052 -11.692 -4.268 1.00 98.75 385 VAL A C 1
ATOM 3116 O O . VAL A 1 385 ? 10.892 -12.528 -5.160 1.00 98.75 385 VAL A O 1
ATOM 3119 N N . SER A 1 386 ? 12.213 -11.500 -3.633 1.00 98.62 386 SER A N 1
ATOM 3120 C CA . SER A 1 386 ? 13.334 -12.445 -3.721 1.00 98.62 386 SER A CA 1
ATOM 3121 C C . SER A 1 386 ? 13.166 -13.531 -2.662 1.00 98.62 386 SER A C 1
ATOM 3123 O O . SER A 1 386 ? 13.053 -13.211 -1.480 1.00 98.62 386 SER A O 1
ATOM 3125 N N . THR A 1 387 ? 13.114 -14.799 -3.058 1.00 98.56 387 THR A N 1
ATOM 3126 C CA . THR A 1 387 ? 12.631 -15.879 -2.179 1.00 98.56 387 THR A CA 1
ATOM 3127 C C . THR A 1 387 ? 13.664 -16.392 -1.178 1.00 98.56 387 THR A C 1
ATOM 3129 O O . THR A 1 387 ? 13.312 -16.657 -0.034 1.00 98.56 387 THR A O 1
ATOM 3132 N N . GLU A 1 388 ? 14.942 -16.484 -1.544 1.00 98.00 388 GLU A N 1
ATOM 3133 C CA . GLU A 1 388 ? 15.975 -17.027 -0.651 1.00 98.00 388 GLU A CA 1
ATOM 3134 C C . GLU A 1 388 ? 16.254 -16.132 0.569 1.00 98.00 388 GLU A C 1
ATOM 3136 O O . GLU A 1 388 ? 16.351 -16.668 1.671 1.00 98.00 388 GLU A O 1
ATOM 3141 N N . PRO A 1 389 ? 16.319 -14.787 0.454 1.00 97.81 389 PRO A N 1
ATOM 3142 C CA . PRO A 1 389 ? 16.397 -13.931 1.636 1.00 97.81 389 PRO A CA 1
ATOM 3143 C C . PRO A 1 389 ? 15.230 -14.138 2.611 1.00 97.81 389 PRO A C 1
ATOM 3145 O O . PRO A 1 389 ? 15.446 -14.122 3.823 1.00 97.81 389 PRO A O 1
ATOM 3148 N N . VAL A 1 390 ? 14.011 -14.340 2.092 1.00 98.19 390 VAL A N 1
ATOM 3149 C CA . VAL A 1 390 ? 12.804 -14.606 2.896 1.00 98.19 390 VAL A CA 1
ATOM 3150 C C . VAL A 1 390 ? 12.927 -15.943 3.623 1.00 98.19 390 VAL A C 1
ATOM 3152 O O . VAL A 1 390 ? 12.698 -15.996 4.830 1.00 98.19 390 VAL A O 1
ATOM 3155 N N . GLU A 1 391 ? 13.309 -16.999 2.901 1.00 97.69 391 GLU A N 1
ATOM 3156 C CA . GLU A 1 391 ? 13.436 -18.360 3.432 1.00 97.69 391 GLU A CA 1
ATOM 3157 C C . GLU A 1 391 ? 14.504 -18.451 4.528 1.00 97.69 391 GLU A C 1
ATOM 3159 O O . GLU A 1 391 ? 14.283 -19.033 5.587 1.00 97.69 391 GLU A O 1
ATOM 3164 N N . GLU A 1 392 ? 15.659 -17.828 4.296 1.00 96.69 392 GLU A N 1
ATOM 3165 C CA . GLU A 1 392 ? 16.796 -17.870 5.219 1.00 96.69 392 GLU A CA 1
ATOM 3166 C C . GLU A 1 392 ? 16.738 -16.782 6.300 1.00 96.69 392 GLU A C 1
ATOM 3168 O O . GLU A 1 392 ? 17.613 -16.728 7.165 1.00 96.69 392 GLU A O 1
ATOM 3173 N N . HIS A 1 393 ? 15.732 -15.901 6.249 1.00 94.75 393 HIS A N 1
ATOM 3174 C CA . HIS A 1 393 ? 15.603 -14.723 7.108 1.00 94.75 393 HIS A CA 1
ATOM 3175 C C . HIS A 1 393 ? 16.909 -13.907 7.199 1.00 94.75 393 HIS A C 1
ATOM 3177 O O . HIS A 1 393 ? 17.367 -13.513 8.275 1.00 94.75 393 HIS A O 1
ATOM 3183 N N . ARG A 1 394 ? 17.536 -13.660 6.044 1.00 94.31 394 ARG A N 1
ATOM 3184 C CA . ARG A 1 394 ? 18.805 -12.926 5.947 1.00 94.31 394 ARG A CA 1
ATOM 3185 C C . ARG A 1 394 ? 18.630 -11.570 5.285 1.00 94.31 394 ARG A C 1
ATOM 3187 O O . ARG A 1 394 ? 17.759 -11.369 4.444 1.00 94.31 394 ARG A O 1
ATOM 3194 N N . GLU A 1 395 ? 19.502 -10.644 5.657 1.00 93.38 395 GLU A N 1
ATOM 3195 C CA . GLU A 1 395 ? 19.569 -9.324 5.036 1.00 93.38 395 GLU A CA 1
ATOM 3196 C C . GLU A 1 395 ? 20.000 -9.407 3.568 1.00 93.38 395 GLU A C 1
ATOM 3198 O O . GLU A 1 395 ? 20.697 -10.333 3.143 1.00 93.38 395 GLU A O 1
ATOM 3203 N N . PHE A 1 396 ? 19.632 -8.391 2.793 1.00 94.56 396 PHE A N 1
ATOM 3204 C CA . PHE A 1 396 ? 19.981 -8.332 1.382 1.00 94.56 396 PHE A CA 1
ATOM 3205 C C . PHE A 1 396 ? 21.466 -7.995 1.162 1.00 94.56 396 PHE A C 1
ATOM 3207 O O . PHE A 1 396 ? 21.999 -7.005 1.673 1.00 94.56 396 PHE A O 1
ATOM 3214 N N . GLU A 1 397 ? 22.157 -8.780 0.329 1.00 94.00 397 GLU A N 1
ATOM 3215 C CA . GLU A 1 397 ? 23.597 -8.607 0.086 1.00 94.00 397 GLU A CA 1
ATOM 3216 C C . GLU A 1 397 ? 23.962 -7.243 -0.523 1.00 94.00 397 GLU A C 1
ATOM 3218 O O . GLU A 1 397 ? 25.060 -6.720 -0.299 1.00 94.00 397 GLU A O 1
ATOM 3223 N N . HIS A 1 398 ? 23.086 -6.649 -1.341 1.00 92.19 398 HIS A N 1
ATOM 3224 C CA . HIS A 1 398 ? 23.322 -5.315 -1.906 1.00 92.19 398 HIS A CA 1
ATOM 3225 C C . HIS A 1 398 ? 23.302 -4.208 -0.852 1.00 92.19 398 HIS A C 1
ATOM 3227 O O . HIS A 1 398 ? 24.054 -3.239 -1.001 1.00 92.19 398 HIS A O 1
ATOM 3233 N N . ASP A 1 399 ? 22.533 -4.376 0.220 1.00 92.12 399 ASP A N 1
ATOM 3234 C CA . ASP A 1 399 ? 22.477 -3.431 1.335 1.00 92.12 399 ASP A CA 1
ATOM 3235 C C . ASP A 1 399 ? 23.689 -3.579 2.245 1.00 92.12 399 ASP A C 1
ATOM 3237 O O . ASP A 1 399 ? 24.368 -2.585 2.531 1.00 92.12 399 ASP A O 1
ATOM 3241 N N . LEU A 1 400 ? 24.059 -4.820 2.577 1.00 91.62 400 LEU A N 1
ATOM 3242 C CA . LEU A 1 400 ? 25.264 -5.116 3.354 1.00 91.62 400 LEU A CA 1
ATOM 3243 C C . LEU A 1 400 ? 26.526 -4.564 2.678 1.00 91.62 400 LEU A C 1
ATOM 3245 O O . LEU A 1 400 ? 27.353 -3.922 3.330 1.00 91.62 400 LEU A O 1
ATOM 3249 N N . ARG A 1 401 ? 26.652 -4.718 1.350 1.00 91.44 401 ARG A N 1
ATOM 3250 C CA . ARG A 1 401 ? 27.766 -4.146 0.564 1.00 91.44 401 ARG A CA 1
ATOM 3251 C C . ARG A 1 401 ? 27.824 -2.619 0.607 1.00 91.44 401 ARG A C 1
ATOM 3253 O O . ARG A 1 401 ? 28.889 -2.044 0.391 1.00 91.44 401 ARG A O 1
ATOM 3260 N N . ARG A 1 402 ? 26.699 -1.955 0.875 1.00 86.12 402 ARG A N 1
ATOM 3261 C CA . ARG A 1 402 ? 26.597 -0.496 1.032 1.00 86.12 402 ARG A CA 1
ATOM 3262 C C . ARG A 1 402 ? 26.674 -0.043 2.490 1.00 86.12 402 ARG A C 1
ATOM 3264 O O . ARG A 1 402 ? 26.597 1.157 2.746 1.00 86.12 402 ARG A O 1
ATOM 3271 N N . GLY A 1 403 ? 26.864 -0.973 3.426 1.00 86.00 403 GLY A N 1
ATOM 3272 C CA . GLY A 1 403 ? 26.937 -0.697 4.858 1.00 86.00 403 GLY A CA 1
ATOM 3273 C C . GLY A 1 403 ? 25.577 -0.456 5.517 1.00 86.00 403 GLY A C 1
ATOM 3274 O O . GLY A 1 403 ? 25.540 0.012 6.653 1.00 86.00 403 GLY A O 1
ATOM 3275 N N . THR A 1 404 ? 24.472 -0.757 4.833 1.00 85.81 404 THR A N 1
ATOM 3276 C CA . THR A 1 404 ? 23.131 -0.733 5.419 1.00 85.81 404 THR A CA 1
ATOM 3277 C C . THR A 1 404 ? 22.880 -2.061 6.132 1.00 85.81 404 THR A C 1
ATOM 3279 O O . THR A 1 404 ? 23.084 -3.119 5.547 1.00 85.81 404 THR A O 1
ATOM 3282 N N . LYS A 1 405 ? 22.483 -1.989 7.407 1.00 87.25 405 LYS A N 1
ATOM 3283 C CA . LYS A 1 405 ? 22.185 -3.138 8.274 1.00 87.25 405 LYS A CA 1
ATOM 3284 C C . LYS A 1 405 ? 20.804 -2.988 8.915 1.00 87.25 405 LYS A C 1
ATOM 3286 O O . LYS A 1 405 ? 20.281 -1.876 9.003 1.00 87.25 405 LYS A O 1
ATOM 3291 N N . GLY A 1 406 ? 20.250 -4.090 9.401 1.00 87.38 406 GLY A N 1
ATOM 3292 C CA . GLY A 1 406 ? 18.888 -4.196 9.910 1.00 87.38 406 GLY A CA 1
ATOM 3293 C C . GLY A 1 406 ? 17.822 -4.115 8.814 1.00 87.38 406 GLY A C 1
ATOM 3294 O O . GLY A 1 406 ? 16.714 -3.662 9.100 1.00 87.38 406 GLY A O 1
ATOM 3295 N N . ALA A 1 407 ? 18.145 -4.448 7.562 1.00 90.62 407 ALA A N 1
ATOM 3296 C CA . ALA A 1 407 ? 17.198 -4.440 6.445 1.00 90.62 407 ALA A CA 1
ATOM 3297 C C . ALA A 1 407 ? 16.818 -5.882 6.086 1.00 90.62 407 ALA A C 1
ATOM 3299 O O . ALA A 1 407 ? 17.430 -6.516 5.228 1.00 90.62 407 ALA A O 1
ATOM 3300 N N . PHE A 1 408 ? 15.817 -6.401 6.796 1.00 94.88 408 PHE A N 1
ATOM 3301 C CA . PHE A 1 408 ? 15.334 -7.770 6.637 1.00 94.88 408 PHE A CA 1
ATOM 3302 C C . PHE A 1 408 ? 14.164 -7.840 5.643 1.00 94.88 408 PHE A C 1
ATOM 3304 O O . PHE A 1 408 ? 13.434 -6.855 5.481 1.00 94.88 408 PHE A O 1
ATOM 3311 N N . PRO A 1 409 ? 13.964 -8.984 4.972 1.00 97.31 409 PRO A N 1
ATOM 3312 C CA . PRO A 1 409 ? 12.816 -9.208 4.104 1.00 97.31 409 PRO A CA 1
ATOM 3313 C C . PRO A 1 409 ? 11.520 -9.404 4.903 1.00 97.31 409 PRO A C 1
ATOM 3315 O O . PRO A 1 409 ? 11.525 -9.597 6.120 1.00 97.31 409 PRO A O 1
ATOM 3318 N N . LEU A 1 410 ? 10.387 -9.355 4.202 1.00 98.38 410 LEU A N 1
ATOM 3319 C CA . LEU A 1 410 ? 9.097 -9.822 4.709 1.00 98.38 410 LEU A CA 1
ATOM 3320 C C . LEU A 1 410 ? 9.193 -11.301 5.100 1.00 98.38 410 LEU A C 1
ATOM 3322 O O . LEU A 1 410 ? 9.905 -12.064 4.456 1.00 98.38 410 LEU A O 1
ATOM 3326 N N . THR A 1 411 ? 8.420 -11.727 6.097 1.00 98.44 411 THR A N 1
ATOM 3327 C CA . THR A 1 411 ? 8.245 -13.160 6.390 1.00 98.44 411 THR A CA 1
ATOM 3328 C C . THR A 1 411 ? 7.179 -13.787 5.490 1.00 98.44 411 THR A C 1
ATOM 3330 O O . THR A 1 411 ? 6.300 -13.092 4.969 1.00 98.44 411 THR A O 1
ATOM 3333 N N . TRP A 1 412 ? 7.176 -15.117 5.358 1.00 98.19 412 TRP A N 1
ATOM 3334 C CA . TRP A 1 412 ? 6.118 -15.831 4.632 1.00 98.19 412 TRP A CA 1
ATOM 3335 C C . TRP A 1 412 ? 4.710 -15.557 5.179 1.00 98.19 412 TRP A C 1
ATOM 3337 O O . TRP A 1 412 ? 3.766 -15.421 4.401 1.00 98.19 412 TRP A O 1
ATOM 3347 N N . ASP A 1 413 ? 4.562 -15.379 6.495 1.00 98.06 413 ASP A N 1
ATOM 3348 C CA . ASP A 1 413 ? 3.287 -14.988 7.106 1.00 98.06 413 ASP A CA 1
ATOM 3349 C C . ASP A 1 413 ? 2.830 -13.591 6.657 1.00 98.06 413 ASP A C 1
ATOM 3351 O O . ASP A 1 413 ? 1.646 -13.378 6.373 1.00 98.06 413 ASP A O 1
ATOM 3355 N N . GLN A 1 414 ? 3.763 -12.637 6.555 1.00 98.56 414 GLN A N 1
ATOM 3356 C CA . GLN A 1 414 ? 3.497 -11.278 6.078 1.00 98.56 414 GLN A CA 1
ATOM 3357 C C . GLN A 1 414 ? 3.178 -11.250 4.577 1.00 98.56 414 GLN A C 1
ATOM 3359 O O . GLN A 1 414 ? 2.245 -10.556 4.168 1.00 98.56 414 GLN A O 1
ATOM 3364 N N . ILE A 1 415 ? 3.884 -12.036 3.758 1.00 98.62 415 ILE A N 1
ATOM 3365 C CA . ILE A 1 415 ? 3.589 -12.187 2.323 1.00 98.62 415 ILE A CA 1
ATOM 3366 C C . ILE A 1 415 ? 2.206 -12.823 2.136 1.00 98.62 415 ILE A C 1
ATOM 3368 O O . ILE A 1 415 ? 1.384 -12.304 1.381 1.00 98.62 415 ILE A O 1
ATOM 3372 N N . GLY A 1 416 ? 1.898 -13.890 2.878 1.00 98.12 416 GLY A N 1
ATOM 3373 C CA . GLY A 1 416 ? 0.580 -14.525 2.859 1.00 98.12 416 GLY A CA 1
ATOM 3374 C C . GLY A 1 416 ? -0.538 -13.610 3.373 1.00 98.12 416 GLY A C 1
ATOM 3375 O O . GLY A 1 416 ? -1.681 -13.714 2.930 1.00 98.12 416 GLY A O 1
ATOM 3376 N N . TYR A 1 417 ? -0.243 -12.686 4.293 1.00 97.06 417 TYR A N 1
ATOM 3377 C CA . TYR A 1 417 ? -1.192 -11.644 4.693 1.00 97.06 417 TYR A CA 1
ATOM 3378 C C . TYR A 1 417 ? -1.490 -10.685 3.536 1.00 97.06 417 TYR A C 1
ATOM 3380 O O . TYR A 1 417 ? -2.660 -10.459 3.226 1.00 97.06 417 TYR A O 1
ATOM 3388 N N . TRP A 1 418 ? -0.454 -10.163 2.875 1.00 97.19 418 TRP A N 1
ATOM 3389 C CA . TRP A 1 418 ? -0.608 -9.288 1.711 1.00 97.19 418 TRP A CA 1
ATOM 3390 C C . TRP A 1 418 ? -1.413 -9.946 0.590 1.00 97.19 418 TRP A C 1
ATOM 3392 O O . TRP A 1 418 ? -2.320 -9.328 0.031 1.00 97.19 418 TRP A O 1
ATOM 3402 N N . ASP A 1 419 ? -1.129 -11.219 0.328 1.00 96.69 419 ASP A N 1
ATOM 3403 C CA . ASP A 1 419 ? -1.847 -12.033 -0.642 1.00 96.69 419 ASP A CA 1
ATOM 3404 C C . ASP A 1 419 ? -3.360 -12.082 -0.372 1.00 96.69 419 ASP A C 1
ATOM 3406 O O . ASP A 1 419 ? -4.169 -11.757 -1.245 1.00 96.69 419 ASP A O 1
ATOM 3410 N N . ARG A 1 420 ? -3.752 -12.396 0.872 1.00 94.75 420 ARG A N 1
ATOM 3411 C CA . ARG A 1 420 ? -5.165 -12.440 1.291 1.00 94.75 420 ARG A CA 1
ATOM 3412 C C . ARG A 1 420 ? -5.857 -11.083 1.214 1.00 94.75 420 ARG A C 1
ATOM 3414 O O . ARG A 1 420 ? -7.066 -11.040 1.002 1.00 94.75 420 ARG A O 1
ATOM 3421 N N . MET A 1 421 ? -5.111 -9.991 1.376 1.00 91.31 421 MET A N 1
ATOM 3422 C CA . MET A 1 421 ? -5.622 -8.626 1.203 1.00 91.31 421 MET A CA 1
ATOM 3423 C C . MET A 1 421 ? -5.739 -8.210 -0.273 1.00 91.31 421 MET A C 1
ATOM 3425 O O . MET A 1 421 ? -6.146 -7.088 -0.570 1.00 91.31 421 MET A O 1
ATOM 3429 N N . GLY A 1 422 ? -5.419 -9.106 -1.212 1.00 93.50 422 GLY A N 1
ATOM 3430 C CA . GLY A 1 422 ? -5.554 -8.870 -2.646 1.00 93.50 422 GLY A CA 1
ATOM 3431 C C . GLY A 1 422 ? -4.385 -8.105 -3.265 1.00 93.50 422 GLY A C 1
ATOM 3432 O O . GLY A 1 422 ? -4.518 -7.616 -4.388 1.00 93.50 422 GLY A O 1
ATOM 3433 N N . VAL A 1 423 ? -3.247 -7.997 -2.568 1.00 96.69 423 VAL A N 1
ATOM 3434 C CA . VAL A 1 423 ? -2.019 -7.450 -3.156 1.00 96.69 423 VAL A CA 1
ATOM 3435 C C . VAL A 1 423 ? -1.415 -8.448 -4.136 1.00 96.69 423 VAL A C 1
ATOM 3437 O O . VAL A 1 423 ? -1.396 -9.660 -3.916 1.00 96.69 423 VAL A O 1
ATOM 3440 N N . GLU A 1 424 ? -0.930 -7.932 -5.262 1.00 97.56 424 GLU A N 1
ATOM 3441 C CA . GLU A 1 424 ? -0.295 -8.763 -6.274 1.00 97.56 424 GLU A CA 1
ATOM 3442 C C . GLU A 1 424 ? 1.137 -9.094 -5.855 1.00 97.56 424 GLU A C 1
ATOM 3444 O O . GLU A 1 424 ? 1.953 -8.197 -5.660 1.00 97.56 424 GLU A O 1
ATOM 3449 N N . ILE A 1 425 ? 1.439 -10.388 -5.749 1.00 98.62 425 ILE A N 1
ATOM 3450 C CA . ILE A 1 425 ? 2.789 -10.890 -5.491 1.00 98.62 425 ILE A CA 1
ATOM 3451 C C . ILE A 1 425 ? 3.413 -11.336 -6.819 1.00 98.62 425 ILE A C 1
ATOM 3453 O O . ILE A 1 425 ? 2.793 -12.072 -7.594 1.00 98.62 425 ILE A O 1
ATOM 3457 N N . GLY A 1 426 ? 4.623 -10.855 -7.089 1.00 98.50 426 GLY A N 1
ATOM 3458 C CA . GLY A 1 426 ? 5.462 -11.218 -8.226 1.00 98.50 426 GLY A CA 1
ATOM 3459 C C . GLY A 1 426 ? 6.830 -11.727 -7.775 1.00 98.50 426 GLY A C 1
ATOM 3460 O O . GLY A 1 426 ? 7.219 -11.564 -6.621 1.00 98.50 426 GLY A O 1
ATOM 3461 N N . SER A 1 427 ? 7.569 -12.335 -8.699 1.00 98.75 427 SER A N 1
ATOM 3462 C CA . SER A 1 427 ? 8.921 -12.846 -8.444 1.00 98.75 427 SER A CA 1
ATOM 3463 C C . SER A 1 427 ? 10.004 -11.800 -8.734 1.00 98.75 427 SER A C 1
ATOM 3465 O O . SER A 1 427 ? 9.879 -11.018 -9.683 1.00 98.75 427 SER A O 1
ATOM 3467 N N . HIS A 1 428 ? 11.079 -11.813 -7.941 1.00 98.62 428 HIS A N 1
ATOM 3468 C CA . HIS A 1 428 ? 12.271 -10.984 -8.124 1.00 98.62 428 HIS A CA 1
ATOM 3469 C C . HIS A 1 428 ? 13.576 -11.793 -8.151 1.00 98.62 428 HIS A C 1
ATOM 3471 O O . HIS A 1 428 ? 14.597 -11.351 -7.633 1.00 98.62 428 HIS A O 1
ATOM 3477 N N . THR A 1 429 ? 13.551 -12.971 -8.785 1.00 98.56 429 THR A N 1
ATOM 3478 C CA . THR A 1 429 ? 14.595 -14.023 -8.732 1.00 98.56 429 THR A CA 1
ATOM 3479 C C . THR A 1 429 ? 14.716 -14.674 -7.359 1.00 98.56 429 THR A C 1
ATOM 3481 O O . THR A 1 429 ? 14.060 -14.257 -6.408 1.00 98.56 429 THR A O 1
ATOM 3484 N N . ARG A 1 430 ? 15.517 -15.735 -7.246 1.00 98.19 430 ARG A N 1
ATOM 3485 C CA . ARG A 1 430 ? 15.650 -16.471 -5.991 1.00 98.19 430 ARG A CA 1
ATOM 3486 C C . ARG A 1 430 ? 16.584 -15.735 -5.039 1.00 98.19 430 ARG A C 1
ATOM 3488 O O . ARG A 1 430 ? 16.197 -15.448 -3.910 1.00 98.19 430 ARG A O 1
ATOM 3495 N N . THR A 1 431 ? 17.770 -15.345 -5.506 1.00 97.44 431 THR A N 1
ATOM 3496 C CA . THR A 1 431 ? 18.817 -14.754 -4.654 1.00 97.44 431 THR A CA 1
ATOM 3497 C C . THR A 1 431 ? 19.057 -13.263 -4.910 1.00 97.44 431 THR A C 1
ATOM 3499 O O . THR A 1 431 ? 20.132 -12.762 -4.580 1.00 97.44 431 THR A O 1
ATOM 3502 N N . HIS A 1 432 ? 18.119 -12.551 -5.550 1.00 97.38 432 HIS A N 1
ATOM 3503 C CA . HIS A 1 432 ? 18.343 -11.200 -6.095 1.00 97.38 432 HIS A CA 1
ATOM 3504 C C . HIS A 1 432 ? 19.523 -11.185 -7.104 1.00 97.38 432 HIS A C 1
ATOM 3506 O O . HIS A 1 432 ? 20.517 -10.458 -6.986 1.00 97.38 432 HIS A O 1
ATOM 3512 N N . PHE A 1 433 ? 19.439 -12.069 -8.101 1.00 97.44 433 PHE A N 1
ATOM 3513 C CA . PHE A 1 433 ? 20.507 -12.377 -9.050 1.00 97.44 433 PHE A CA 1
ATOM 3514 C C . PHE A 1 433 ? 20.576 -11.408 -10.242 1.00 97.44 433 PHE A C 1
ATOM 3516 O O . PHE A 1 433 ? 19.571 -11.075 -10.875 1.00 97.44 433 PHE A O 1
ATOM 3523 N N . ASP A 1 434 ? 21.797 -11.004 -10.614 1.00 97.50 434 ASP A N 1
ATOM 3524 C CA . ASP A 1 434 ? 22.043 -10.218 -11.827 1.00 97.50 434 ASP A CA 1
ATOM 3525 C C . ASP A 1 434 ? 21.886 -11.093 -13.081 1.00 97.50 434 ASP A C 1
ATOM 3527 O O . ASP A 1 434 ? 22.813 -11.791 -13.498 1.00 97.50 434 ASP A O 1
ATOM 3531 N N . CYS A 1 435 ? 20.716 -11.019 -13.716 1.00 97.31 435 CYS A N 1
ATOM 3532 C CA . CYS A 1 435 ? 20.334 -11.825 -14.882 1.00 97.31 435 CYS A CA 1
ATOM 3533 C C . CYS A 1 435 ? 21.138 -11.517 -16.168 1.00 97.31 435 CYS A C 1
ATOM 3535 O O . CYS A 1 435 ? 20.911 -12.130 -17.219 1.00 97.31 435 CYS A O 1
ATOM 3537 N N . GLY A 1 436 ? 22.064 -10.555 -16.117 1.00 96.31 436 GLY A N 1
ATOM 3538 C CA . GLY A 1 436 ? 23.036 -10.276 -17.173 1.00 96.31 436 GLY A CA 1
ATOM 3539 C C . GLY A 1 436 ? 24.388 -10.967 -16.977 1.00 96.31 436 GLY A C 1
ATOM 3540 O O . GLY A 1 436 ? 25.213 -10.913 -17.885 1.00 96.31 436 GLY A O 1
ATOM 3541 N N . SER A 1 437 ? 24.629 -11.589 -15.816 1.00 93.69 437 SER A N 1
ATOM 3542 C CA . SER A 1 437 ? 25.957 -12.062 -15.403 1.00 93.69 437 SER A CA 1
ATOM 3543 C C . SER A 1 437 ? 26.280 -13.495 -15.853 1.00 93.69 437 SER A C 1
ATOM 3545 O O . SER A 1 437 ? 27.093 -13.680 -16.756 1.00 93.69 437 SER A O 1
ATOM 3547 N N . ASP A 1 438 ? 25.652 -14.506 -15.249 1.00 93.88 438 ASP A N 1
ATOM 3548 C CA . ASP A 1 438 ? 25.899 -15.930 -15.512 1.00 93.88 438 ASP A CA 1
ATOM 3549 C C . ASP A 1 438 ? 24.635 -16.632 -16.029 1.00 93.88 438 ASP A C 1
ATOM 3551 O O . ASP A 1 438 ? 23.613 -16.726 -15.348 1.00 93.88 438 ASP A O 1
ATOM 3555 N N . ARG A 1 439 ? 24.726 -17.149 -17.259 1.00 93.25 439 ARG A N 1
ATOM 3556 C CA . ARG A 1 439 ? 23.621 -17.815 -17.962 1.00 93.25 439 ARG A CA 1
ATOM 3557 C C . ARG A 1 439 ? 23.249 -19.160 -17.345 1.00 93.25 439 ARG A C 1
ATOM 3559 O O . ARG A 1 439 ? 22.089 -19.549 -17.416 1.00 93.25 439 ARG A O 1
ATOM 3566 N N . THR A 1 440 ? 24.203 -19.857 -16.725 1.00 95.75 440 THR A N 1
ATOM 3567 C CA . THR A 1 440 ? 23.982 -21.203 -16.165 1.00 95.75 440 THR A CA 1
ATOM 3568 C C . THR A 1 440 ? 23.061 -21.190 -14.946 1.00 95.75 440 THR A C 1
ATOM 3570 O O . THR A 1 440 ? 22.446 -22.202 -14.620 1.00 95.75 440 THR A O 1
ATOM 3573 N N . ARG A 1 441 ? 22.917 -20.026 -14.303 1.00 97.12 441 ARG A N 1
ATOM 3574 C CA . ARG A 1 441 ? 22.069 -19.823 -13.127 1.00 97.12 441 ARG A CA 1
ATOM 3575 C C . ARG A 1 441 ? 20.680 -19.269 -13.443 1.00 97.12 441 ARG A C 1
ATOM 3577 O O . ARG A 1 441 ? 19.855 -19.196 -12.544 1.00 97.12 441 ARG A O 1
ATOM 3584 N N . LEU A 1 442 ? 20.378 -18.896 -14.687 1.00 98.06 442 LEU A N 1
ATOM 3585 C CA . LEU A 1 442 ? 19.117 -18.212 -15.002 1.00 98.06 442 LEU A CA 1
ATOM 3586 C C . LEU A 1 442 ? 17.876 -19.048 -14.679 1.00 98.06 442 LEU A C 1
ATOM 3588 O O . LEU A 1 442 ? 16.920 -18.520 -14.123 1.00 98.06 442 LEU A O 1
ATOM 3592 N N . GLU A 1 443 ? 17.891 -20.341 -14.995 1.00 98.31 443 GLU A N 1
ATOM 3593 C CA . GLU A 1 443 ? 16.762 -21.238 -14.732 1.00 98.31 443 GLU A CA 1
ATOM 3594 C C . GLU A 1 443 ? 16.448 -21.401 -13.235 1.00 98.31 443 GLU A C 1
ATOM 3596 O O . GLU A 1 443 ? 15.317 -21.085 -12.847 1.00 98.31 443 GLU A O 1
ATOM 3601 N N . PRO A 1 444 ? 17.399 -21.792 -12.359 1.00 98.19 444 PRO A N 1
ATOM 3602 C CA . PRO A 1 444 ? 17.117 -21.873 -10.926 1.00 98.19 444 PRO A CA 1
ATOM 3603 C C . PRO A 1 444 ? 16.744 -20.515 -10.311 1.00 98.19 444 PRO A C 1
ATOM 3605 O O . PRO A 1 444 ? 15.955 -20.473 -9.372 1.00 98.19 444 PRO A O 1
ATOM 3608 N N . GLU A 1 445 ? 17.235 -19.397 -10.850 1.00 98.56 445 GLU A N 1
ATOM 3609 C CA . GLU A 1 445 ? 16.892 -18.062 -10.347 1.00 98.56 445 GLU A CA 1
ATOM 3610 C C . GLU A 1 445 ? 15.485 -17.610 -10.761 1.00 98.56 445 GLU A C 1
ATOM 3612 O O . GLU A 1 445 ? 14.701 -17.144 -9.931 1.00 98.56 445 GLU A O 1
ATOM 3617 N N . ILE A 1 446 ? 15.146 -17.733 -12.045 1.00 98.56 446 ILE A N 1
ATOM 3618 C CA . ILE A 1 446 ? 13.912 -17.187 -12.625 1.00 98.56 446 ILE A CA 1
ATOM 3619 C C . ILE A 1 446 ? 12.742 -18.155 -12.442 1.00 98.56 446 ILE A C 1
ATOM 3621 O O . ILE A 1 446 ? 11.659 -17.728 -12.041 1.00 98.56 446 ILE A O 1
ATOM 3625 N N . VAL A 1 447 ? 12.943 -19.446 -12.712 1.00 98.62 447 VAL A N 1
ATOM 3626 C CA . VAL A 1 447 ? 11.899 -20.475 -12.584 1.00 98.62 447 VAL A CA 1
ATOM 3627 C C . VAL A 1 447 ? 11.810 -20.972 -11.141 1.00 98.62 447 VAL A C 1
ATOM 3629 O O . VAL A 1 447 ? 10.708 -21.159 -10.630 1.00 98.62 447 VAL A O 1
ATOM 3632 N N . GLY A 1 448 ? 12.943 -21.124 -10.447 1.00 98.44 448 GLY A N 1
ATOM 3633 C CA . GLY A 1 448 ? 12.958 -21.579 -9.050 1.00 98.44 448 GLY A CA 1
ATOM 3634 C C . GLY A 1 448 ? 12.189 -20.645 -8.114 1.00 98.44 448 GLY A C 1
ATOM 3635 O O . GLY A 1 448 ? 11.299 -21.099 -7.399 1.00 98.44 448 GLY A O 1
ATOM 3636 N N . SER A 1 449 ? 12.425 -19.333 -8.209 1.00 98.44 449 SER A N 1
ATOM 3637 C CA . SER A 1 449 ? 11.675 -18.334 -7.427 1.00 98.44 449 SER A CA 1
ATOM 3638 C C . SER A 1 449 ? 10.171 -18.347 -7.703 1.00 98.44 449 SER A C 1
ATOM 3640 O O . SER A 1 449 ? 9.372 -18.153 -6.787 1.00 98.44 449 SER A O 1
ATOM 3642 N N . LYS A 1 450 ? 9.757 -18.617 -8.950 1.00 98.62 450 LYS A N 1
ATOM 3643 C CA . LYS A 1 450 ? 8.341 -18.820 -9.278 1.00 98.62 450 LYS A CA 1
ATOM 3644 C C . LYS A 1 450 ? 7.779 -20.007 -8.511 1.00 98.62 450 LYS A C 1
ATOM 3646 O O . LYS A 1 450 ? 6.776 -19.860 -7.823 1.00 98.62 450 LYS A O 1
ATOM 3651 N N . ASN A 1 451 ? 8.430 -21.160 -8.637 1.00 98.62 451 ASN A N 1
ATOM 3652 C CA . ASN A 1 451 ? 7.962 -22.413 -8.054 1.00 98.62 451 ASN A CA 1
ATOM 3653 C C . ASN A 1 451 ? 7.855 -22.316 -6.527 1.00 98.62 451 ASN A C 1
ATOM 3655 O O . ASN A 1 451 ? 6.885 -22.798 -5.952 1.00 98.62 451 ASN A O 1
ATOM 3659 N N . GLU A 1 452 ? 8.812 -21.654 -5.878 1.00 98.56 452 GLU A N 1
ATOM 3660 C CA . GLU A 1 452 ? 8.797 -21.404 -4.433 1.00 98.56 452 GLU A CA 1
ATOM 3661 C C . GLU A 1 452 ? 7.611 -20.521 -4.028 1.00 98.56 452 GLU A C 1
ATOM 3663 O O . GLU A 1 452 ? 6.823 -20.898 -3.161 1.00 98.56 452 GLU A O 1
ATOM 3668 N N . LEU A 1 453 ? 7.407 -19.385 -4.703 1.00 98.69 453 LEU A N 1
ATOM 3669 C CA . LEU A 1 453 ? 6.255 -18.519 -4.435 1.00 98.69 453 LEU A CA 1
ATOM 3670 C C . LEU A 1 453 ? 4.918 -19.239 -4.671 1.00 98.69 453 LEU A C 1
ATOM 3672 O O . LEU A 1 453 ? 3.995 -19.096 -3.868 1.00 98.69 453 LEU A O 1
ATOM 3676 N N . GLU A 1 454 ? 4.799 -20.022 -5.748 1.00 98.62 454 GLU A N 1
ATOM 3677 C CA . GLU A 1 454 ? 3.595 -20.808 -6.045 1.00 98.62 454 GLU A CA 1
ATOM 3678 C C . GLU A 1 454 ? 3.352 -21.899 -4.992 1.00 98.62 454 GLU A C 1
ATOM 3680 O O . GLU A 1 454 ? 2.202 -22.126 -4.610 1.00 98.62 454 GLU A O 1
ATOM 3685 N N . ALA A 1 455 ? 4.412 -22.524 -4.468 1.00 98.31 455 ALA A N 1
ATOM 3686 C CA . ALA A 1 455 ? 4.319 -23.510 -3.395 1.00 98.31 455 ALA A CA 1
ATOM 3687 C C . ALA A 1 455 ? 3.836 -22.892 -2.072 1.00 98.31 455 ALA A C 1
ATOM 3689 O O . ALA A 1 455 ? 2.982 -23.477 -1.406 1.00 98.31 455 ALA A O 1
ATOM 3690 N N . HIS A 1 456 ? 4.324 -21.699 -1.710 1.00 98.25 456 HIS A N 1
ATOM 3691 C CA . HIS A 1 456 ? 3.906 -21.008 -0.484 1.00 98.25 456 HIS A CA 1
ATOM 3692 C C . HIS A 1 456 ? 2.505 -20.385 -0.580 1.00 98.25 456 HIS A C 1
ATOM 3694 O O . HIS A 1 456 ? 1.778 -20.363 0.414 1.00 98.25 456 HIS A O 1
ATOM 3700 N N . LEU A 1 457 ? 2.114 -19.865 -1.749 1.00 98.00 457 LEU A N 1
ATOM 3701 C CA . LEU A 1 457 ? 0.857 -19.120 -1.919 1.00 98.00 457 LEU A CA 1
ATOM 3702 C C . LEU A 1 457 ? -0.283 -19.946 -2.527 1.00 98.00 457 LEU A C 1
ATOM 3704 O O . LEU A 1 457 ? -1.433 -19.510 -2.501 1.00 98.00 457 LEU A O 1
ATOM 3708 N N . GLY A 1 458 ? 0.003 -21.125 -3.084 1.00 97.50 458 GLY A N 1
ATOM 3709 C CA . GLY A 1 458 ? -1.009 -22.013 -3.664 1.00 97.50 458 GLY A CA 1
ATOM 3710 C C . GLY A 1 458 ? -1.731 -21.426 -4.883 1.00 97.50 458 GLY A C 1
ATOM 3711 O O . GLY A 1 458 ? -2.860 -21.817 -5.182 1.00 97.50 458 GLY A O 1
ATOM 3712 N N . LYS A 1 459 ? -1.112 -20.466 -5.579 1.00 96.69 459 LYS A N 1
ATOM 3713 C CA . LYS A 1 459 ? -1.669 -19.795 -6.761 1.00 96.69 459 LYS A CA 1
ATOM 3714 C C . LYS A 1 459 ? -0.579 -19.476 -7.771 1.00 96.69 459 LYS A C 1
ATOM 3716 O O . LYS A 1 459 ? 0.575 -19.320 -7.397 1.00 96.69 459 LYS A O 1
ATOM 3721 N N . GLN A 1 460 ? -0.971 -19.288 -9.028 1.00 97.19 460 GLN A N 1
ATOM 3722 C CA . GLN A 1 460 ? -0.039 -18.947 -10.098 1.00 97.19 460 GLN A CA 1
ATOM 3723 C C . GLN A 1 460 ? 0.596 -17.560 -9.900 1.00 97.19 460 GLN A C 1
ATOM 3725 O O . GLN A 1 460 ? -0.112 -16.564 -9.704 1.00 97.19 460 GLN A O 1
ATOM 3730 N N . ILE A 1 461 ? 1.917 -17.476 -10.062 1.00 98.19 461 ILE A N 1
ATOM 3731 C CA . ILE A 1 461 ? 2.657 -16.212 -10.096 1.00 98.19 461 ILE A CA 1
ATOM 3732 C C . ILE A 1 461 ? 2.791 -15.743 -11.542 1.00 98.19 461 ILE A C 1
ATOM 3734 O O . ILE A 1 461 ? 3.372 -16.403 -12.404 1.00 98.19 461 ILE A O 1
ATOM 3738 N N . ARG A 1 462 ? 2.206 -14.574 -11.814 1.00 96.56 462 ARG A N 1
ATOM 3739 C CA . ARG A 1 462 ? 2.033 -14.038 -13.174 1.00 96.56 462 ARG A CA 1
ATOM 3740 C C . ARG A 1 462 ? 3.083 -13.004 -13.564 1.00 96.56 462 ARG A C 1
ATOM 3742 O O . ARG A 1 462 ? 3.263 -12.767 -14.756 1.00 96.56 462 ARG A O 1
ATOM 3749 N N . PHE A 1 463 ? 3.719 -12.378 -12.576 1.00 98.12 463 PHE A N 1
ATOM 3750 C CA . PHE A 1 463 ? 4.579 -11.216 -12.764 1.00 98.12 463 PHE A CA 1
ATOM 3751 C C . PHE A 1 463 ? 5.999 -11.477 -12.283 1.00 98.12 463 PHE A C 1
ATOM 3753 O O . PHE A 1 463 ? 6.197 -12.083 -11.231 1.00 98.12 463 PHE A O 1
ATOM 3760 N N . PHE A 1 464 ? 6.963 -10.941 -13.024 1.00 98.56 464 PHE A N 1
ATOM 3761 C CA . PHE A 1 464 ? 8.381 -10.976 -12.685 1.00 98.56 464 PHE A CA 1
ATOM 3762 C C . PHE A 1 464 ? 9.018 -9.591 -12.824 1.00 98.56 464 PHE A C 1
ATOM 3764 O O . PHE A 1 464 ? 8.632 -8.806 -13.687 1.00 98.56 464 PHE A O 1
ATOM 3771 N N . ALA A 1 465 ? 10.011 -9.275 -12.006 1.00 98.56 465 ALA A N 1
ATOM 3772 C CA . ALA A 1 465 ? 10.844 -8.092 -12.180 1.00 98.56 465 ALA A CA 1
ATOM 3773 C C . ALA A 1 465 ? 12.313 -8.505 -12.170 1.00 98.56 465 ALA A C 1
ATOM 3775 O O . ALA A 1 465 ? 12.729 -9.280 -11.317 1.00 98.56 465 ALA A O 1
ATOM 3776 N N . PHE A 1 466 ? 13.108 -7.970 -13.097 1.00 98.44 466 PHE A N 1
ATOM 3777 C CA . PHE A 1 466 ? 14.549 -8.220 -13.125 1.00 98.44 466 PHE A CA 1
ATOM 3778 C C . PHE A 1 466 ? 15.267 -7.406 -12.034 1.00 98.44 466 PHE A C 1
ATOM 3780 O O . PHE A 1 466 ? 15.114 -6.175 -12.040 1.00 98.44 466 PHE A O 1
ATOM 3787 N N . PRO A 1 467 ? 16.093 -8.030 -11.168 1.00 97.69 467 PRO A N 1
ATOM 3788 C CA . PRO A 1 467 ? 16.964 -7.327 -10.226 1.00 97.69 467 PRO A CA 1
ATOM 3789 C C . PRO A 1 467 ? 17.843 -6.297 -10.925 1.00 97.69 467 PRO A C 1
ATOM 3791 O O . PRO A 1 467 ? 18.331 -6.531 -12.035 1.00 97.69 467 PRO A O 1
ATOM 3794 N N . PHE A 1 468 ? 18.016 -5.128 -10.298 1.00 94.62 468 PHE A N 1
ATOM 3795 C CA . PHE A 1 468 ? 18.668 -3.917 -10.842 1.00 94.62 468 PHE A CA 1
ATOM 3796 C C . PHE A 1 468 ? 17.985 -3.297 -12.081 1.00 94.62 468 PHE A C 1
ATOM 3798 O O . PHE A 1 468 ? 18.004 -2.075 -12.272 1.00 94.62 468 PHE A O 1
ATOM 3805 N N . GLY A 1 469 ? 17.403 -4.128 -12.948 1.00 91.81 469 GLY A N 1
ATOM 3806 C CA . GLY A 1 469 ? 16.516 -3.778 -14.046 1.00 91.81 469 GLY A CA 1
ATOM 3807 C C . GLY A 1 469 ? 17.136 -2.924 -15.151 1.00 91.81 469 GLY A C 1
ATOM 3808 O O . GLY A 1 469 ? 16.384 -2.372 -15.957 1.00 91.81 469 GLY A O 1
ATOM 3809 N N . LYS A 1 470 ? 18.466 -2.758 -15.209 1.00 94.75 470 LYS A N 1
ATOM 3810 C CA . LYS A 1 470 ? 19.136 -2.030 -16.303 1.00 94.75 470 LYS A CA 1
ATOM 3811 C C . LYS A 1 470 ? 19.418 -2.957 -17.481 1.00 94.75 470 LYS A C 1
ATOM 3813 O O . LYS A 1 470 ? 19.479 -4.164 -17.315 1.00 94.75 470 LYS A O 1
ATOM 3818 N N . GLN A 1 471 ? 19.637 -2.387 -18.668 1.00 93.94 471 GLN A N 1
ATOM 3819 C CA . GLN A 1 471 ? 19.909 -3.170 -19.885 1.00 93.94 471 GLN A CA 1
ATOM 3820 C C . GLN A 1 471 ? 21.080 -4.148 -19.706 1.00 93.94 471 GLN A C 1
ATOM 3822 O O . GLN A 1 471 ? 20.973 -5.304 -20.081 1.00 93.94 471 GLN A O 1
ATOM 3827 N N . ARG A 1 472 ? 22.160 -3.714 -19.042 1.00 95.44 472 ARG A N 1
ATOM 3828 C CA . ARG A 1 472 ? 23.320 -4.568 -18.728 1.00 95.44 472 ARG A CA 1
ATOM 3829 C C . ARG A 1 472 ? 23.014 -5.740 -17.785 1.00 95.44 472 ARG A C 1
ATOM 3831 O O . ARG A 1 472 ? 23.813 -6.658 -17.709 1.00 95.44 472 ARG A O 1
ATOM 3838 N N . ASN A 1 473 ? 21.905 -5.674 -17.048 1.00 96.12 473 ASN A N 1
ATOM 3839 C CA . ASN A 1 473 ? 21.505 -6.675 -16.060 1.00 96.12 473 ASN A CA 1
ATOM 3840 C C . ASN A 1 473 ? 20.512 -7.701 -16.624 1.00 96.12 473 ASN A C 1
ATOM 3842 O O . ASN A 1 473 ? 19.951 -8.498 -15.879 1.00 96.12 473 ASN A O 1
ATOM 3846 N N . ILE A 1 474 ? 20.231 -7.647 -17.928 1.00 96.62 474 ILE A N 1
ATOM 3847 C CA . ILE A 1 474 ? 19.225 -8.485 -18.577 1.00 96.62 474 ILE A CA 1
ATOM 3848 C C . ILE A 1 474 ? 19.842 -9.036 -19.860 1.00 96.62 474 ILE A C 1
ATOM 3850 O O . ILE A 1 474 ? 20.003 -8.312 -20.842 1.00 96.62 474 ILE A O 1
ATOM 3854 N N . SER A 1 475 ? 20.206 -10.317 -19.849 1.00 96.81 475 SER A N 1
ATOM 3855 C CA . SER A 1 475 ? 20.646 -11.023 -21.057 1.00 96.81 475 SER A CA 1
ATOM 3856 C C . SER A 1 475 ? 19.461 -11.388 -21.967 1.00 96.81 475 SER A C 1
ATOM 3858 O O . SER A 1 475 ? 18.311 -11.423 -21.524 1.00 96.81 475 SER A O 1
ATOM 3860 N N . SER A 1 476 ? 19.735 -11.688 -23.243 1.00 95.50 476 SER A N 1
ATOM 3861 C CA . SER A 1 476 ? 18.727 -12.204 -24.188 1.00 95.50 476 SER A CA 1
ATOM 3862 C C . SER A 1 476 ? 18.046 -13.466 -23.664 1.00 95.50 476 SER A C 1
ATOM 3864 O O . SER A 1 476 ? 16.829 -13.597 -23.756 1.00 95.50 476 SER A O 1
ATOM 3866 N N . ASP A 1 477 ? 18.840 -14.357 -23.075 1.00 97.06 477 ASP A N 1
ATOM 3867 C CA . ASP A 1 477 ? 18.391 -15.658 -22.589 1.00 97.06 477 ASP A CA 1
ATOM 3868 C C . ASP A 1 477 ? 17.496 -15.475 -21.360 1.00 97.06 477 ASP A C 1
ATOM 3870 O O . ASP A 1 477 ? 16.454 -16.113 -21.250 1.00 97.06 477 ASP A O 1
ATOM 3874 N N . ALA A 1 478 ? 17.841 -14.530 -20.479 1.00 97.31 478 ALA A N 1
ATOM 3875 C CA . ALA A 1 478 ? 17.010 -14.185 -19.333 1.00 97.31 478 ALA A CA 1
ATOM 3876 C C . ALA A 1 478 ? 15.674 -13.555 -19.753 1.00 97.31 478 ALA A C 1
ATOM 3878 O O . ALA A 1 478 ? 14.642 -13.844 -19.151 1.00 97.31 478 ALA A O 1
ATOM 3879 N N . LEU A 1 479 ? 15.680 -12.709 -20.790 1.00 95.69 479 LEU A N 1
ATOM 3880 C CA . LEU A 1 479 ? 14.460 -12.113 -21.335 1.00 95.69 479 LEU A CA 1
ATOM 3881 C C . LEU A 1 479 ? 13.539 -13.177 -21.937 1.00 95.69 479 LEU A C 1
ATOM 3883 O O . LEU A 1 479 ? 12.346 -13.171 -21.641 1.00 95.69 479 LEU A O 1
ATOM 3887 N N . GLN A 1 480 ? 14.092 -14.093 -22.735 1.00 95.69 480 GLN A N 1
ATOM 3888 C CA . GLN A 1 480 ? 13.339 -15.205 -23.313 1.00 95.69 480 GLN A CA 1
ATOM 3889 C C . GLN A 1 480 ? 12.770 -16.110 -22.215 1.00 95.69 480 GLN A C 1
ATOM 3891 O O . GLN A 1 480 ? 11.570 -16.358 -22.188 1.00 95.69 480 GLN A O 1
ATOM 3896 N N . LEU A 1 481 ? 13.598 -16.504 -21.244 1.00 97.25 481 LEU A N 1
ATOM 3897 C CA . LEU A 1 481 ? 13.163 -17.352 -20.140 1.00 97.25 481 LEU A CA 1
ATOM 3898 C C . LEU A 1 481 ? 12.057 -16.692 -19.303 1.00 97.25 481 LEU A C 1
ATOM 3900 O O . LEU A 1 481 ? 11.086 -17.351 -18.934 1.00 97.25 481 LEU A O 1
ATOM 3904 N N . ALA A 1 482 ? 12.158 -15.389 -19.026 1.00 96.94 482 ALA A N 1
ATOM 3905 C CA . ALA A 1 482 ? 11.106 -14.659 -18.325 1.00 96.94 482 ALA A CA 1
ATOM 3906 C C . ALA A 1 482 ? 9.805 -14.586 -19.143 1.00 96.94 482 ALA A C 1
ATOM 3908 O O . ALA A 1 482 ? 8.729 -14.708 -18.559 1.00 96.94 482 ALA A O 1
ATOM 3909 N N . ALA A 1 483 ? 9.895 -14.418 -20.467 1.00 95.56 483 ALA A N 1
ATOM 3910 C CA . ALA A 1 483 ? 8.742 -14.425 -21.368 1.00 95.56 483 ALA A CA 1
ATOM 3911 C C . ALA A 1 483 ? 8.045 -15.795 -21.421 1.00 95.56 483 ALA A C 1
ATOM 3913 O O . ALA A 1 483 ? 6.820 -15.851 -21.455 1.00 95.56 483 ALA A O 1
ATOM 3914 N N . ASP A 1 484 ? 8.817 -16.882 -21.380 1.00 95.75 484 ASP A N 1
ATOM 3915 C CA . ASP A 1 484 ? 8.290 -18.251 -21.384 1.00 95.75 484 ASP A CA 1
ATOM 3916 C C . ASP A 1 484 ? 7.704 -18.652 -20.018 1.00 95.75 484 ASP A C 1
ATOM 3918 O O . ASP A 1 484 ? 6.807 -19.491 -19.929 1.00 95.75 484 ASP A O 1
ATOM 3922 N N . THR A 1 485 ? 8.194 -18.037 -18.937 1.00 97.12 485 THR A N 1
ATOM 3923 C CA . THR A 1 485 ? 7.834 -18.399 -17.559 1.00 97.12 485 THR A CA 1
ATOM 3924 C C . THR A 1 485 ? 6.684 -17.560 -16.997 1.00 97.12 485 THR A C 1
ATOM 3926 O O . THR A 1 485 ? 5.848 -18.085 -16.256 1.00 97.12 485 THR A O 1
ATOM 3929 N N . TYR A 1 486 ? 6.614 -16.264 -17.305 1.00 96.88 486 TYR A N 1
ATOM 3930 C CA . TYR A 1 486 ? 5.663 -15.322 -16.702 1.00 96.88 486 TYR A CA 1
ATOM 3931 C C . TYR A 1 486 ? 4.769 -14.665 -17.753 1.00 96.88 486 TYR A C 1
ATOM 3933 O O . TYR A 1 486 ? 5.164 -14.468 -18.895 1.00 96.88 486 TYR A O 1
ATOM 3941 N N . ILE A 1 487 ? 3.566 -14.250 -17.343 1.00 93.75 487 ILE A N 1
ATOM 3942 C CA . ILE A 1 487 ? 2.639 -13.532 -18.233 1.00 93.75 487 ILE A CA 1
ATOM 3943 C C . ILE A 1 487 ? 3.213 -12.157 -18.586 1.00 93.75 487 ILE A C 1
ATOM 3945 O O . ILE A 1 487 ? 3.190 -11.747 -19.745 1.00 93.75 487 ILE A O 1
ATOM 3949 N N . CYS A 1 488 ? 3.743 -11.447 -17.586 1.00 95.44 488 CYS A N 1
ATOM 3950 C CA . CYS A 1 488 ? 4.496 -10.221 -17.811 1.00 95.44 488 CYS A CA 1
ATOM 3951 C C . CYS A 1 488 ? 5.742 -10.169 -16.918 1.00 95.44 488 CYS A C 1
ATOM 3953 O O . CYS A 1 488 ? 5.748 -10.645 -15.785 1.00 95.44 488 CYS A O 1
ATOM 3955 N N . PHE A 1 489 ? 6.772 -9.494 -17.399 1.00 96.62 489 PHE A N 1
ATOM 3956 C CA . PHE A 1 489 ? 8.011 -9.192 -16.714 1.00 96.62 489 PHE A CA 1
ATOM 3957 C C . PHE A 1 489 ? 8.341 -7.699 -16.813 1.00 96.62 489 PHE A C 1
ATOM 3959 O O . PHE A 1 489 ? 7.880 -7.004 -17.720 1.00 96.62 489 PHE A O 1
ATOM 3966 N N . ALA A 1 490 ? 9.146 -7.180 -15.890 1.00 97.38 490 ALA A N 1
ATOM 3967 C CA . ALA A 1 490 ? 9.429 -5.755 -15.785 1.00 97.38 490 ALA A CA 1
ATOM 3968 C C . ALA A 1 490 ? 10.929 -5.437 -15.702 1.00 97.38 490 ALA A C 1
ATOM 3970 O O . ALA A 1 490 ? 11.688 -6.110 -15.005 1.00 97.38 490 ALA A O 1
ATOM 3971 N N . SER A 1 491 ? 11.348 -4.354 -16.366 1.00 96.56 491 SER A N 1
ATOM 3972 C CA . SER A 1 491 ? 12.682 -3.746 -16.218 1.00 96.56 491 SER A CA 1
ATOM 3973 C C . SER A 1 491 ? 12.594 -2.350 -15.588 1.00 96.56 491 SER A C 1
ATOM 3975 O O . SER A 1 491 ? 11.507 -1.797 -15.435 1.00 96.56 491 SER A O 1
ATOM 3977 N N . ALA A 1 492 ? 13.733 -1.763 -15.213 1.00 93.44 492 ALA A N 1
ATOM 3978 C CA . ALA A 1 492 ? 13.832 -0.471 -14.521 1.00 93.44 492 ALA A CA 1
ATOM 3979 C C . ALA A 1 492 ? 14.787 0.520 -15.222 1.00 93.44 492 ALA A C 1
ATOM 3981 O O . ALA A 1 492 ? 15.391 1.391 -14.587 1.00 93.44 492 ALA A O 1
ATOM 3982 N N . PHE A 1 493 ? 14.973 0.402 -16.542 1.00 89.62 493 PHE A N 1
ATOM 3983 C CA . PHE A 1 493 ? 15.773 1.349 -17.336 1.00 89.62 493 PHE A CA 1
ATOM 3984 C C . PHE A 1 493 ? 14.959 2.509 -17.938 1.00 89.62 493 PHE A C 1
ATOM 3986 O O . PHE A 1 493 ? 15.491 3.265 -18.749 1.00 89.62 493 PHE A O 1
ATOM 3993 N N . GLY A 1 494 ? 13.709 2.695 -17.506 1.00 87.56 494 GLY A N 1
ATOM 3994 C CA . GLY A 1 494 ? 12.834 3.761 -17.987 1.00 87.56 494 GLY A CA 1
ATOM 3995 C C . GLY A 1 494 ? 12.066 3.392 -19.256 1.00 87.56 494 GLY A C 1
ATOM 3996 O O . GLY A 1 494 ? 12.423 2.473 -19.990 1.00 87.56 494 GLY A O 1
ATOM 3997 N N . GLY A 1 495 ? 10.982 4.125 -19.501 1.00 88.88 495 GLY A N 1
ATOM 3998 C CA . GLY A 1 495 ? 10.117 3.956 -20.667 1.00 88.88 495 GLY A CA 1
ATOM 3999 C C . GLY A 1 495 ? 8.660 4.303 -20.370 1.00 88.88 495 GLY A C 1
ATOM 4000 O O . GLY A 1 495 ? 8.292 4.647 -19.247 1.00 88.88 495 GLY A O 1
ATOM 4001 N N . GLU A 1 496 ? 7.832 4.240 -21.406 1.00 92.56 496 GLU A N 1
ATOM 4002 C CA . GLU A 1 496 ? 6.382 4.427 -21.333 1.00 92.56 496 GLU A CA 1
ATOM 4003 C C . GLU A 1 496 ? 5.717 3.209 -21.993 1.00 92.56 496 GLU A C 1
ATOM 4005 O O . GLU A 1 496 ? 6.104 2.818 -23.096 1.00 92.56 496 GLU A O 1
ATOM 4010 N N . ASN A 1 497 ? 4.710 2.614 -21.350 1.00 94.56 497 ASN A N 1
ATOM 4011 C CA . ASN A 1 497 ? 4.023 1.440 -21.893 1.00 94.56 497 ASN A CA 1
ATOM 4012 C C . ASN A 1 497 ? 2.804 1.900 -22.689 1.00 94.56 497 ASN A C 1
ATOM 4014 O O . ASN A 1 497 ? 1.812 2.331 -22.108 1.00 94.56 497 ASN A O 1
ATOM 4018 N N . PHE A 1 498 ? 2.871 1.863 -24.019 1.00 93.44 498 PHE A N 1
ATOM 4019 C CA . PHE A 1 498 ? 1.767 2.319 -24.865 1.00 93.44 498 PHE A CA 1
ATOM 4020 C C . PHE A 1 498 ? 0.792 1.188 -25.196 1.00 93.44 498 PHE A C 1
ATOM 4022 O O . PHE A 1 498 ? 1.234 0.091 -25.537 1.00 93.44 498 PHE A O 1
ATOM 4029 N N . PRO A 1 499 ? -0.525 1.453 -25.172 1.00 91.88 499 PRO A N 1
ATOM 4030 C CA . PRO A 1 499 ? -1.516 0.436 -25.474 1.00 91.88 499 PRO A CA 1
ATOM 4031 C C . PRO A 1 499 ? -1.487 0.076 -26.963 1.00 91.88 499 PRO A C 1
ATOM 4033 O O . PRO A 1 499 ? -1.582 0.957 -27.828 1.00 91.88 499 PRO A O 1
ATOM 4036 N N . LYS A 1 500 ? -1.403 -1.221 -27.273 1.00 86.00 500 LYS A N 1
ATOM 4037 C CA . LYS A 1 500 ? -1.445 -1.737 -28.645 1.00 86.00 500 LYS A CA 1
ATOM 4038 C C . LYS A 1 500 ? -2.336 -2.977 -28.721 1.00 86.00 500 LYS A C 1
ATOM 4040 O O . LYS A 1 500 ? -2.121 -3.975 -28.045 1.00 86.00 500 LYS A O 1
ATOM 4045 N N . LYS A 1 501 ? -3.367 -2.900 -29.569 1.00 81.25 501 LYS A N 1
ATOM 4046 C CA . LYS A 1 501 ? -4.367 -3.965 -29.713 1.00 81.25 501 LYS A CA 1
ATOM 4047 C C . LYS A 1 501 ? -3.709 -5.253 -30.215 1.00 81.25 501 LYS A C 1
ATOM 4049 O O . LYS A 1 501 ? -3.053 -5.226 -31.253 1.00 81.25 501 LYS A O 1
ATOM 4054 N N . GLY A 1 502 ? -3.950 -6.360 -29.514 1.00 68.62 502 GLY A N 1
ATOM 4055 C CA . GLY A 1 502 ? -3.540 -7.700 -29.948 1.00 68.62 502 GLY A CA 1
ATOM 4056 C C . GLY A 1 502 ? -2.041 -7.990 -29.848 1.00 68.62 502 GLY A C 1
ATOM 4057 O O . GLY A 1 502 ? -1.607 -9.003 -30.381 1.00 68.62 502 GLY A O 1
ATOM 4058 N N . MET A 1 503 ? -1.256 -7.127 -29.194 1.00 66.06 503 MET A N 1
ATOM 4059 C CA . MET A 1 503 ? 0.094 -7.491 -28.764 1.00 66.06 503 MET A CA 1
ATOM 4060 C C . MET A 1 503 ? 0.039 -8.245 -27.441 1.00 66.06 503 MET A C 1
ATOM 4062 O O . MET A 1 503 ? -0.693 -7.841 -26.533 1.00 66.06 503 MET A O 1
ATOM 4066 N N . ASP A 1 504 ? 0.860 -9.287 -27.334 1.00 63.88 504 ASP A N 1
ATOM 4067 C CA . ASP A 1 504 ? 1.203 -9.880 -26.050 1.00 63.88 504 ASP A CA 1
ATOM 4068 C C . ASP A 1 504 ? 2.228 -8.960 -25.382 1.00 63.88 504 ASP A C 1
ATOM 4070 O O . ASP A 1 504 ? 3.382 -8.852 -25.802 1.00 63.88 504 ASP A O 1
ATOM 4074 N N . HIS A 1 505 ? 1.769 -8.155 -24.427 1.00 66.69 505 HIS A N 1
ATOM 4075 C CA . HIS A 1 505 ? 2.646 -7.261 -23.684 1.00 66.69 505 HIS A CA 1
ATOM 4076 C C . HIS A 1 505 ? 3.300 -8.047 -22.553 1.00 66.69 505 HIS A C 1
ATOM 4078 O O . HIS A 1 505 ? 2.838 -8.004 -21.416 1.00 66.69 505 HIS A O 1
ATOM 4084 N N . SER A 1 506 ? 4.389 -8.741 -22.870 1.00 79.38 506 SER A N 1
ATOM 4085 C CA . SER A 1 506 ? 5.171 -9.442 -21.853 1.00 79.38 506 SER A CA 1
ATOM 4086 C C . SER A 1 506 ? 6.110 -8.498 -21.106 1.00 79.38 506 SER A C 1
ATOM 4088 O O . SER A 1 506 ? 6.443 -8.784 -19.973 1.00 79.38 506 SER A O 1
ATOM 4090 N N . HIS A 1 507 ? 6.513 -7.352 -21.669 1.00 93.50 507 HIS A N 1
ATOM 4091 C CA . HIS A 1 507 ? 7.520 -6.480 -21.046 1.00 93.50 507 HIS A CA 1
ATOM 4092 C C . HIS A 1 507 ? 6.960 -5.125 -20.592 1.00 93.50 507 HIS A C 1
ATOM 4094 O O . HIS A 1 507 ? 6.535 -4.310 -21.412 1.00 93.50 507 HIS A O 1
ATOM 4100 N N . PHE A 1 508 ? 7.028 -4.858 -19.286 1.00 95.75 508 PHE A N 1
ATOM 4101 C CA . PHE A 1 508 ? 6.801 -3.550 -18.680 1.00 95.75 508 PHE A CA 1
ATOM 4102 C C . PHE A 1 508 ? 8.097 -2.749 -18.512 1.00 95.75 508 PHE A C 1
ATOM 4104 O O . PHE A 1 508 ? 9.044 -3.174 -17.845 1.00 95.75 508 PHE A O 1
ATOM 4111 N N . PHE A 1 509 ? 8.093 -1.521 -19.023 1.00 95.44 509 PHE A N 1
ATOM 4112 C CA . PHE A 1 509 ? 9.092 -0.511 -18.700 1.00 95.44 509 PHE A CA 1
ATOM 4113 C C . PHE A 1 509 ? 8.661 0.263 -17.459 1.00 95.44 509 PHE A C 1
ATOM 4115 O O . PHE A 1 509 ? 7.564 0.836 -17.429 1.00 95.44 509 PHE A O 1
ATOM 4122 N N . ARG A 1 510 ? 9.530 0.304 -16.446 1.00 96.19 510 ARG A N 1
ATOM 4123 C CA . ARG A 1 510 ? 9.272 1.039 -15.206 1.00 96.19 510 ARG A CA 1
ATOM 4124 C C . ARG A 1 510 ? 10.077 2.327 -15.131 1.00 96.19 510 ARG A C 1
ATOM 4126 O O . ARG A 1 510 ? 11.239 2.380 -15.543 1.00 96.19 510 ARG A O 1
ATOM 4133 N N . LYS A 1 511 ? 9.433 3.364 -14.603 1.00 93.25 511 LYS A N 1
ATOM 4134 C CA . LYS A 1 511 ? 10.014 4.670 -14.300 1.00 93.25 511 LYS A CA 1
ATOM 4135 C C . LYS A 1 511 ? 10.523 4.700 -12.868 1.00 93.25 511 LYS A C 1
ATOM 4137 O O . LYS A 1 511 ? 9.987 4.027 -11.988 1.00 93.25 511 LYS A O 1
ATOM 4142 N N . ASN A 1 512 ? 11.543 5.523 -12.655 1.00 84.94 512 ASN A N 1
ATOM 4143 C CA . ASN A 1 512 ? 12.019 5.811 -11.312 1.00 84.94 512 ASN A CA 1
ATOM 4144 C C . ASN A 1 512 ? 10.968 6.622 -10.550 1.00 84.94 512 ASN A C 1
ATOM 4146 O O . ASN A 1 512 ? 10.252 7.442 -11.128 1.00 84.94 512 ASN A O 1
ATOM 4150 N N . PHE A 1 513 ? 10.948 6.430 -9.241 1.00 85.31 513 PHE A N 1
ATOM 4151 C CA . PHE A 1 513 ? 10.230 7.293 -8.324 1.00 85.31 513 PHE A CA 1
ATOM 4152 C C . PHE A 1 513 ? 11.087 8.498 -7.880 1.00 85.31 513 PHE A C 1
ATOM 4154 O O . PHE A 1 513 ? 12.316 8.413 -7.817 1.00 85.31 513 PHE A O 1
ATOM 4161 N N . TYR A 1 514 ? 10.426 9.608 -7.530 1.00 86.00 514 TYR A N 1
ATOM 4162 C CA . TYR A 1 514 ? 11.029 10.796 -6.925 1.00 86.00 514 TYR A CA 1
ATOM 4163 C C . TYR A 1 514 ? 10.233 11.242 -5.683 1.00 86.00 514 TYR A C 1
ATOM 4165 O O . TYR A 1 514 ? 9.048 11.540 -5.828 1.00 86.00 514 TYR A O 1
ATOM 4173 N N . PRO A 1 515 ? 10.867 11.401 -4.498 1.00 78.12 515 PRO A N 1
ATOM 4174 C CA . PRO A 1 515 ? 10.182 11.758 -3.245 1.00 78.12 515 PRO A CA 1
ATOM 4175 C C . PRO A 1 515 ? 9.326 13.021 -3.307 1.00 78.12 515 PRO A C 1
ATOM 4177 O O . PRO A 1 515 ? 8.319 13.132 -2.614 1.00 78.12 515 PRO A O 1
ATOM 4180 N N . HIS A 1 516 ? 9.738 13.999 -4.113 1.00 83.94 516 HIS A N 1
ATOM 4181 C CA . HIS A 1 516 ? 9.037 15.267 -4.214 1.00 83.94 516 HIS A CA 1
ATOM 4182 C C . HIS A 1 516 ? 8.044 15.246 -5.392 1.00 83.94 516 HIS A C 1
ATOM 4184 O O . HIS A 1 516 ? 8.487 15.071 -6.532 1.00 83.94 516 HIS A O 1
ATOM 4190 N N . PRO A 1 517 ? 6.741 15.536 -5.178 1.00 85.50 517 PRO A N 1
ATOM 4191 C CA . PRO A 1 517 ? 5.719 15.490 -6.231 1.00 85.50 517 PRO A CA 1
ATOM 4192 C C . PRO A 1 517 ? 6.044 16.319 -7.481 1.00 85.50 517 PRO A C 1
ATOM 4194 O O . PRO A 1 517 ? 5.657 15.956 -8.585 1.00 85.50 517 PRO A O 1
ATOM 4197 N N . TRP A 1 518 ? 6.787 17.420 -7.327 1.00 87.12 518 TRP A N 1
ATOM 4198 C CA . TRP A 1 518 ? 7.246 18.237 -8.459 1.00 87.12 518 TRP A CA 1
ATOM 4199 C C . TRP A 1 518 ? 8.195 17.475 -9.399 1.00 87.12 518 TRP A C 1
ATOM 4201 O O . TRP A 1 518 ? 7.998 17.488 -10.610 1.00 87.12 518 TRP A O 1
ATOM 4211 N N . GLU A 1 519 ? 9.209 16.796 -8.855 1.00 90.12 519 GLU A N 1
ATOM 4212 C CA . GLU A 1 519 ? 10.139 16.001 -9.668 1.00 90.12 519 GLU A CA 1
ATOM 4213 C C . GLU A 1 519 ? 9.432 14.775 -10.245 1.00 90.12 519 GLU A C 1
ATOM 4215 O O . GLU A 1 519 ? 9.612 14.457 -11.420 1.00 90.12 519 GLU A O 1
ATOM 4220 N N . LEU A 1 520 ? 8.570 14.145 -9.440 1.00 91.62 520 LEU A N 1
ATOM 4221 C CA . LEU A 1 520 ? 7.760 13.012 -9.865 1.00 91.62 520 LEU A CA 1
ATOM 4222 C C . LEU A 1 520 ? 6.895 13.366 -11.077 1.00 91.62 520 LEU A C 1
ATOM 4224 O O . LEU A 1 520 ? 6.896 12.638 -12.059 1.00 91.62 520 LEU A O 1
ATOM 4228 N N . GLU A 1 521 ? 6.198 14.500 -11.051 1.00 93.38 521 GLU A N 1
ATOM 4229 C CA . GLU A 1 521 ? 5.349 14.935 -12.161 1.00 93.38 521 GLU A CA 1
ATOM 4230 C C . GLU A 1 521 ? 6.143 15.162 -13.457 1.00 93.38 521 GLU A C 1
ATOM 4232 O O . GLU A 1 521 ? 5.727 14.731 -14.535 1.00 93.38 521 GLU A O 1
ATOM 4237 N N . LEU A 1 522 ? 7.321 15.784 -13.358 1.00 92.75 522 LEU A N 1
ATOM 4238 C CA . LEU A 1 522 ? 8.207 15.985 -14.507 1.00 92.75 522 LEU A CA 1
ATOM 4239 C C . LEU A 1 522 ? 8.711 14.647 -15.077 1.00 92.75 522 LEU A C 1
ATOM 4241 O O . LEU A 1 522 ? 8.774 14.487 -16.301 1.00 92.75 522 LEU A O 1
ATOM 4245 N N . GLU A 1 523 ? 9.014 13.669 -14.220 1.00 92.44 523 GLU A N 1
ATOM 4246 C CA . GLU A 1 523 ? 9.375 12.311 -14.637 1.00 92.44 523 GLU A CA 1
ATOM 4247 C C . GLU A 1 523 ? 8.198 11.578 -15.293 1.00 92.44 523 GLU A C 1
ATOM 4249 O O . GLU A 1 523 ? 8.343 11.034 -16.393 1.00 92.44 523 GLU A O 1
ATOM 4254 N N . LEU A 1 524 ? 7.017 11.589 -14.669 1.00 93.56 524 LEU A N 1
ATOM 4255 C CA . LEU A 1 524 ? 5.815 10.909 -15.162 1.00 93.56 524 LEU A CA 1
ATOM 4256 C C . LEU A 1 524 ? 5.391 11.437 -16.536 1.00 93.56 524 LEU A C 1
ATOM 4258 O O . LEU A 1 524 ? 4.991 10.666 -17.407 1.00 93.56 524 LEU A O 1
ATOM 4262 N N . GLN A 1 525 ? 5.559 12.737 -16.779 1.00 93.31 525 GLN A N 1
ATOM 4263 C CA . GLN A 1 525 ? 5.285 13.342 -18.081 1.00 93.31 525 GLN A CA 1
ATOM 4264 C C . GLN A 1 525 ? 6.431 13.179 -19.089 1.00 93.31 525 GLN A C 1
ATOM 4266 O O . GLN A 1 525 ? 6.278 13.575 -20.250 1.00 93.31 525 GLN A O 1
ATOM 4271 N N . SER A 1 526 ? 7.537 12.540 -18.699 1.00 91.81 526 SER A N 1
ATOM 4272 C CA . SER A 1 526 ? 8.746 12.325 -19.502 1.00 91.81 526 SER A CA 1
ATOM 4273 C C . SER A 1 526 ? 9.435 13.627 -19.935 1.00 91.81 526 SER A C 1
ATOM 4275 O O . SER A 1 526 ? 10.024 13.701 -21.017 1.00 91.81 526 SER A O 1
ATOM 4277 N N . VAL A 1 527 ? 9.372 14.664 -19.092 1.00 91.00 527 VAL A N 1
ATOM 4278 C CA . VAL A 1 527 ? 10.049 15.950 -19.323 1.00 91.00 527 VAL A CA 1
ATOM 4279 C C . VAL A 1 527 ? 11.562 15.776 -19.238 1.00 91.00 527 VAL A C 1
ATOM 4281 O O . VAL A 1 527 ? 12.274 16.239 -20.127 1.00 91.00 527 VAL A O 1
ATOM 4284 N N . PHE A 1 528 ? 12.059 15.036 -18.242 1.00 88.81 528 PHE A N 1
ATOM 4285 C CA . PHE A 1 528 ? 13.495 14.775 -18.090 1.00 88.81 528 PHE A CA 1
ATOM 4286 C C . PHE A 1 528 ? 14.091 14.084 -19.325 1.00 88.81 528 PHE A C 1
ATOM 4288 O O . PHE A 1 528 ? 15.083 14.556 -19.873 1.00 88.81 528 PHE A O 1
ATOM 4295 N N . HIS A 1 529 ? 13.417 13.062 -19.859 1.00 85.25 529 HIS A N 1
ATOM 4296 C CA . HIS A 1 529 ? 13.834 12.392 -21.096 1.00 85.25 529 HIS A CA 1
ATOM 4297 C C . HIS A 1 529 ? 13.858 13.313 -22.325 1.00 85.25 529 HIS A C 1
ATOM 4299 O O . HIS A 1 529 ? 14.662 13.116 -23.237 1.00 85.25 529 HIS A O 1
ATOM 4305 N N . LEU A 1 530 ? 12.960 14.300 -22.409 1.00 86.38 530 LEU A N 1
ATOM 4306 C CA . LEU A 1 530 ? 13.001 15.289 -23.489 1.00 86.38 530 LEU A CA 1
ATOM 4307 C C . LEU A 1 530 ? 14.222 16.198 -23.341 1.00 86.38 530 LEU A C 1
ATOM 4309 O O . LEU A 1 530 ? 14.952 16.402 -24.307 1.00 86.38 530 LEU A O 1
ATOM 4313 N N . VAL A 1 531 ? 14.449 16.709 -22.133 1.00 85.19 531 VAL A N 1
ATOM 4314 C CA . VAL A 1 531 ? 15.572 17.596 -21.820 1.00 85.19 531 VAL A CA 1
ATOM 4315 C C . VAL A 1 531 ? 16.905 16.901 -22.088 1.00 85.19 531 VAL A C 1
ATOM 4317 O O . VAL A 1 531 ? 17.797 17.501 -22.683 1.00 85.19 531 VAL A O 1
ATOM 4320 N N . ASP A 1 532 ? 17.038 15.627 -21.724 1.00 84.88 532 ASP A N 1
ATOM 4321 C CA . ASP A 1 532 ? 18.262 14.867 -21.970 1.00 84.88 532 ASP A CA 1
ATOM 4322 C C . ASP A 1 532 ? 18.489 14.601 -23.467 1.00 84.88 532 ASP A C 1
ATOM 4324 O O . ASP A 1 532 ? 19.611 14.762 -23.945 1.00 84.88 532 ASP A O 1
ATOM 4328 N N . ARG A 1 533 ? 17.432 14.330 -24.250 1.00 84.50 533 ARG A N 1
ATOM 4329 C CA . ARG A 1 533 ? 17.542 14.252 -25.722 1.00 84.50 533 ARG A CA 1
ATOM 4330 C C . ARG A 1 533 ? 17.997 15.569 -26.348 1.00 84.50 533 ARG A C 1
ATOM 4332 O O . ARG A 1 533 ? 18.824 15.557 -27.253 1.00 84.50 533 ARG A O 1
ATOM 4339 N N . ILE A 1 534 ? 17.480 16.695 -25.857 1.00 84.75 534 ILE A N 1
ATOM 4340 C CA . ILE A 1 534 ? 17.883 18.026 -26.323 1.00 84.75 534 ILE A CA 1
ATOM 4341 C C . ILE A 1 534 ? 19.373 18.265 -26.030 1.00 84.75 534 ILE A C 1
ATOM 4343 O O . ILE A 1 534 ? 20.099 18.708 -26.913 1.00 84.75 534 ILE A O 1
ATOM 4347 N N . LYS A 1 535 ? 19.863 17.920 -24.831 1.00 83.44 535 LYS A N 1
ATOM 4348 C CA . LYS A 1 535 ? 21.290 18.064 -24.482 1.00 83.44 535 LYS A CA 1
ATOM 4349 C C . LYS A 1 535 ? 22.206 17.254 -25.394 1.00 83.44 535 LYS A C 1
ATOM 4351 O O . LYS A 1 535 ? 23.242 17.772 -25.798 1.00 83.44 535 LYS A O 1
ATOM 4356 N N . VAL A 1 536 ? 21.833 16.014 -25.716 1.00 83.00 536 VAL A N 1
ATOM 4357 C CA . VAL A 1 536 ? 22.596 15.170 -26.651 1.00 83.00 536 VAL A CA 1
ATOM 4358 C C . VAL A 1 536 ? 22.634 15.809 -28.038 1.00 83.00 536 VAL A C 1
ATOM 4360 O O . VAL A 1 536 ? 23.685 15.833 -28.661 1.00 83.00 536 VAL A O 1
ATOM 4363 N N . TRP A 1 537 ? 21.524 16.393 -28.497 1.00 80.00 537 TRP A N 1
ATOM 4364 C CA . TRP A 1 537 ? 21.468 17.065 -29.799 1.00 80.00 537 TRP A CA 1
ATOM 4365 C C . TRP A 1 537 ? 22.368 18.309 -29.885 1.00 80.00 537 TRP A C 1
ATOM 4367 O O . TRP A 1 537 ? 22.916 18.595 -30.945 1.00 80.00 537 TRP A O 1
ATOM 4377 N N . PHE A 1 538 ? 22.547 19.028 -28.772 1.00 76.25 538 PHE A N 1
ATOM 4378 C CA . PHE A 1 538 ? 23.391 20.228 -28.696 1.00 76.25 538 PHE A CA 1
ATOM 4379 C C . PHE A 1 538 ? 24.834 19.969 -28.235 1.00 76.25 538 PHE A C 1
ATOM 4381 O O . PHE A 1 538 ? 25.635 20.903 -28.212 1.00 76.25 538 PHE A O 1
ATOM 4388 N N . SER A 1 539 ? 25.180 18.734 -27.867 1.00 67.00 539 SER A N 1
ATOM 4389 C CA . SER A 1 539 ? 26.552 18.368 -27.511 1.00 67.00 539 SER A CA 1
ATOM 4390 C C . SER A 1 539 ? 27.253 17.805 -28.754 1.00 67.00 539 SER A C 1
ATOM 4392 O O . SER A 1 539 ? 26.766 16.818 -29.306 1.00 67.00 539 SER A O 1
ATOM 4394 N N . PRO A 1 540 ? 28.370 18.389 -29.231 1.00 46.78 540 PRO A N 1
ATOM 4395 C CA . PRO A 1 540 ? 29.153 17.771 -30.299 1.00 46.78 540 PRO A CA 1
ATOM 4396 C C . PRO A 1 540 ? 29.639 16.388 -29.836 1.00 46.78 540 PRO A C 1
ATOM 4398 O O . PRO A 1 540 ? 29.921 16.224 -28.644 1.00 46.78 540 PRO A O 1
ATOM 4401 N N . PRO A 1 541 ? 29.746 15.389 -30.733 1.00 49.31 541 PRO A N 1
ATOM 4402 C CA . PRO A 1 541 ? 30.312 14.102 -30.362 1.00 49.31 541 PRO A CA 1
ATOM 4403 C C . PRO A 1 541 ? 31.731 14.338 -29.841 1.00 49.31 541 PRO A C 1
ATOM 4405 O O . PRO A 1 541 ? 32.591 14.848 -30.560 1.00 49.31 541 PRO A O 1
ATOM 4408 N N . LEU A 1 542 ? 31.965 14.008 -28.570 1.00 41.84 542 LEU A N 1
ATOM 4409 C CA . LEU A 1 542 ? 33.321 13.904 -28.054 1.00 41.84 542 LEU A CA 1
ATOM 4410 C C . LEU A 1 542 ? 34.017 12.824 -28.886 1.00 41.84 542 LEU A C 1
ATOM 4412 O O . LEU A 1 542 ? 33.495 11.720 -29.027 1.00 41.84 542 LEU A O 1
ATOM 4416 N N . GLN A 1 543 ? 35.163 13.168 -29.473 1.00 38.22 543 GLN A N 1
ATOM 4417 C CA . GLN A 1 543 ? 36.088 12.203 -30.058 1.00 38.22 543 GLN A CA 1
ATOM 4418 C C . GLN A 1 543 ? 36.502 11.232 -28.946 1.00 38.22 543 GLN A C 1
ATOM 4420 O O . GLN A 1 543 ? 37.415 11.511 -28.171 1.00 38.22 543 GLN A O 1
ATOM 4425 N N . GLU A 1 544 ? 35.798 10.110 -28.827 1.00 34.50 544 GLU A N 1
ATOM 4426 C CA . GLU A 1 544 ? 36.282 8.977 -28.055 1.00 34.50 544 GLU A CA 1
ATOM 4427 C C . GLU A 1 544 ? 37.498 8.410 -28.789 1.00 34.50 544 GLU A C 1
ATOM 4429 O O . GLU A 1 544 ? 37.436 8.009 -29.954 1.00 34.50 544 GLU A O 1
ATOM 4434 N N . SER A 1 545 ? 38.638 8.440 -28.101 1.00 31.80 545 SER A N 1
ATOM 4435 C CA . SER A 1 545 ? 39.851 7.736 -28.487 1.00 31.80 545 SER A CA 1
ATOM 4436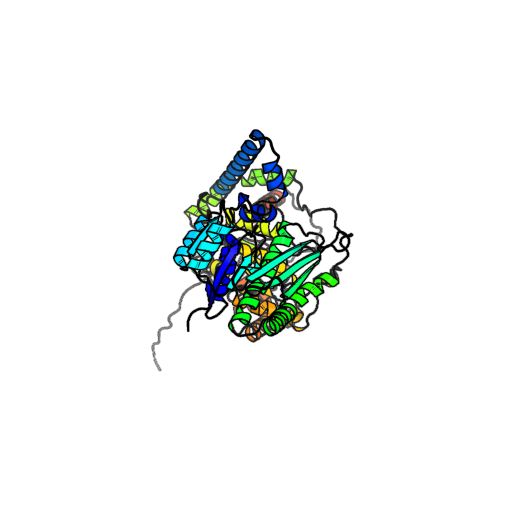 C C . SER A 1 545 ? 39.523 6.279 -28.807 1.00 31.80 545 SER A C 1
ATOM 4438 O O . SER A 1 545 ? 38.855 5.611 -28.020 1.00 31.80 545 SER A O 1
ATOM 4440 N N . ALA A 1 546 ? 40.018 5.811 -29.950 1.00 30.55 546 ALA A N 1
ATOM 4441 C CA . ALA A 1 546 ? 39.820 4.483 -30.511 1.00 30.55 546 ALA A CA 1
ATOM 4442 C C . ALA A 1 546 ? 39.939 3.345 -29.476 1.00 30.55 546 ALA A C 1
ATOM 4444 O O . ALA A 1 546 ? 41.043 2.909 -29.176 1.00 30.55 546 ALA A O 1
ATOM 4445 N N . TYR A 1 547 ? 38.803 2.864 -28.963 1.00 31.86 547 TYR A N 1
ATOM 4446 C CA . TYR A 1 547 ? 38.628 1.537 -28.356 1.00 31.86 547 TYR A CA 1
ATOM 4447 C C . TYR A 1 547 ? 37.122 1.220 -28.229 1.00 31.86 547 TYR A C 1
ATOM 4449 O O . TYR A 1 547 ? 36.569 1.248 -27.138 1.00 31.86 547 TYR A O 1
ATOM 4457 N N . SER A 1 548 ? 36.427 0.987 -29.352 1.00 30.30 548 SER A N 1
ATOM 4458 C CA . SER A 1 548 ? 35.124 0.274 -29.407 1.00 30.30 548 SER A CA 1
ATOM 4459 C C . SER A 1 548 ? 34.537 0.222 -30.830 1.00 30.30 548 SER A C 1
ATOM 4461 O O . SER A 1 548 ? 33.387 0.574 -31.078 1.00 30.30 548 SER A O 1
ATOM 4463 N N . SER A 1 549 ? 35.296 -0.257 -31.814 1.00 28.52 549 SER A N 1
ATOM 4464 C CA . SER A 1 549 ? 34.714 -0.614 -33.114 1.00 28.52 549 SER A CA 1
ATOM 4465 C C . SER A 1 549 ? 34.175 -2.046 -33.080 1.00 28.52 549 SER A C 1
ATOM 4467 O O . SER A 1 549 ? 34.773 -2.912 -33.703 1.00 28.52 549 SER A O 1
ATOM 4469 N N . GLU A 1 550 ? 33.091 -2.306 -32.337 1.00 29.56 550 GLU A N 1
ATOM 4470 C CA . GLU A 1 550 ? 32.307 -3.546 -32.516 1.00 29.56 550 GLU A CA 1
ATOM 4471 C C . GLU A 1 550 ? 30.910 -3.556 -31.861 1.00 29.56 550 GLU A C 1
ATOM 4473 O O . GLU A 1 550 ? 30.413 -4.603 -31.479 1.00 29.56 550 GLU A O 1
ATOM 4478 N N . VAL A 1 551 ? 30.207 -2.423 -31.732 1.00 34.97 551 VAL A N 1
ATOM 4479 C CA . VAL A 1 551 ? 28.767 -2.460 -31.387 1.00 34.97 551 VAL A CA 1
ATOM 4480 C C . VAL A 1 551 ? 28.019 -1.330 -32.091 1.00 34.97 551 VAL A C 1
ATOM 4482 O O . VAL A 1 551 ? 27.740 -0.283 -31.519 1.00 34.97 551 VAL A O 1
ATOM 4485 N N . SER A 1 552 ? 27.683 -1.519 -33.364 1.00 28.84 552 SER A N 1
ATOM 4486 C CA . SER A 1 552 ? 26.631 -0.726 -34.014 1.00 28.84 552 SER A CA 1
ATOM 4487 C C . SER A 1 552 ? 26.105 -1.434 -35.257 1.00 28.84 552 SER A C 1
ATOM 4489 O O . SER A 1 552 ? 26.488 -1.128 -36.374 1.00 28.84 552 SER A O 1
ATOM 4491 N N . THR A 1 553 ? 25.220 -2.411 -35.063 1.00 28.14 553 THR A N 1
ATOM 4492 C CA . THR A 1 553 ? 24.159 -2.774 -36.026 1.00 28.14 553 THR A CA 1
ATOM 4493 C C . THR A 1 553 ? 23.233 -3.813 -35.389 1.00 28.14 553 THR A C 1
ATOM 4495 O O . THR A 1 553 ? 23.285 -4.995 -35.697 1.00 28.14 553 THR A O 1
ATOM 4498 N N . ILE A 1 554 ? 22.341 -3.378 -34.495 1.00 26.39 554 ILE A N 1
ATOM 4499 C CA . ILE A 1 554 ? 21.095 -4.116 -34.247 1.00 26.39 554 ILE A CA 1
ATOM 4500 C C . ILE A 1 554 ? 19.948 -3.108 -34.338 1.00 26.39 554 ILE A C 1
ATOM 4502 O O . ILE A 1 554 ? 19.754 -2.256 -33.474 1.00 26.39 554 ILE A O 1
ATOM 4506 N N . SER A 1 555 ? 19.253 -3.180 -35.471 1.00 25.02 555 SER A N 1
ATOM 4507 C CA . SER A 1 555 ? 18.031 -2.445 -35.806 1.00 25.02 555 SER A CA 1
ATOM 4508 C C . SER A 1 555 ? 16.869 -2.893 -34.897 1.00 25.02 555 SER A C 1
ATOM 4510 O O . SER A 1 555 ? 16.868 -4.047 -34.460 1.00 25.02 555 SER A O 1
ATOM 4512 N N . PRO A 1 556 ? 15.866 -2.045 -34.594 1.00 30.27 556 PRO A N 1
ATOM 4513 C CA . PRO A 1 556 ? 14.732 -2.443 -33.764 1.00 30.27 556 PRO A CA 1
ATOM 4514 C C . PRO A 1 556 ? 13.916 -3.552 -34.444 1.00 30.27 556 PRO A C 1
ATOM 4516 O O . PRO A 1 556 ? 13.351 -3.359 -35.523 1.00 30.27 556 PRO A O 1
ATOM 4519 N N . PHE A 1 557 ? 13.852 -4.713 -33.790 1.00 32.06 557 PHE A N 1
ATOM 4520 C CA . PHE A 1 557 ? 13.118 -5.885 -34.256 1.00 32.06 557 PHE A CA 1
ATOM 4521 C C . PHE A 1 557 ? 11.651 -5.555 -34.546 1.00 32.06 557 PHE A C 1
ATOM 4523 O O . PHE A 1 557 ? 10.877 -5.140 -33.681 1.00 32.06 557 PHE A O 1
ATOM 4530 N N . THR A 1 558 ? 11.285 -5.757 -35.807 1.00 26.70 558 THR A N 1
ATOM 4531 C CA . THR A 1 558 ? 9.918 -5.760 -36.312 1.00 26.70 558 THR A CA 1
ATOM 4532 C C . THR A 1 558 ? 9.404 -7.190 -36.186 1.00 26.70 558 THR A C 1
ATOM 4534 O O . THR A 1 558 ? 9.947 -8.098 -36.806 1.00 26.70 558 THR A O 1
ATOM 4537 N N . THR A 1 559 ? 8.368 -7.418 -35.384 1.00 30.06 559 THR A N 1
ATOM 4538 C CA . THR A 1 559 ? 7.624 -8.680 -35.402 1.00 30.06 559 THR A CA 1
ATOM 4539 C C . THR A 1 559 ? 6.818 -8.754 -36.699 1.00 30.06 559 THR A C 1
ATOM 4541 O O . THR A 1 559 ? 5.751 -8.151 -36.814 1.00 30.06 559 THR A O 1
ATOM 4544 N N . GLN A 1 560 ? 7.345 -9.461 -37.700 1.00 25.80 560 GLN A N 1
ATOM 4545 C CA . GLN A 1 560 ? 6.565 -9.917 -38.847 1.00 25.80 560 GLN A CA 1
ATOM 4546 C C . GLN A 1 560 ? 5.809 -11.183 -38.445 1.00 25.80 560 GLN A C 1
ATOM 4548 O O . GLN A 1 560 ? 6.386 -12.252 -38.276 1.00 25.80 560 GLN A O 1
ATOM 4553 N N . ALA A 1 561 ? 4.501 -11.033 -38.277 1.00 32.41 561 ALA A N 1
ATOM 4554 C CA . ALA A 1 561 ? 3.568 -12.126 -38.458 1.00 32.41 561 ALA A CA 1
ATOM 4555 C C . ALA A 1 561 ? 3.324 -12.265 -39.963 1.00 32.41 561 ALA A C 1
ATOM 4557 O O . ALA A 1 561 ? 2.892 -11.291 -40.575 1.00 32.41 561 ALA A O 1
ATOM 4558 N N . ASP A 1 562 ? 3.548 -13.448 -40.540 1.00 26.41 562 ASP A N 1
ATOM 4559 C CA . ASP A 1 562 ? 2.906 -13.791 -41.806 1.00 26.41 562 ASP A CA 1
ATOM 4560 C C . ASP A 1 562 ? 2.533 -15.281 -41.909 1.00 26.41 562 ASP A C 1
ATOM 4562 O O . ASP A 1 562 ? 3.356 -16.188 -41.853 1.00 26.41 562 ASP A O 1
ATOM 4566 N N . THR A 1 563 ? 1.213 -15.465 -41.926 1.00 29.09 563 THR A N 1
ATOM 4567 C CA . THR A 1 563 ? 0.397 -16.315 -42.804 1.00 29.09 563 THR A CA 1
ATOM 4568 C C . THR A 1 563 ? 0.879 -17.707 -43.265 1.00 29.09 563 THR A C 1
ATOM 4570 O O . THR A 1 563 ? 1.750 -17.885 -44.100 1.00 29.09 563 THR A O 1
ATOM 4573 N N . ARG A 1 564 ? 0.127 -18.714 -42.789 1.00 27.50 564 ARG A N 1
ATOM 4574 C CA . ARG A 1 564 ? -0.447 -19.874 -43.512 1.00 27.50 564 ARG A CA 1
ATOM 4575 C C . ARG A 1 564 ? 0.169 -20.241 -44.877 1.00 27.50 564 ARG A C 1
ATOM 4577 O O . ARG A 1 564 ? -0.112 -19.578 -45.870 1.00 27.50 564 ARG A O 1
ATOM 4584 N N . HIS A 1 565 ? 0.714 -21.456 -44.964 1.00 27.81 565 HIS A N 1
ATOM 4585 C CA . HIS A 1 565 ? 0.640 -22.259 -46.186 1.00 27.81 565 HIS A CA 1
ATOM 4586 C C . HIS A 1 565 ? -0.145 -23.553 -45.944 1.00 27.81 565 HIS A C 1
ATOM 4588 O O . HIS A 1 565 ? 0.247 -24.426 -45.175 1.00 27.81 565 HIS A O 1
ATOM 4594 N N . LEU A 1 566 ? -1.296 -23.616 -46.615 1.00 30.14 566 LEU A N 1
ATOM 4595 C CA . LEU A 1 566 ? -2.054 -24.822 -46.925 1.00 30.14 566 LEU A CA 1
ATOM 4596 C C . LEU A 1 566 ? -1.200 -25.715 -47.836 1.00 30.14 566 LEU A C 1
ATOM 4598 O O . LEU A 1 566 ? -0.741 -25.255 -48.880 1.00 30.14 566 LEU A O 1
ATOM 4602 N N . VAL A 1 567 ? -1.028 -26.980 -47.461 1.00 29.33 567 VAL A N 1
ATOM 4603 C CA . VAL A 1 567 ? -0.524 -28.035 -48.350 1.00 29.33 567 VAL A CA 1
ATOM 4604 C C . VAL A 1 567 ? -1.739 -28.760 -48.935 1.00 29.33 567 VAL A C 1
ATOM 4606 O O . VAL A 1 567 ? -2.561 -29.247 -48.156 1.00 29.33 567 VAL A O 1
ATOM 4609 N N . PRO A 1 568 ? -1.901 -28.843 -50.267 1.00 31.77 568 PRO A N 1
ATOM 4610 C CA . PRO A 1 568 ? -2.891 -29.720 -50.866 1.00 31.77 568 PRO A CA 1
ATOM 4611 C C . PRO A 1 568 ? -2.323 -31.139 -50.967 1.00 31.77 568 PRO A C 1
ATOM 4613 O O . PRO A 1 568 ? -1.258 -31.365 -51.539 1.00 31.77 568 PRO A O 1
ATOM 4616 N N . THR A 1 569 ? -3.059 -32.102 -50.425 1.00 34.66 569 THR A N 1
ATOM 4617 C CA . THR A 1 569 ? -2.929 -33.518 -50.766 1.00 34.66 569 THR A CA 1
ATOM 4618 C C . THR A 1 569 ? -3.446 -33.737 -52.180 1.00 34.66 569 THR A C 1
ATOM 4620 O O . THR A 1 569 ? -4.581 -33.358 -52.465 1.00 34.66 569 THR A O 1
ATOM 4623 N N . ASN A 1 570 ? -2.651 -34.378 -53.035 1.00 28.08 570 ASN A N 1
ATOM 4624 C CA . ASN A 1 570 ? -3.178 -35.252 -54.076 1.00 28.08 570 ASN A CA 1
ATOM 4625 C C . ASN A 1 570 ? -2.172 -36.356 -54.414 1.00 28.08 570 ASN A C 1
ATOM 4627 O O . ASN A 1 570 ? -0.968 -36.131 -54.516 1.00 28.08 570 ASN A O 1
ATOM 4631 N N . GLU A 1 571 ? -2.745 -37.546 -54.521 1.00 35.44 571 GLU A N 1
ATOM 4632 C CA . GLU A 1 571 ? -2.176 -38.873 -54.724 1.00 35.44 571 GLU A CA 1
ATOM 4633 C C . GLU A 1 571 ? -1.460 -39.021 -56.076 1.00 35.44 571 GLU A C 1
ATOM 4635 O O . GLU A 1 571 ? -1.860 -38.397 -57.059 1.00 35.44 571 GLU A O 1
ATOM 4640 N N . THR A 1 572 ? -0.455 -39.903 -56.162 1.00 34.97 572 THR A N 1
ATOM 4641 C CA . THR A 1 572 ? -0.481 -41.123 -57.007 1.00 34.97 572 THR A CA 1
ATOM 4642 C C . THR A 1 572 ? 0.857 -41.879 -56.996 1.00 34.97 572 THR A C 1
ATOM 4644 O O . THR A 1 572 ? 1.924 -41.267 -57.035 1.00 34.97 572 THR A O 1
ATOM 4647 N N . ASN A 1 573 ? 0.713 -43.213 -57.044 1.00 33.06 573 ASN A N 1
ATOM 4648 C CA . ASN A 1 573 ? 1.676 -44.325 -57.147 1.00 33.06 573 ASN A CA 1
ATOM 4649 C C . ASN A 1 573 ? 2.363 -44.829 -55.876 1.00 33.06 573 ASN A C 1
ATOM 4651 O O . ASN A 1 573 ? 3.316 -44.187 -55.388 1.00 33.06 573 ASN A O 1
#

pLDDT: mean 84.21, std 17.46, range [25.02, 98.81]

Foldseek 3Di:
DQAQEEEEEDLAALLLVLLLQVLLVPVAPRHHHAAYEYEDLVPHPLLRVCLQVLHDSVVSVCLVPDDPVVVVVVVVVVVVVLVLLCLLLLHDQCPLPPPRCHPVVSVVVCVVRVHYYDYPPDPPAPVVVVVCVVRVGQEYEYHEDDPYPDPLQHAWYWYWDWDQDDPVQQKIKIWIWIHHRNDPDIDTLDMDIGHDALQDDPNLVCLLSSVLVSVLVSLLSNAVVPHDSNVSSVRSVVVCCVQPVLVVLLVVPAPDSVPRPPDDPPVDDPVVLVVLVVVSSDPVSSVVSSVCQVQQKAFEAEEEAAEDDSGDDPRYFHLVLVSSVCSLCSSAEAFDAVVVNQVSQQQQGHNGHYYYYEHEAAWQNCLRSVCSNCSSVVGAHEYAHQAQQQVVQHAQPVCVVVVHPSTTGHHLVSVLVCVVVVHAYAHAFHRLAQQLPDPVCLCCGQVVRQVNVCVSNVDGHAEYEYRVQAPNSHDPSNLVVQVVRHQAYEGENADTRIRDHPDSHRYDYHYYDDSDVSVRSSRSSCSVVVVVVVVVVPDDDDPDDDDDPPDDDDDPDDDDDDDDDDDDDDDDD

Sequence (573 aa):
MKPFQILLLSGVRPSRTHRVANRMMQEVRGVKVCGIVQQPVLLLPVVQQCLAAGLSEHTFKSSQNSSQMRRCLHLLFRWFMHYMLWWVHGAPSSWNDKKEFERAGLIREGQRSGYQFLQVDSDYDLKIRNFLRELNPDLIVLLGDLPLKDLAALPLLIRVSQREGTTKEKNVQLAIEYLESGSDQSCPITSFKLPMQAYDTPIGVALKMDLIADDLLVQIVANLTCRSAAETSREVNAWMQRMLSPYMEQLEHAPSIQQQPTTPRRHRSVWKLCLETIFLCSPWFAGRNFYRRLRGRYPVLVLAHHLISDRPHYMGVSTENFWHEVCFLRRHYQIVALSTAAELLRSGRVKVPTLAITFDDGYGENFVNLRAVAEEFGIPITLFVSTEPVEEHREFEHDLRRGTKGAFP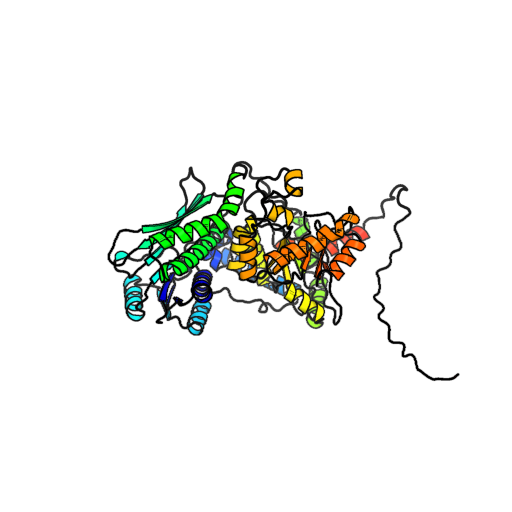LTWDQIGYWDRMGVEIGSHTRTHFDCGSDRTRLEPEIVGSKNELEAHLGKQIRFFAFPFGKQRNISSDALQLAADTYICFASAFGGENFPKKGMDHSHFFRKNFYPHPWELELELQSVFHLVDRIKVWFSPPLQESAYSSEVSTISPFTTQADTRHLVPTNETN

Radius of gyration: 26.87 Å; chains: 1; bounding box: 72×82×94 Å